Protein AF-A0A957B4A8-F1 (afdb_monomer)

Sequence (464 aa):
MNIILAALGALYLMIPNFGVVEFLPDALPLAGHLDELIASYAIARFMGLTNDPEDKSTLRTVLFVALGAAGLLYLVYPSFGAVEFVPDALPFIGNLDELLASLFFIVAGNRVDKLVFSRKQLPAISPENTRNMPQDPIPASDVSYETDIDTETLPVSIPARINASSVRTSDATPQPPPSSPPMAPPPVAAPSNVQPTQAQGQPPQATPPRRGLTCQILAAGFVGVILLVIITLAGIPNQISGAITNLAASVNMPGAASVQIQDVIVSQFRTRSTLNVAEFKINIPNLRVNYTGGLLNASGFGASYAAFGEVQVGVNLQGDNVEITPIDGTSYQITLPQPYITSCSLTPLIEWDRSTSIAADWDAAEDAAYITAMRELVRKAVDDGYIEDAEYQAELALNDILRDITYTVTQQAIDFNYVFTEAEQVVIDDSCEPPEHLKWTYCENEPGGVWHDSKVGEDVCAAS

Structure (mmCIF, N/CA/C/O backbone):
data_AF-A0A957B4A8-F1
#
_entry.id   AF-A0A957B4A8-F1
#
loop_
_atom_site.group_PDB
_atom_site.id
_atom_site.type_symbol
_atom_site.label_atom_id
_atom_site.label_alt_id
_atom_site.label_comp_id
_atom_site.label_asym_id
_atom_site.label_entity_id
_atom_site.label_seq_id
_atom_site.pdbx_PDB_ins_code
_atom_site.Cartn_x
_atom_site.Cartn_y
_atom_site.Cartn_z
_atom_site.occupancy
_atom_site.B_iso_or_equiv
_atom_site.auth_seq_id
_atom_site.auth_comp_id
_atom_site.auth_asym_id
_atom_site.auth_atom_id
_atom_site.pdbx_PDB_model_num
ATOM 1 N N . MET A 1 1 ? 10.050 4.423 -30.206 1.00 59.72 1 MET A N 1
ATOM 2 C CA . MET A 1 1 ? 8.897 5.276 -30.585 1.00 59.72 1 MET A CA 1
ATOM 3 C C . MET A 1 1 ? 9.205 6.776 -30.465 1.00 59.72 1 MET A C 1
ATOM 5 O O . MET A 1 1 ? 8.995 7.493 -31.433 1.00 59.72 1 MET A O 1
ATOM 9 N N . ASN A 1 2 ? 9.789 7.246 -29.355 1.00 67.31 2 ASN A N 1
ATOM 10 C CA . ASN A 1 2 ? 10.021 8.683 -29.095 1.00 67.31 2 ASN A CA 1
ATOM 11 C C . ASN A 1 2 ? 10.961 9.402 -30.090 1.00 67.31 2 ASN A C 1
ATOM 13 O O . ASN A 1 2 ? 10.700 10.548 -30.435 1.00 67.31 2 ASN A O 1
ATOM 17 N N . ILE A 1 3 ? 12.002 8.729 -30.604 1.00 66.50 3 ILE A N 1
ATOM 18 C CA . ILE A 1 3 ? 12.930 9.308 -31.604 1.00 66.50 3 ILE A CA 1
ATOM 19 C C . ILE A 1 3 ? 12.204 9.643 -32.916 1.00 66.50 3 ILE A C 1
ATOM 21 O O . ILE A 1 3 ? 12.435 10.694 -33.502 1.00 66.50 3 ILE A O 1
ATOM 25 N N . ILE A 1 4 ? 11.309 8.756 -33.366 1.00 71.44 4 ILE A N 1
ATOM 26 C CA . ILE A 1 4 ? 10.574 8.926 -34.627 1.00 71.44 4 ILE A CA 1
ATOM 27 C C . ILE A 1 4 ? 9.592 10.093 -34.500 1.00 71.44 4 ILE A C 1
ATOM 29 O O . ILE A 1 4 ? 9.535 10.930 -35.390 1.00 71.44 4 ILE A O 1
ATOM 33 N N . LEU A 1 5 ? 8.880 10.199 -33.373 1.00 71.19 5 LEU A N 1
ATOM 34 C CA . LEU A 1 5 ? 7.966 11.316 -33.110 1.00 71.19 5 LEU A CA 1
ATOM 35 C C . LEU A 1 5 ? 8.693 12.664 -33.036 1.00 71.19 5 LEU A C 1
ATOM 37 O O . LEU A 1 5 ? 8.217 13.640 -33.602 1.00 71.19 5 LEU A O 1
ATOM 41 N N . ALA A 1 6 ? 9.865 12.716 -32.401 1.00 68.50 6 ALA A N 1
ATOM 42 C CA . ALA A 1 6 ? 10.664 13.937 -32.337 1.00 68.50 6 ALA A CA 1
ATOM 43 C C . ALA A 1 6 ? 11.252 14.331 -33.697 1.00 68.50 6 ALA A C 1
ATOM 45 O O . ALA A 1 6 ? 11.264 15.509 -34.040 1.00 68.50 6 ALA A O 1
ATOM 46 N N . ALA A 1 7 ? 11.703 13.353 -34.488 1.00 72.38 7 ALA A N 1
ATOM 47 C CA . ALA A 1 7 ? 12.186 13.587 -35.845 1.00 72.38 7 ALA A CA 1
ATOM 48 C C . ALA A 1 7 ? 11.061 14.061 -36.776 1.00 72.38 7 ALA A C 1
ATOM 50 O O . ALA A 1 7 ? 11.283 14.964 -37.575 1.00 72.38 7 ALA A O 1
ATOM 51 N N . LEU A 1 8 ? 9.854 13.501 -36.645 1.00 75.44 8 LEU A N 1
ATOM 52 C CA . LEU A 1 8 ? 8.670 13.955 -37.376 1.00 75.44 8 LEU A CA 1
ATOM 53 C C . LEU A 1 8 ? 8.236 15.358 -36.938 1.00 75.44 8 LEU A C 1
ATOM 55 O O . LEU A 1 8 ? 7.938 16.172 -37.800 1.00 75.44 8 LEU A O 1
ATOM 59 N N . GLY A 1 9 ? 8.272 15.672 -35.638 1.00 75.12 9 GLY A N 1
ATOM 60 C CA . GLY A 1 9 ? 8.002 17.021 -35.129 1.00 75.12 9 GLY A CA 1
ATOM 61 C C . GLY A 1 9 ? 9.027 18.052 -35.609 1.00 75.12 9 GLY A C 1
ATOM 62 O O . GLY A 1 9 ? 8.660 19.137 -36.040 1.00 75.12 9 GLY A O 1
ATOM 63 N N . ALA A 1 10 ? 10.316 17.705 -35.623 1.00 73.69 10 ALA A N 1
ATOM 64 C CA . ALA A 1 10 ? 11.356 18.579 -36.165 1.00 73.69 10 ALA A CA 1
ATOM 65 C C . ALA A 1 10 ? 11.223 18.763 -37.686 1.00 73.69 10 ALA A C 1
ATOM 67 O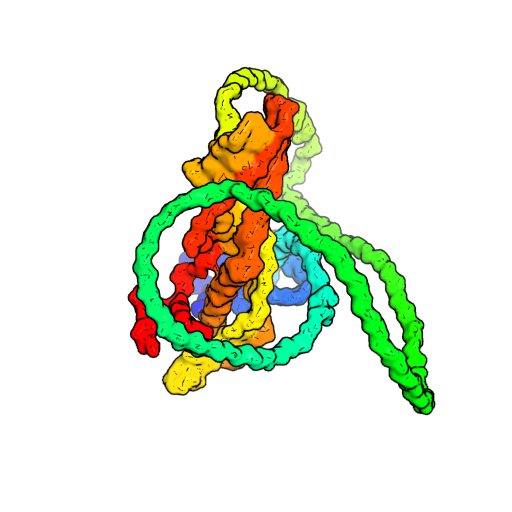 O . ALA A 1 10 ? 11.404 19.868 -38.189 1.00 73.69 10 ALA A O 1
ATOM 68 N N . LEU A 1 11 ? 10.887 17.695 -38.417 1.00 75.81 11 LEU A N 1
ATOM 69 C CA . LEU A 1 11 ? 10.658 17.750 -39.861 1.00 75.81 11 LEU A CA 1
ATOM 70 C C . LEU A 1 11 ? 9.421 18.589 -40.206 1.00 75.81 11 LEU A C 1
ATOM 72 O O . LEU A 1 11 ? 9.472 19.353 -41.165 1.00 75.81 11 LEU A O 1
ATOM 76 N N . TYR A 1 12 ? 8.356 18.474 -39.406 1.00 76.50 12 TYR A N 1
ATOM 77 C CA . TYR A 1 12 ? 7.144 19.286 -39.505 1.00 76.50 12 TYR A CA 1
ATOM 78 C C . TYR A 1 12 ? 7.476 20.778 -39.419 1.00 76.50 12 TYR A C 1
ATOM 80 O O . TYR A 1 12 ? 7.156 21.538 -40.326 1.00 76.50 12 TYR A O 1
ATOM 88 N N . LEU A 1 13 ? 8.241 21.167 -38.397 1.00 73.00 13 LEU A N 1
ATOM 89 C CA . LEU A 1 13 ? 8.630 22.561 -38.166 1.00 73.00 13 LEU A CA 1
ATOM 90 C C . LEU A 1 13 ? 9.605 23.109 -39.221 1.00 73.00 13 LEU A C 1
ATOM 92 O O . LEU A 1 13 ? 9.659 24.312 -39.447 1.00 73.00 13 LEU A O 1
ATOM 96 N N . MET A 1 14 ? 10.386 22.245 -39.879 1.00 70.81 14 MET A N 1
ATOM 97 C CA . MET A 1 14 ? 11.282 22.659 -40.967 1.00 70.81 14 MET A CA 1
ATOM 98 C C . MET A 1 14 ? 10.579 22.775 -42.323 1.00 70.81 14 MET A C 1
ATOM 100 O O . MET A 1 14 ? 11.093 23.456 -43.213 1.00 70.81 14 MET A O 1
ATOM 104 N N . ILE A 1 15 ? 9.461 22.071 -42.525 1.00 75.62 15 ILE A N 1
ATOM 105 C CA . ILE A 1 15 ? 8.761 21.988 -43.811 1.00 75.62 15 ILE A CA 1
ATOM 106 C C . ILE A 1 15 ? 7.237 22.016 -43.568 1.00 75.62 15 ILE A C 1
ATOM 108 O O . ILE A 1 15 ? 6.563 21.011 -43.813 1.00 75.62 15 ILE A O 1
ATOM 112 N N . PRO A 1 16 ? 6.673 23.161 -43.135 1.00 61.94 16 PRO A N 1
ATOM 113 C CA . PRO A 1 16 ? 5.257 23.265 -42.749 1.00 61.94 16 PRO A CA 1
ATOM 114 C C . PRO A 1 16 ? 4.303 22.885 -43.897 1.00 61.94 16 PRO A C 1
ATOM 116 O O . PRO A 1 16 ? 3.257 22.280 -43.702 1.00 61.94 16 PRO A O 1
ATOM 119 N N . ASN A 1 17 ? 4.732 23.105 -45.145 1.00 62.66 17 ASN A N 1
ATOM 120 C CA . ASN A 1 17 ? 3.939 22.835 -46.347 1.00 62.66 17 ASN A CA 1
ATOM 121 C C . ASN A 1 17 ? 3.898 21.361 -46.808 1.00 62.66 17 ASN A C 1
ATOM 123 O O . ASN A 1 17 ? 3.337 21.076 -47.869 1.00 62.66 17 ASN A O 1
ATOM 127 N N . PHE A 1 18 ? 4.489 20.402 -46.083 1.00 58.47 18 PHE A N 1
ATOM 128 C CA . PHE A 1 18 ? 4.570 19.000 -46.537 1.00 58.47 18 PHE A CA 1
ATOM 129 C C . PHE A 1 18 ? 3.345 18.126 -46.197 1.00 58.47 18 PHE A C 1
ATOM 131 O O . PHE A 1 18 ? 3.460 16.905 -46.084 1.00 58.47 18 PHE A O 1
ATOM 138 N N . GLY A 1 19 ? 2.151 18.723 -46.128 1.00 47.09 19 GLY A N 1
ATOM 139 C CA . GLY A 1 19 ? 0.902 17.989 -46.362 1.00 47.09 19 GLY A CA 1
ATOM 140 C C . GLY A 1 19 ? 0.095 17.561 -45.137 1.00 47.09 19 GLY A C 1
ATOM 141 O O . GLY A 1 19 ? -0.687 16.617 -45.248 1.00 47.09 19 GLY A O 1
ATOM 142 N N . VAL A 1 20 ? 0.205 18.259 -44.008 1.00 51.66 20 VAL A N 1
ATOM 143 C CA . VAL A 1 20 ? -0.865 18.256 -43.000 1.00 51.66 20 VAL A CA 1
ATOM 144 C C . VAL A 1 20 ? -1.519 19.630 -43.048 1.00 51.66 20 VAL A C 1
ATOM 146 O O . VAL A 1 20 ? -0.841 20.643 -43.111 1.00 51.66 20 VAL A O 1
ATOM 149 N N . VAL A 1 21 ? -2.841 19.637 -43.163 1.00 52.97 21 VAL A N 1
ATOM 150 C CA . VAL A 1 21 ? -3.673 20.838 -43.261 1.00 52.97 21 VAL A CA 1
ATOM 151 C C . VAL A 1 21 ? -3.409 21.718 -42.034 1.00 52.97 21 VAL A C 1
ATOM 153 O O . VAL A 1 21 ? -3.573 21.215 -40.926 1.00 52.97 21 VAL A O 1
ATOM 156 N N . GLU A 1 22 ? -3.054 22.996 -42.218 1.00 57.88 22 GLU A N 1
ATOM 157 C CA . GLU A 1 22 ? -3.221 24.029 -41.182 1.00 57.88 22 GLU A CA 1
ATOM 158 C C . GLU A 1 22 ? -4.698 23.988 -40.769 1.00 57.88 22 GLU A C 1
ATOM 160 O O . GLU A 1 22 ? -5.592 24.419 -41.504 1.00 57.88 22 GLU A O 1
ATOM 165 N N . PHE A 1 23 ? -4.994 23.316 -39.655 1.00 57.34 23 PHE A N 1
ATOM 166 C CA . PHE A 1 23 ? -6.375 23.001 -39.280 1.00 57.34 23 PHE A CA 1
ATOM 167 C C . PHE A 1 23 ? -7.166 24.263 -38.927 1.00 57.34 23 PHE A C 1
ATOM 169 O O . PHE A 1 23 ? -8.400 24.250 -38.972 1.00 57.34 23 PHE A O 1
ATOM 176 N N . LEU A 1 24 ? -6.466 25.344 -38.582 1.00 60.97 24 LEU A N 1
ATOM 177 C CA . LEU A 1 24 ? -7.021 26.631 -38.213 1.00 60.97 24 LEU A CA 1
ATOM 178 C C . LEU A 1 24 ? -6.131 27.741 -38.781 1.00 60.97 24 LEU A C 1
ATOM 180 O O . LEU A 1 24 ? -4.918 27.604 -38.748 1.00 60.97 24 LEU A O 1
ATOM 184 N N . PRO A 1 25 ? -6.712 28.839 -39.288 1.00 64.31 25 PRO A N 1
ATOM 185 C CA . PRO A 1 25 ? -5.922 29.981 -39.724 1.00 64.31 25 PRO A CA 1
ATOM 186 C C . PRO A 1 25 ? -5.205 30.633 -38.532 1.00 64.31 25 PRO A C 1
ATOM 188 O O . PRO A 1 25 ? -5.844 30.881 -37.504 1.00 64.31 25 PRO A O 1
ATOM 191 N N . ASP A 1 26 ? -3.946 31.034 -38.725 1.00 62.97 26 ASP A N 1
ATOM 192 C CA . ASP A 1 26 ? -3.078 31.743 -37.756 1.00 62.97 26 ASP A CA 1
ATOM 193 C C . ASP A 1 26 ? -3.699 33.026 -37.181 1.00 62.97 26 ASP A C 1
ATOM 195 O O . ASP A 1 26 ? -3.297 33.551 -36.147 1.00 62.97 26 ASP A O 1
ATOM 199 N N . ALA A 1 27 ? -4.760 33.524 -37.819 1.00 63.75 27 ALA A N 1
ATOM 200 C CA . ALA A 1 27 ? -5.569 34.629 -37.322 1.00 63.75 27 ALA A CA 1
ATOM 201 C C . ALA A 1 27 ? -6.283 34.330 -35.984 1.00 63.75 27 ALA A C 1
ATOM 203 O O . ALA A 1 27 ? -6.793 35.258 -35.349 1.00 63.75 27 ALA A O 1
ATOM 204 N N . LEU A 1 28 ? -6.372 33.061 -35.566 1.00 64.25 28 LEU A N 1
ATOM 205 C CA . LEU A 1 28 ? -6.902 32.667 -34.263 1.00 64.25 28 LEU A CA 1
ATOM 206 C C . LEU A 1 28 ? -5.750 32.487 -33.257 1.00 64.25 28 LEU A C 1
ATOM 208 O O . LEU A 1 28 ? -5.053 31.472 -33.317 1.00 64.25 28 LEU A O 1
ATOM 212 N N . PRO A 1 29 ? -5.574 33.411 -32.291 1.00 64.81 29 PRO A N 1
ATOM 213 C CA . PRO A 1 29 ? -4.481 33.329 -31.325 1.00 64.81 29 PRO A CA 1
ATOM 214 C C . PRO A 1 29 ? -4.537 32.013 -30.537 1.00 64.81 29 PRO A C 1
ATOM 216 O O . PRO A 1 29 ? -5.624 31.535 -30.197 1.00 64.81 29 PRO A O 1
ATOM 219 N N . LEU A 1 30 ? -3.365 31.432 -30.253 1.00 64.25 30 LEU A N 1
ATOM 220 C CA . LEU A 1 30 ? -3.136 30.071 -29.727 1.00 64.25 30 LEU A CA 1
ATOM 221 C C . LEU A 1 30 ? -3.630 28.901 -30.589 1.00 64.25 30 LEU A C 1
ATOM 223 O O . LEU A 1 30 ? -2.971 27.868 -30.615 1.00 64.25 30 LEU A O 1
ATOM 227 N N . ALA A 1 31 ? -4.805 29.008 -31.206 1.00 71.12 31 ALA A N 1
ATOM 228 C CA . ALA A 1 31 ? -5.431 27.888 -31.900 1.00 71.12 31 ALA A CA 1
ATOM 229 C C . ALA A 1 31 ? -4.804 27.636 -33.278 1.00 71.12 31 ALA A C 1
ATOM 231 O O . ALA A 1 31 ? -4.746 26.483 -33.695 1.00 71.12 31 ALA A O 1
ATOM 232 N N . GLY A 1 32 ? -4.320 28.694 -33.937 1.00 71.12 32 GLY A N 1
ATOM 233 C CA . GLY A 1 32 ? -3.515 28.599 -35.156 1.00 71.12 32 GLY A CA 1
ATOM 234 C C . GLY A 1 32 ? -2.113 28.032 -34.926 1.00 71.12 32 GLY A C 1
ATOM 235 O O . GLY A 1 32 ? -1.594 27.411 -35.828 1.00 71.12 32 GLY A O 1
ATOM 236 N N . HIS A 1 33 ? -1.559 28.147 -33.708 1.00 76.94 33 HIS A N 1
ATOM 237 C CA . HIS A 1 33 ? -0.200 27.669 -33.382 1.00 76.94 33 HIS A CA 1
ATOM 238 C C . HIS A 1 33 ? -0.176 26.337 -32.602 1.00 76.94 33 HIS A C 1
ATOM 240 O O . HIS A 1 33 ? 0.739 26.047 -31.814 1.00 76.94 33 HIS A O 1
ATOM 246 N N . LEU A 1 34 ? -1.273 25.574 -32.651 1.00 76.88 34 LEU A N 1
ATOM 247 C CA . LEU A 1 34 ? -1.451 24.404 -31.787 1.00 76.88 34 LEU A CA 1
ATOM 248 C C . LEU A 1 34 ? -0.525 23.258 -32.208 1.00 76.88 34 LEU A C 1
ATOM 250 O O . LEU A 1 34 ? -0.002 22.521 -31.369 1.00 76.88 34 LEU A O 1
ATOM 254 N N . ASP A 1 35 ? -0.336 23.099 -33.504 1.00 73.44 35 ASP A N 1
ATOM 255 C CA . ASP A 1 35 ? 0.531 22.121 -34.135 1.00 73.44 35 ASP A CA 1
ATOM 256 C C . ASP A 1 35 ? 2.012 22.402 -33.865 1.00 73.44 35 ASP A C 1
ATOM 258 O O . ASP A 1 35 ? 2.739 21.465 -33.515 1.00 73.44 35 ASP A O 1
ATOM 262 N N . GLU A 1 36 ? 2.448 23.662 -33.863 1.00 79.44 36 GLU A N 1
ATOM 263 C CA . GLU A 1 36 ? 3.786 24.068 -33.425 1.00 79.44 36 GLU A CA 1
ATOM 264 C C . GLU A 1 36 ? 3.989 23.747 -31.947 1.00 79.44 36 GLU A C 1
ATOM 266 O O . GLU A 1 36 ? 5.034 23.226 -31.554 1.00 79.44 36 GLU A O 1
ATOM 271 N N . LEU A 1 37 ? 2.977 23.988 -31.111 1.00 79.00 37 LEU A N 1
ATOM 272 C CA . LEU A 1 37 ? 3.039 23.695 -29.681 1.00 79.00 37 LEU A CA 1
ATOM 273 C C . LEU A 1 37 ? 3.154 22.185 -29.416 1.00 79.00 37 LEU A C 1
ATOM 275 O O . LEU A 1 37 ? 3.951 21.760 -28.573 1.00 79.00 37 LEU A O 1
ATOM 279 N N . ILE A 1 38 ? 2.415 21.356 -30.157 1.00 80.69 38 ILE A N 1
ATOM 280 C CA . ILE A 1 38 ? 2.495 19.889 -30.070 1.00 80.69 38 ILE A CA 1
ATOM 281 C C . ILE A 1 38 ? 3.857 19.386 -30.569 1.00 80.69 38 ILE A C 1
ATOM 283 O O . ILE A 1 38 ? 4.476 18.535 -29.917 1.00 80.69 38 ILE A O 1
ATOM 287 N N . ALA A 1 39 ? 4.354 19.918 -31.686 1.00 79.50 39 ALA A N 1
ATOM 288 C CA . ALA A 1 39 ? 5.650 19.547 -32.242 1.00 79.50 39 ALA A CA 1
ATOM 289 C C . ALA A 1 39 ? 6.799 19.935 -31.292 1.00 79.50 39 ALA A C 1
ATOM 291 O O . ALA A 1 39 ? 7.651 19.099 -30.970 1.00 79.50 39 ALA A O 1
ATOM 292 N N . SER A 1 40 ? 6.773 21.150 -30.742 1.00 79.81 40 SER A N 1
ATOM 293 C CA . SER A 1 40 ? 7.724 21.622 -29.732 1.00 79.81 40 SER A CA 1
ATOM 294 C C . SER A 1 40 ? 7.659 20.811 -28.441 1.00 79.81 40 SER A C 1
ATOM 296 O O . SER A 1 40 ? 8.701 20.529 -27.848 1.00 79.81 40 SER A O 1
ATOM 298 N N . TYR A 1 41 ? 6.476 20.356 -28.018 1.00 80.75 41 TYR A N 1
ATOM 299 C CA . TYR A 1 41 ? 6.332 19.464 -26.862 1.00 80.75 41 TYR A CA 1
ATOM 300 C C . TYR A 1 41 ? 7.006 18.111 -27.093 1.00 80.75 41 TYR A C 1
ATOM 302 O O . TYR A 1 41 ? 7.751 17.634 -26.230 1.00 80.75 41 TYR A O 1
ATOM 310 N N . ALA A 1 42 ? 6.799 17.506 -28.264 1.00 77.12 42 ALA A N 1
ATOM 311 C CA . ALA A 1 42 ? 7.440 16.245 -28.625 1.00 77.12 42 ALA A CA 1
ATOM 312 C C . ALA A 1 42 ? 8.974 16.374 -28.645 1.00 77.12 42 ALA A C 1
ATOM 314 O O . ALA A 1 42 ? 9.672 15.511 -28.105 1.00 77.12 42 ALA A O 1
ATOM 315 N N . ILE A 1 43 ? 9.497 17.478 -29.192 1.00 75.88 43 ILE A N 1
ATOM 316 C CA . ILE A 1 43 ? 10.935 17.783 -29.210 1.00 75.88 43 ILE A CA 1
ATOM 317 C C . ILE A 1 43 ? 11.465 18.005 -27.788 1.00 75.88 43 ILE A C 1
ATOM 319 O O . ILE A 1 43 ? 12.470 17.401 -27.413 1.00 75.88 43 ILE A O 1
ATOM 323 N N . ALA A 1 44 ? 10.780 18.809 -26.969 1.00 76.50 44 ALA A N 1
ATOM 324 C CA . ALA A 1 44 ? 11.172 19.087 -25.587 1.00 76.50 44 ALA A CA 1
ATOM 325 C C . ALA A 1 44 ? 11.266 17.805 -24.754 1.00 76.50 44 ALA A C 1
ATOM 327 O O . ALA A 1 44 ? 12.228 17.605 -24.005 1.00 76.50 44 ALA A O 1
ATOM 328 N N . ARG A 1 45 ? 10.269 16.925 -24.903 1.00 77.75 45 ARG A N 1
ATOM 329 C CA . ARG A 1 45 ? 10.204 15.639 -24.209 1.00 77.75 45 ARG A CA 1
ATOM 330 C C . ARG A 1 45 ? 11.314 14.704 -24.662 1.00 77.75 45 ARG A C 1
ATOM 332 O O . ARG A 1 45 ? 11.952 14.064 -23.831 1.00 77.75 45 ARG A O 1
ATOM 339 N N . PHE A 1 46 ? 11.583 14.654 -25.963 1.00 78.75 46 PHE A N 1
ATOM 340 C CA . PHE A 1 46 ? 12.660 13.839 -26.514 1.00 78.75 46 PHE A CA 1
ATOM 341 C C . PHE A 1 46 ? 14.050 14.307 -26.076 1.00 78.75 46 PHE A C 1
ATOM 343 O O . PHE A 1 46 ? 14.881 13.486 -25.700 1.00 78.75 46 PHE A O 1
ATOM 350 N N . MET A 1 47 ? 14.288 15.619 -26.059 1.00 75.38 47 MET A N 1
ATOM 351 C CA . MET A 1 47 ? 15.546 16.202 -25.584 1.00 75.38 47 MET A CA 1
ATOM 352 C C . MET A 1 47 ? 15.729 16.093 -24.062 1.00 75.38 47 MET A C 1
ATOM 354 O O . MET A 1 47 ? 16.730 16.571 -23.532 1.00 75.38 47 MET A O 1
ATOM 358 N N . GLY A 1 48 ? 14.764 15.514 -23.339 1.00 75.25 48 GLY A N 1
ATOM 359 C CA . GLY A 1 48 ? 14.789 15.444 -21.882 1.00 75.25 48 GLY A CA 1
ATOM 360 C C . GLY A 1 48 ? 14.717 16.817 -21.213 1.00 75.25 48 GLY A C 1
ATOM 361 O O . GLY A 1 48 ? 15.002 16.927 -20.027 1.00 75.25 48 GLY A O 1
ATOM 362 N N . LEU A 1 49 ? 14.312 17.871 -21.935 1.00 75.06 49 LEU A N 1
ATOM 363 C CA . LEU A 1 49 ? 14.142 19.217 -21.373 1.00 75.06 49 LEU A CA 1
ATOM 364 C C . LEU A 1 49 ? 12.961 19.277 -20.394 1.00 75.06 49 LEU A C 1
ATOM 366 O O . LEU A 1 49 ? 12.900 20.169 -19.546 1.00 75.06 49 LEU A O 1
ATOM 370 N N . THR A 1 50 ? 12.042 18.313 -20.504 1.00 76.12 50 THR A N 1
ATOM 371 C CA . THR A 1 50 ? 10.939 18.083 -19.564 1.00 76.12 50 THR A CA 1
ATOM 372 C C . THR A 1 50 ? 11.333 17.200 -18.378 1.00 76.12 50 THR A C 1
ATOM 374 O O . THR A 1 50 ? 10.619 17.189 -17.377 1.00 76.12 50 THR A O 1
ATOM 377 N N . ASN A 1 51 ? 12.445 16.464 -18.477 1.00 76.19 51 ASN A N 1
ATOM 378 C CA . ASN A 1 51 ? 12.945 15.615 -17.398 1.00 76.19 51 ASN A CA 1
ATOM 379 C C . ASN A 1 51 ? 13.710 16.483 -16.391 1.00 76.19 51 ASN A C 1
ATOM 381 O O . ASN A 1 51 ? 14.284 17.511 -16.754 1.00 76.19 51 ASN A O 1
ATOM 385 N N . ASP A 1 52 ? 13.684 16.114 -15.112 1.00 64.75 52 ASP A N 1
ATOM 386 C CA . ASP A 1 52 ? 14.304 16.923 -14.063 1.00 64.75 52 ASP A CA 1
ATOM 387 C C . ASP A 1 52 ? 15.831 16.951 -14.194 1.00 64.75 52 ASP A C 1
ATOM 389 O O . ASP A 1 52 ? 16.476 15.923 -14.012 1.00 64.75 52 ASP A O 1
ATOM 393 N N . PRO A 1 53 ? 16.469 18.115 -14.411 1.00 57.12 53 PRO A N 1
ATOM 394 C CA . PRO A 1 53 ? 17.792 18.313 -13.872 1.00 57.12 53 PRO A CA 1
ATOM 395 C C . PRO A 1 53 ? 17.634 18.404 -12.356 1.00 57.12 53 PRO A C 1
ATOM 397 O O . PRO A 1 53 ? 16.939 19.289 -11.854 1.00 57.12 53 PRO A O 1
ATOM 400 N N . GLU A 1 54 ? 18.322 17.525 -11.637 1.00 61.41 54 GLU A N 1
ATOM 401 C CA . GLU A 1 54 ? 18.458 17.543 -10.173 1.00 61.41 54 GLU A CA 1
ATOM 402 C C . GLU A 1 54 ? 19.033 18.871 -9.625 1.00 61.41 54 GLU A C 1
ATOM 404 O O . GLU A 1 54 ? 19.062 19.106 -8.415 1.00 61.41 54 GLU A O 1
ATOM 409 N N . ASP A 1 55 ? 19.459 19.780 -10.505 1.00 57.91 55 ASP A N 1
ATOM 410 C CA . ASP A 1 55 ? 20.048 21.064 -10.154 1.00 57.91 55 ASP A CA 1
ATOM 411 C C . ASP A 1 55 ? 19.008 22.111 -9.716 1.00 57.91 55 ASP A C 1
ATOM 413 O O . ASP A 1 55 ? 18.332 22.770 -10.514 1.00 57.91 55 ASP A O 1
ATOM 417 N N . LYS A 1 56 ? 18.957 22.329 -8.397 1.00 64.75 56 LYS A N 1
ATOM 418 C CA . LYS A 1 56 ? 18.079 23.256 -7.654 1.00 64.75 56 LYS A CA 1
ATOM 419 C C . LYS A 1 56 ? 18.419 24.747 -7.828 1.00 64.75 56 LYS A C 1
ATOM 421 O O . LYS A 1 56 ? 18.223 25.540 -6.905 1.00 64.75 56 LYS A O 1
ATOM 426 N N . SER A 1 57 ? 18.958 25.175 -8.969 1.00 80.75 57 SER A N 1
ATOM 427 C CA . SER A 1 57 ? 19.299 26.591 -9.158 1.00 80.75 57 SER A CA 1
ATOM 428 C C . SER A 1 57 ? 18.038 27.438 -9.355 1.00 80.75 57 SER A C 1
ATOM 430 O O . SER A 1 57 ? 17.491 27.525 -10.454 1.00 80.75 57 SER A O 1
ATOM 432 N N . THR A 1 58 ? 17.591 28.114 -8.292 1.00 78.06 58 THR A N 1
ATOM 433 C CA . THR A 1 58 ? 16.425 29.018 -8.301 1.00 78.06 58 THR A CA 1
ATOM 434 C C . THR A 1 58 ? 16.505 30.066 -9.413 1.00 78.06 58 THR A C 1
ATOM 436 O O . THR A 1 58 ? 15.492 30.393 -10.024 1.00 78.06 58 THR A O 1
ATOM 439 N N . LEU A 1 59 ? 17.708 30.569 -9.714 1.00 80.19 59 LEU A N 1
ATOM 440 C CA . LEU A 1 59 ? 17.928 31.562 -10.768 1.00 80.19 59 LEU A CA 1
ATOM 441 C C . LEU A 1 59 ? 17.622 30.999 -12.162 1.00 80.19 59 LEU A C 1
ATOM 443 O O . LEU A 1 59 ? 17.006 31.682 -12.977 1.00 80.19 59 LEU A O 1
ATOM 447 N N . ARG A 1 60 ? 17.992 29.739 -12.416 1.00 78.12 60 ARG A N 1
ATOM 448 C CA . ARG A 1 60 ? 17.686 29.048 -13.674 1.00 78.12 60 ARG A CA 1
ATOM 449 C C . ARG A 1 60 ? 16.178 28.856 -13.836 1.00 78.12 60 ARG A C 1
ATOM 451 O O . ARG A 1 60 ? 15.652 29.090 -14.919 1.00 78.12 60 ARG A O 1
ATOM 458 N N . THR A 1 61 ? 15.477 28.504 -12.758 1.00 81.56 61 THR A N 1
ATOM 459 C CA . THR A 1 61 ? 14.013 28.378 -12.769 1.00 81.56 61 THR A CA 1
ATOM 460 C C . THR A 1 61 ? 13.329 29.716 -13.042 1.00 81.56 61 THR A C 1
ATOM 462 O O . THR A 1 61 ? 12.460 29.780 -13.905 1.00 81.56 61 THR A O 1
ATOM 465 N N . VAL A 1 62 ? 13.751 30.797 -12.374 1.00 80.38 62 VAL A N 1
ATOM 466 C CA . VAL A 1 62 ? 13.226 32.154 -12.620 1.00 80.38 62 VAL A CA 1
ATOM 467 C C . VAL A 1 62 ? 13.434 32.566 -14.078 1.00 80.38 62 VAL A C 1
ATOM 469 O O . VAL A 1 62 ? 12.507 33.077 -14.701 1.00 80.38 62 VAL A O 1
ATOM 472 N N . LEU A 1 63 ? 14.621 32.306 -14.636 1.00 82.81 63 LEU A N 1
ATOM 473 C CA . LEU A 1 63 ? 14.935 32.627 -16.026 1.00 82.81 63 LEU A CA 1
ATOM 474 C C . LEU A 1 63 ? 14.022 31.879 -17.008 1.00 82.81 63 LEU A C 1
ATOM 476 O O . LEU A 1 63 ? 13.465 32.504 -17.905 1.00 82.81 63 LEU A O 1
ATOM 480 N N . PHE A 1 64 ? 13.824 30.569 -16.829 1.00 83.88 64 PHE A N 1
ATOM 481 C CA . PHE A 1 64 ? 12.946 29.795 -17.710 1.00 83.88 64 PHE A CA 1
ATOM 482 C C . PHE A 1 64 ? 11.482 30.205 -17.599 1.00 83.88 64 PHE A C 1
ATOM 484 O O . PHE A 1 64 ? 10.813 30.297 -18.621 1.00 83.88 64 PHE A O 1
ATOM 491 N N . VAL A 1 65 ? 10.991 30.503 -16.393 1.00 84.25 65 VAL A N 1
ATOM 492 C CA . VAL A 1 65 ? 9.620 31.002 -16.210 1.00 84.25 65 VAL A CA 1
ATOM 493 C C . VAL A 1 65 ? 9.437 32.356 -16.899 1.00 84.25 65 VAL A C 1
ATOM 495 O O . VAL A 1 65 ? 8.431 32.561 -17.572 1.00 84.25 65 VAL A O 1
ATOM 498 N N . ALA A 1 66 ? 10.420 33.257 -16.800 1.00 81.94 66 ALA A N 1
ATOM 499 C CA . ALA A 1 66 ? 10.380 34.546 -17.488 1.00 81.94 66 ALA A CA 1
ATOM 500 C C . ALA A 1 66 ? 10.396 34.390 -19.020 1.00 81.94 66 ALA A C 1
ATOM 502 O O . ALA A 1 66 ? 9.600 35.029 -19.704 1.00 81.94 66 ALA A O 1
ATOM 503 N N . LEU A 1 67 ? 11.256 33.515 -19.555 1.00 84.38 67 LEU A N 1
ATOM 504 C CA . LEU A 1 67 ? 11.319 33.226 -20.992 1.00 84.38 67 LEU A CA 1
ATOM 505 C C . LEU A 1 67 ? 10.040 32.553 -21.504 1.00 84.38 67 LEU A C 1
ATOM 507 O O . LEU A 1 67 ? 9.561 32.911 -22.572 1.00 84.38 67 LEU A O 1
ATOM 511 N N . GLY A 1 68 ? 9.448 31.633 -20.739 1.00 87.50 68 GLY A N 1
ATOM 512 C CA . GLY A 1 68 ? 8.181 31.003 -21.111 1.00 87.50 68 GLY A CA 1
ATOM 513 C C . GLY A 1 68 ? 6.993 31.959 -21.059 1.00 87.50 68 GLY A C 1
ATOM 514 O O . GLY A 1 68 ? 6.118 31.877 -21.913 1.00 87.50 68 GLY A O 1
ATOM 515 N N . ALA A 1 69 ? 6.974 32.908 -20.117 1.00 82.88 69 ALA A N 1
ATOM 516 C CA . ALA A 1 69 ? 5.968 33.969 -20.089 1.00 82.88 69 ALA A CA 1
ATOM 517 C C . ALA A 1 69 ? 6.113 34.928 -21.282 1.00 82.88 69 ALA A C 1
ATOM 519 O O . ALA A 1 69 ? 5.109 35.325 -21.870 1.00 82.88 69 ALA A O 1
ATOM 520 N N . ALA A 1 70 ? 7.348 35.268 -21.665 1.00 82.06 70 ALA A N 1
ATOM 521 C CA . ALA A 1 70 ? 7.616 36.047 -22.872 1.00 82.06 70 ALA A CA 1
ATOM 522 C C . ALA A 1 70 ? 7.204 35.284 -24.143 1.00 82.06 70 ALA A C 1
ATOM 524 O O . ALA A 1 70 ? 6.559 35.868 -25.008 1.00 82.06 70 ALA A O 1
ATOM 525 N N . GLY A 1 71 ? 7.500 33.981 -24.217 1.00 84.69 71 GLY A N 1
ATOM 526 C CA . GLY A 1 71 ? 7.063 33.103 -25.304 1.00 84.69 71 GLY A CA 1
ATOM 527 C C . GLY A 1 71 ? 5.541 33.006 -25.403 1.00 84.69 71 GLY A C 1
ATOM 528 O O . GLY A 1 71 ? 4.990 33.134 -26.486 1.00 84.69 71 GLY A O 1
ATOM 529 N N . LEU A 1 72 ? 4.836 32.885 -24.275 1.00 84.69 72 LEU A N 1
ATOM 530 C CA . LEU A 1 72 ? 3.372 32.907 -24.260 1.00 84.69 72 LEU A CA 1
ATOM 531 C C . LEU A 1 72 ? 2.813 34.250 -24.740 1.00 84.69 72 LEU A C 1
ATOM 533 O O . LEU A 1 72 ? 1.874 34.271 -25.526 1.00 84.69 72 LEU A O 1
ATOM 537 N N . LEU A 1 73 ? 3.374 35.370 -24.272 1.00 80.75 73 LEU A N 1
ATOM 538 C CA . LEU A 1 73 ? 2.937 36.697 -24.706 1.00 80.75 73 LEU A CA 1
ATOM 539 C C . LEU A 1 73 ? 3.133 36.876 -26.217 1.00 80.75 73 LEU A C 1
ATOM 541 O O . LEU A 1 73 ? 2.255 37.433 -26.867 1.00 80.75 73 LEU A O 1
ATOM 545 N N . TYR A 1 74 ? 4.246 36.369 -26.754 1.00 81.19 74 TYR A N 1
ATOM 546 C CA . TYR A 1 74 ? 4.534 36.338 -28.186 1.00 81.19 74 TYR A CA 1
ATOM 547 C C . TYR A 1 74 ? 3.502 35.491 -28.953 1.00 81.19 74 TYR A C 1
ATOM 549 O O . TYR A 1 74 ? 2.897 35.995 -29.888 1.00 81.19 74 TYR A O 1
ATOM 557 N N . LEU A 1 75 ? 3.192 34.272 -28.492 1.00 82.81 75 LEU A N 1
ATOM 558 C CA . LEU A 1 75 ? 2.187 33.393 -29.121 1.00 82.81 75 LEU A CA 1
ATOM 559 C C . LEU A 1 75 ? 0.747 33.942 -29.055 1.00 82.81 75 LEU A C 1
ATOM 561 O O . LEU A 1 75 ? -0.090 33.613 -29.891 1.00 82.81 75 LEU A O 1
ATOM 565 N N . VAL A 1 76 ? 0.418 34.743 -28.035 1.00 80.69 76 VAL A N 1
ATOM 566 C CA . VAL A 1 76 ? -0.909 35.378 -27.899 1.00 80.69 76 VAL A CA 1
ATOM 567 C C . VAL A 1 76 ? -0.993 36.661 -28.729 1.00 80.69 76 VAL A C 1
ATOM 569 O O . VAL A 1 76 ? -2.057 36.987 -29.257 1.00 80.69 76 VAL A O 1
ATOM 572 N N . TYR A 1 77 ? 0.111 37.403 -28.819 1.00 78.94 77 TYR A N 1
ATOM 573 C CA . TYR A 1 77 ? 0.192 38.689 -29.500 1.00 78.94 77 TYR A CA 1
ATOM 574 C C . TYR A 1 77 ? 1.425 38.757 -30.409 1.00 78.94 77 TYR A C 1
ATOM 576 O O . TYR A 1 77 ? 2.368 39.496 -30.092 1.00 78.94 77 TYR A O 1
ATOM 584 N N . PRO A 1 78 ? 1.405 38.065 -31.561 1.00 69.00 78 PRO A N 1
ATOM 585 C CA . PRO A 1 78 ? 2.540 38.054 -32.488 1.00 69.00 78 PRO A CA 1
ATOM 586 C C . PRO A 1 78 ? 2.932 39.482 -32.906 1.00 69.00 78 PRO A C 1
ATOM 588 O O . PRO A 1 78 ? 4.102 3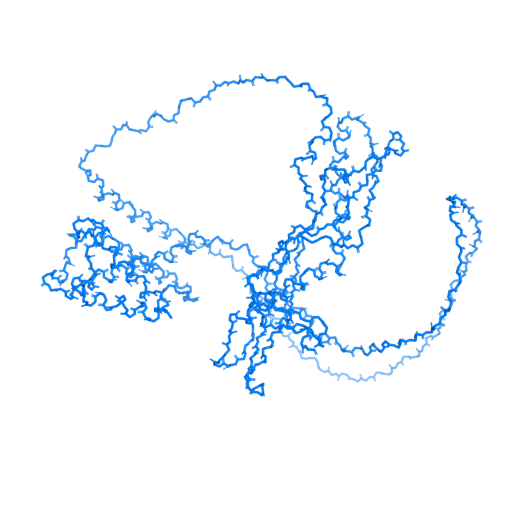9.854 -32.932 1.00 69.00 78 PRO A O 1
ATOM 591 N N . SER A 1 79 ? 1.937 40.366 -33.048 1.00 69.06 79 SER A N 1
ATOM 592 C CA . SER A 1 79 ? 2.119 41.769 -33.432 1.00 69.06 79 SER A CA 1
ATOM 593 C C . SER A 1 79 ? 2.647 42.708 -32.332 1.00 69.06 79 SER A C 1
ATOM 595 O O . SER A 1 79 ? 2.826 43.898 -32.590 1.00 69.06 79 SER A O 1
ATOM 597 N N . PHE A 1 80 ? 2.820 42.257 -31.081 1.00 66.00 80 PHE A N 1
ATOM 598 C CA . PHE A 1 80 ? 3.259 43.121 -29.965 1.00 66.00 80 PHE A CA 1
ATOM 599 C C . PHE A 1 80 ? 4.788 43.224 -29.847 1.00 66.00 80 PHE A C 1
ATOM 601 O O . PHE A 1 80 ? 5.310 43.991 -29.032 1.00 66.00 80 PHE A O 1
ATOM 608 N N . GLY A 1 81 ? 5.526 42.484 -30.673 1.00 54.06 81 GLY A N 1
ATOM 609 C CA . GLY A 1 81 ? 6.969 42.606 -30.772 1.00 54.06 81 GLY A CA 1
ATOM 610 C C . GLY A 1 81 ? 7.367 43.848 -31.565 1.00 54.06 81 GLY A C 1
ATOM 611 O O . GLY A 1 81 ? 7.268 43.872 -32.783 1.00 54.06 81 GLY A O 1
ATOM 612 N N . ALA A 1 82 ? 8.007 44.827 -30.921 1.00 52.44 82 ALA A N 1
ATOM 613 C CA . ALA A 1 82 ? 8.882 45.800 -31.605 1.00 52.44 82 ALA A CA 1
ATOM 614 C C . ALA A 1 82 ? 10.145 45.136 -32.221 1.00 52.44 82 ALA A C 1
ATOM 616 O O . ALA A 1 82 ? 11.160 45.789 -32.460 1.00 52.44 82 ALA A O 1
ATOM 617 N N . VAL A 1 83 ? 10.092 43.814 -32.380 1.00 49.72 83 VAL A N 1
ATOM 618 C CA . VAL A 1 83 ? 11.160 42.871 -32.655 1.00 49.72 83 VAL A CA 1
ATOM 619 C C . VAL A 1 83 ? 10.532 41.632 -33.321 1.00 49.72 83 VAL A C 1
ATOM 621 O O . VAL A 1 83 ? 10.742 40.505 -32.889 1.00 49.72 83 VAL A O 1
ATOM 624 N N . GLU A 1 84 ? 9.744 41.819 -34.381 1.00 56.50 84 GLU A N 1
ATOM 625 C CA . GLU A 1 84 ? 9.772 40.853 -35.489 1.00 56.50 84 GLU A CA 1
ATOM 626 C C . GLU A 1 84 ? 11.221 40.914 -36.000 1.00 56.50 84 GLU A C 1
ATOM 628 O O . GLU A 1 84 ? 11.584 41.753 -36.828 1.00 56.50 84 GLU A O 1
ATOM 633 N N . PHE A 1 85 ? 12.136 40.162 -35.372 1.00 54.25 85 PHE A N 1
ATOM 634 C CA . PHE A 1 85 ? 13.556 40.224 -35.746 1.00 54.25 85 PHE A CA 1
ATOM 635 C C . PHE A 1 85 ? 13.734 39.763 -37.196 1.00 54.25 85 PHE A C 1
ATOM 637 O O . PHE A 1 85 ? 14.732 40.111 -37.834 1.00 54.25 85 PHE A O 1
ATOM 644 N N . VAL A 1 86 ? 12.761 39.004 -37.711 1.00 56.16 86 VAL A N 1
ATOM 645 C CA . VAL A 1 86 ? 12.714 38.504 -39.072 1.00 56.16 86 VAL A CA 1
ATOM 646 C C . VAL A 1 86 ? 11.269 38.565 -39.573 1.00 56.16 86 VAL A C 1
ATOM 648 O O . VAL A 1 86 ? 10.389 38.069 -38.887 1.00 56.16 86 VAL A O 1
ATOM 651 N N . PRO A 1 87 ? 11.009 39.171 -40.740 1.00 57.12 87 PRO A N 1
ATOM 652 C CA . PRO A 1 87 ? 9.669 39.202 -41.309 1.00 57.12 87 PRO A CA 1
ATOM 653 C C . PRO A 1 87 ? 9.206 37.794 -41.709 1.00 57.12 87 PRO A C 1
ATOM 655 O O . PRO A 1 87 ? 9.957 37.069 -42.372 1.00 57.12 87 PRO A O 1
ATOM 658 N N . ASP A 1 88 ? 7.936 37.482 -41.440 1.00 58.34 88 ASP A N 1
ATOM 659 C CA . ASP A 1 88 ? 7.229 36.232 -41.802 1.00 58.34 88 ASP A CA 1
ATOM 660 C C . ASP A 1 88 ? 7.259 35.899 -43.305 1.00 58.34 88 ASP A C 1
ATOM 662 O O . ASP A 1 88 ? 6.892 34.815 -43.750 1.00 58.34 88 ASP A O 1
ATOM 666 N N . ALA A 1 89 ? 7.760 36.819 -44.132 1.00 59.16 89 ALA A N 1
ATOM 667 C CA . ALA A 1 89 ? 8.016 36.603 -45.551 1.00 59.16 89 ALA A CA 1
ATOM 668 C C . ALA A 1 89 ? 9.096 35.536 -45.835 1.00 59.16 89 ALA A C 1
ATOM 670 O O . ALA A 1 89 ? 9.267 35.139 -46.993 1.00 59.16 89 ALA A O 1
ATOM 671 N N . LEU A 1 90 ? 9.849 35.090 -44.821 1.00 59.81 90 LEU A N 1
ATOM 672 C CA . LEU A 1 90 ? 10.804 33.990 -44.932 1.00 59.81 90 LEU A CA 1
ATOM 673 C C . LEU A 1 90 ? 10.233 32.731 -44.248 1.00 59.81 90 LEU A C 1
ATOM 675 O O . LEU A 1 90 ? 10.355 32.602 -43.031 1.00 59.81 90 LEU A O 1
ATOM 679 N N . PRO A 1 91 ? 9.699 31.759 -45.016 1.00 58.97 91 PRO A N 1
ATOM 680 C CA . PRO A 1 91 ? 8.904 30.633 -44.499 1.00 58.97 91 PRO A CA 1
ATOM 681 C C . PRO A 1 91 ? 9.662 29.650 -43.591 1.00 58.97 91 PRO A C 1
ATOM 683 O O . PRO A 1 91 ? 9.071 28.725 -43.056 1.00 58.97 91 PRO A O 1
ATOM 686 N N . PHE A 1 92 ? 10.979 29.804 -43.442 1.00 63.75 92 PHE A N 1
ATOM 687 C CA . PHE A 1 92 ? 11.792 28.981 -42.541 1.00 63.75 92 PHE A CA 1
ATOM 688 C C . PHE A 1 92 ? 12.109 29.672 -41.216 1.00 63.75 92 PHE A C 1
ATOM 690 O O . PHE A 1 92 ? 12.589 29.016 -40.296 1.00 63.75 92 PHE A O 1
ATOM 697 N N . ILE A 1 93 ? 11.943 30.995 -41.147 1.00 66.44 93 ILE A N 1
ATOM 698 C CA . ILE A 1 93 ? 12.431 31.782 -40.017 1.00 66.44 93 ILE A CA 1
ATOM 699 C C . ILE A 1 93 ? 11.289 32.191 -39.084 1.00 66.44 93 ILE A C 1
ATOM 701 O O . ILE A 1 93 ? 11.509 32.109 -37.882 1.00 66.44 93 ILE A O 1
ATOM 705 N N . GLY A 1 94 ? 10.096 32.502 -39.611 1.00 64.94 94 GLY A N 1
ATOM 706 C CA . GLY A 1 94 ? 8.889 32.755 -38.796 1.00 64.94 94 GLY A CA 1
ATOM 707 C C . GLY A 1 94 ? 8.375 31.517 -38.039 1.00 64.94 94 GLY A C 1
ATOM 708 O O . GLY A 1 94 ? 7.844 31.595 -36.943 1.00 64.94 94 GLY A O 1
ATOM 709 N N . ASN A 1 95 ? 8.625 30.312 -38.554 1.00 75.06 95 ASN A N 1
ATOM 710 C CA . ASN A 1 95 ? 8.276 29.090 -37.817 1.00 75.06 95 ASN A CA 1
ATOM 711 C C . ASN A 1 95 ? 9.303 28.773 -36.711 1.00 75.06 95 ASN A C 1
ATOM 713 O O . ASN A 1 95 ? 9.054 27.952 -35.826 1.00 75.06 95 ASN A O 1
ATOM 717 N N . LEU A 1 96 ? 10.493 29.390 -36.753 1.00 77.38 96 LEU A N 1
ATOM 718 C CA . LEU A 1 96 ? 11.577 29.098 -35.816 1.00 77.38 96 LEU A CA 1
ATOM 719 C C . LEU A 1 96 ? 11.436 29.880 -34.507 1.00 77.38 96 LEU A C 1
ATOM 721 O O . LEU A 1 96 ? 11.750 29.344 -33.441 1.00 77.38 96 LEU A O 1
ATOM 725 N N . ASP A 1 97 ? 10.996 31.133 -34.560 1.00 76.62 97 ASP A N 1
ATOM 726 C CA . ASP A 1 97 ? 10.704 31.926 -33.367 1.00 76.62 97 ASP A CA 1
ATOM 727 C C . ASP A 1 97 ? 9.414 31.470 -32.675 1.00 76.62 97 ASP A C 1
ATOM 729 O O . ASP A 1 97 ? 9.409 31.398 -31.444 1.00 76.62 97 ASP A O 1
ATOM 733 N N . GLU A 1 98 ? 8.403 31.005 -33.411 1.00 81.56 98 GLU A N 1
ATOM 734 C CA . GLU A 1 98 ? 7.233 30.314 -32.843 1.00 81.56 98 GLU A CA 1
ATOM 735 C C . GLU A 1 98 ? 7.594 28.982 -32.160 1.00 81.56 98 GLU A C 1
ATOM 737 O O . GLU A 1 98 ? 7.158 28.701 -31.033 1.00 81.56 98 GLU A O 1
ATOM 742 N N . LEU A 1 99 ? 8.472 28.181 -32.776 1.00 82.25 99 LEU A N 1
ATOM 743 C CA . LEU A 1 99 ? 9.048 26.976 -32.164 1.00 82.25 99 LEU A CA 1
ATOM 744 C C . LEU A 1 99 ? 9.780 27.319 -30.866 1.00 82.25 99 LEU A C 1
ATOM 746 O O . LEU A 1 99 ? 9.604 26.660 -29.838 1.00 82.25 99 LEU A O 1
ATOM 750 N N . LEU A 1 100 ? 10.610 28.359 -30.886 1.00 84.75 100 LEU A N 1
ATOM 751 C CA . LEU A 1 100 ? 11.382 28.757 -29.717 1.00 84.75 100 LEU A CA 1
ATOM 752 C C . LEU A 1 100 ? 10.469 29.270 -28.591 1.00 84.75 100 LEU A C 1
ATOM 754 O O . LEU A 1 100 ? 10.671 28.919 -27.424 1.00 84.75 100 LEU A O 1
ATOM 758 N N . ALA A 1 101 ? 9.445 30.054 -28.933 1.00 85.75 101 ALA A N 1
ATOM 759 C CA . ALA A 1 101 ? 8.451 30.567 -27.998 1.00 85.75 101 ALA A CA 1
ATOM 760 C C . ALA A 1 101 ? 7.648 29.434 -27.340 1.00 85.75 101 ALA A C 1
ATOM 762 O O . ALA A 1 101 ? 7.528 29.392 -26.110 1.00 85.75 101 ALA A O 1
ATOM 763 N N . SER A 1 102 ? 7.166 28.473 -28.133 1.00 85.06 102 SER A N 1
ATOM 764 C CA . SER A 1 102 ? 6.437 27.297 -27.643 1.00 85.06 102 SER A CA 1
ATOM 765 C C . SER A 1 102 ? 7.319 26.383 -26.787 1.00 85.06 102 SER A C 1
ATOM 767 O O . SER A 1 102 ? 6.895 25.950 -25.711 1.00 85.06 102 SER A O 1
ATOM 769 N N . LEU A 1 103 ? 8.581 26.166 -27.172 1.00 85.94 103 LEU A N 1
ATOM 770 C CA . LEU A 1 103 ? 9.547 25.399 -26.382 1.00 85.94 103 LEU A CA 1
ATOM 771 C C . LEU A 1 103 ? 9.763 26.016 -24.992 1.00 85.94 103 LEU A C 1
ATOM 773 O O . LEU A 1 103 ? 9.702 25.310 -23.981 1.00 85.94 103 LEU A O 1
ATOM 777 N N . PHE A 1 104 ? 9.991 27.331 -24.918 1.00 86.00 104 PHE A N 1
ATOM 778 C CA . PHE A 1 104 ? 10.167 28.014 -23.635 1.00 86.00 104 PHE A CA 1
ATOM 779 C C . PHE A 1 104 ? 8.901 27.982 -22.782 1.00 86.00 104 PHE A C 1
ATOM 781 O O . PHE A 1 104 ? 9.001 27.780 -21.569 1.00 86.00 104 PHE A O 1
ATOM 788 N N . PHE A 1 105 ? 7.725 28.134 -23.392 1.00 86.75 105 PHE A N 1
ATOM 789 C CA . PHE A 1 105 ? 6.447 28.034 -22.692 1.00 86.75 105 PHE A CA 1
ATOM 790 C C . PHE A 1 105 ? 6.264 26.656 -22.035 1.00 86.75 105 PHE A C 1
ATOM 792 O O . PHE A 1 105 ? 5.971 26.568 -20.840 1.00 86.75 105 PHE A O 1
ATOM 799 N N . ILE A 1 106 ? 6.538 25.578 -22.770 1.00 85.56 106 ILE A N 1
ATOM 800 C CA . ILE A 1 106 ? 6.419 24.196 -22.279 1.00 85.56 106 ILE A CA 1
ATOM 801 C C . ILE A 1 106 ? 7.422 23.910 -21.156 1.00 85.56 106 ILE A C 1
ATOM 803 O O . ILE A 1 106 ? 7.068 23.333 -20.123 1.00 85.56 106 ILE A O 1
ATOM 807 N N . VAL A 1 107 ? 8.678 24.336 -21.324 1.00 84.75 107 VAL A N 1
ATOM 808 C CA . VAL A 1 107 ? 9.712 24.177 -20.290 1.00 84.75 107 VAL A CA 1
ATOM 809 C C . VAL A 1 107 ? 9.340 24.955 -19.027 1.00 84.75 107 VAL A C 1
ATOM 811 O O . VAL A 1 107 ? 9.533 24.442 -17.925 1.00 84.75 107 VAL A O 1
ATOM 814 N N . ALA A 1 108 ? 8.773 26.155 -19.155 1.00 86.31 108 ALA A N 1
ATOM 815 C CA . ALA A 1 108 ? 8.300 26.937 -18.017 1.00 86.31 108 ALA A CA 1
ATOM 816 C C . ALA A 1 108 ? 7.129 26.262 -17.288 1.00 86.31 108 ALA A C 1
ATOM 818 O O . ALA A 1 108 ? 7.169 26.158 -16.061 1.00 86.31 108 ALA A O 1
ATOM 819 N N . GLY A 1 109 ? 6.128 25.756 -18.018 1.00 83.69 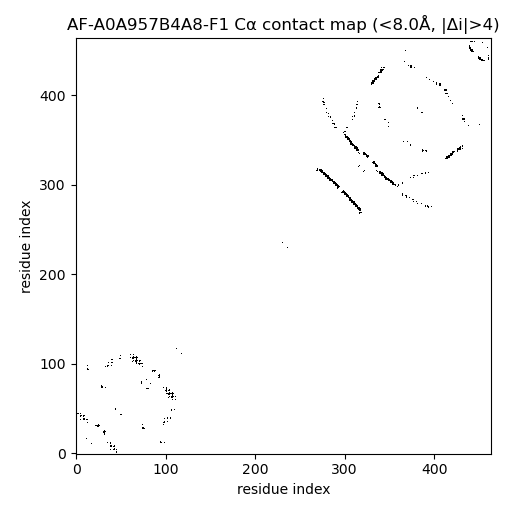109 GLY A N 1
ATOM 820 C CA . GLY A 1 109 ? 4.960 25.080 -17.442 1.00 83.69 109 GLY A CA 1
ATOM 821 C C . GLY A 1 109 ? 5.344 23.899 -16.548 1.00 83.69 109 GLY A C 1
ATOM 822 O O . GLY A 1 109 ? 4.950 23.849 -15.383 1.00 83.69 109 GLY A O 1
ATOM 823 N N . ASN A 1 110 ? 6.234 23.030 -17.037 1.00 81.50 110 ASN A N 1
ATOM 824 C CA . ASN A 1 110 ? 6.738 21.881 -16.273 1.00 81.50 110 ASN A CA 1
ATOM 825 C C . ASN A 1 110 ? 7.491 22.275 -14.988 1.00 81.50 110 ASN A C 1
ATOM 827 O O . ASN A 1 110 ? 7.583 21.486 -14.048 1.00 81.50 110 ASN A O 1
ATOM 831 N N . ARG A 1 111 ? 8.058 23.487 -14.926 1.00 82.12 111 ARG A N 1
ATOM 832 C CA . ARG A 1 111 ? 8.753 23.997 -13.732 1.00 82.12 111 ARG A CA 1
ATOM 833 C C . ARG A 1 111 ? 7.797 24.623 -12.729 1.00 82.12 111 ARG A C 1
ATOM 835 O O . ARG A 1 111 ? 8.005 24.463 -11.527 1.00 82.12 111 ARG A O 1
ATOM 842 N N . VAL A 1 112 ? 6.784 25.346 -13.207 1.00 79.50 112 VAL A N 1
ATOM 843 C CA . VAL A 1 112 ? 5.771 25.979 -12.350 1.00 79.50 112 VAL A CA 1
ATOM 844 C C . VAL A 1 112 ? 4.942 24.921 -11.636 1.00 79.50 112 VAL A C 1
ATOM 846 O O . VAL A 1 112 ? 4.749 25.047 -10.431 1.00 79.50 112 VAL A O 1
ATOM 849 N N . ASP A 1 113 ? 4.542 23.857 -12.335 1.00 73.88 113 ASP A N 1
ATOM 850 C CA . ASP A 1 113 ? 3.798 22.733 -11.756 1.00 73.88 113 ASP A CA 1
ATOM 851 C C . ASP A 1 113 ? 4.522 22.174 -10.518 1.00 73.88 113 ASP A C 1
ATOM 853 O O . ASP A 1 113 ? 3.970 22.084 -9.424 1.00 73.88 113 ASP A O 1
ATOM 857 N N . LYS A 1 114 ? 5.839 21.982 -10.619 1.00 70.62 114 LYS A N 1
ATOM 858 C CA . LYS A 1 114 ? 6.661 21.523 -9.492 1.00 70.62 114 LYS A CA 1
ATOM 859 C C . LYS A 1 114 ? 6.792 22.561 -8.383 1.00 70.62 114 LYS A C 1
ATOM 861 O O . LYS A 1 114 ? 6.785 22.193 -7.219 1.00 70.62 114 LYS A O 1
ATOM 866 N N . LEU A 1 115 ? 6.893 23.853 -8.688 1.00 70.25 115 LEU A N 1
ATOM 867 C CA . LEU A 1 115 ? 6.962 24.887 -7.646 1.00 70.25 115 LEU A CA 1
ATOM 868 C C . LEU A 1 115 ? 5.641 25.054 -6.882 1.00 70.25 115 LEU A C 1
ATOM 870 O O . LEU A 1 115 ? 5.667 25.351 -5.688 1.00 70.25 115 LEU A O 1
ATOM 874 N N . VAL A 1 116 ? 4.506 24.886 -7.561 1.00 68.75 116 VAL A N 1
ATOM 875 C CA . VAL A 1 116 ? 3.164 25.048 -6.984 1.00 68.75 116 VAL A CA 1
ATOM 876 C C . VAL A 1 116 ? 2.724 23.781 -6.249 1.00 68.75 116 VAL A C 1
ATOM 878 O O . VAL A 1 116 ? 2.158 23.873 -5.158 1.00 68.75 116 VAL A O 1
ATOM 881 N N . PHE A 1 117 ? 3.021 22.603 -6.805 1.00 63.84 117 PHE A N 1
ATOM 882 C CA . PHE A 1 117 ? 2.566 21.314 -6.281 1.00 63.84 117 PHE A CA 1
ATOM 883 C C . PHE A 1 117 ? 3.628 20.517 -5.520 1.00 63.84 117 PHE A C 1
ATOM 885 O O . PHE A 1 117 ? 3.277 19.513 -4.901 1.00 63.84 117 PHE A O 1
ATOM 892 N N . SER A 1 118 ? 4.881 20.986 -5.430 1.00 58.22 118 SER A N 1
ATOM 893 C CA . SER A 1 118 ? 5.824 20.523 -4.399 1.00 58.22 118 SER A CA 1
ATOM 894 C C . SER A 1 118 ? 5.373 21.066 -3.039 1.00 58.22 118 SER A C 1
ATOM 896 O O . SER A 1 118 ? 5.953 21.975 -2.440 1.00 58.22 118 SER A O 1
ATOM 898 N N . ARG A 1 119 ? 4.260 20.509 -2.542 1.00 44.69 119 ARG A N 1
ATOM 899 C CA . ARG A 1 119 ? 3.908 20.543 -1.128 1.00 44.69 119 ARG A CA 1
ATOM 900 C C . ARG A 1 119 ? 5.147 20.076 -0.386 1.00 44.69 119 ARG A C 1
ATOM 902 O O . ARG A 1 119 ? 5.665 19.005 -0.685 1.00 44.69 119 ARG A O 1
ATOM 909 N N . LYS A 1 120 ? 5.611 20.894 0.563 1.00 43.28 120 LYS A N 1
ATOM 910 C CA . LYS A 1 120 ? 6.637 20.509 1.533 1.00 43.28 120 LYS A CA 1
ATOM 911 C C . LYS A 1 120 ? 6.342 19.084 1.993 1.00 43.28 120 LYS A C 1
ATOM 913 O O . LYS A 1 120 ? 5.397 18.888 2.757 1.00 43.28 120 LYS A O 1
ATOM 918 N N . GLN A 1 121 ? 7.144 18.126 1.535 1.00 46.25 121 GLN A N 1
ATOM 919 C CA . GLN A 1 121 ? 7.295 16.871 2.247 1.00 46.25 121 GLN A CA 1
ATOM 920 C C . GLN A 1 121 ? 7.551 17.262 3.701 1.00 46.25 121 GLN A C 1
ATOM 922 O O . GLN A 1 121 ? 8.434 18.081 3.991 1.00 46.25 121 GLN A O 1
ATOM 927 N N . LEU A 1 122 ? 6.692 16.765 4.592 1.00 43.31 122 LEU A N 1
ATOM 928 C CA . LEU A 1 122 ? 6.932 16.802 6.028 1.00 43.31 122 LEU A CA 1
ATOM 929 C C . LEU A 1 122 ? 8.387 16.369 6.256 1.00 43.31 122 LEU A C 1
ATOM 931 O O . LEU A 1 122 ? 8.853 15.482 5.538 1.00 43.31 122 LEU A O 1
ATOM 935 N N . PRO A 1 123 ? 9.129 17.039 7.156 1.00 43.62 123 PRO A N 1
ATOM 936 C CA . PRO A 1 123 ? 10.558 16.810 7.312 1.00 43.62 123 PRO A CA 1
ATOM 937 C C . PRO A 1 123 ? 10.814 15.314 7.467 1.00 43.62 123 PRO A C 1
ATOM 939 O O . PRO A 1 123 ? 10.392 14.712 8.453 1.00 43.62 123 PRO A O 1
ATOM 942 N N . ALA A 1 124 ? 11.465 14.729 6.459 1.00 52.69 124 ALA A N 1
ATOM 943 C CA . ALA A 1 124 ? 11.934 13.362 6.524 1.00 52.69 124 ALA A CA 1
ATOM 944 C C . ALA A 1 124 ? 12.783 13.231 7.791 1.00 52.69 124 ALA A C 1
ATOM 946 O O . ALA A 1 124 ? 13.623 14.092 8.078 1.00 52.69 124 ALA A O 1
ATOM 947 N N . ILE A 1 125 ? 12.515 12.184 8.566 1.00 47.75 125 ILE A N 1
ATOM 948 C CA . ILE A 1 125 ? 13.316 11.816 9.728 1.00 47.75 125 ILE A CA 1
ATOM 949 C C . ILE A 1 125 ? 14.773 11.764 9.253 1.00 47.75 125 ILE A C 1
ATOM 951 O O . ILE A 1 125 ? 15.089 11.066 8.292 1.00 47.75 125 ILE A O 1
ATOM 955 N N . SER A 1 126 ? 15.631 12.586 9.863 1.00 42.56 126 SER A N 1
ATOM 956 C CA . SER A 1 126 ? 17.020 12.747 9.433 1.00 42.56 126 SER A CA 1
ATOM 957 C C . SER A 1 126 ? 17.715 11.377 9.368 1.00 42.56 126 SER A C 1
ATOM 959 O O . SER A 1 126 ? 17.717 10.667 10.380 1.00 42.56 126 SER A O 1
ATOM 961 N N . PRO A 1 127 ? 18.358 11.011 8.241 1.00 52.41 127 PRO A N 1
ATOM 962 C CA . PRO A 1 127 ? 19.087 9.747 8.099 1.00 52.41 127 PRO A CA 1
ATOM 963 C C . PRO A 1 127 ? 20.302 9.637 9.037 1.00 52.41 127 PRO A C 1
ATOM 965 O O . PRO A 1 127 ? 20.945 8.590 9.124 1.00 52.41 127 PRO A O 1
ATOM 968 N N . GLU A 1 128 ? 20.609 10.697 9.786 1.00 49.03 128 GLU A N 1
ATOM 969 C CA . GLU A 1 128 ? 21.597 10.673 10.860 1.00 49.03 128 GLU A CA 1
ATOM 970 C C . GLU A 1 128 ? 21.186 9.738 12.015 1.00 49.03 128 GLU A C 1
ATOM 972 O O . GLU A 1 128 ? 22.060 9.193 12.681 1.00 49.03 128 GLU A O 1
ATOM 977 N N . ASN A 1 129 ? 19.888 9.433 12.180 1.00 49.72 129 ASN A N 1
ATOM 978 C CA . ASN A 1 129 ? 19.425 8.437 13.158 1.00 49.72 129 ASN A CA 1
ATOM 979 C C . ASN A 1 129 ? 19.534 6.977 12.670 1.00 49.72 129 ASN A C 1
ATOM 981 O O . ASN A 1 129 ? 19.566 6.065 13.489 1.00 49.72 129 ASN A O 1
ATOM 985 N N . THR A 1 130 ? 19.651 6.735 11.360 1.00 51.84 130 THR A N 1
ATOM 986 C CA . THR A 1 130 ? 19.869 5.387 10.787 1.00 51.84 130 THR A CA 1
ATOM 987 C C . THR A 1 130 ? 21.341 4.983 10.717 1.00 51.84 130 THR A C 1
ATOM 989 O O . THR A 1 130 ? 21.648 3.805 10.562 1.00 51.84 130 THR A O 1
ATOM 992 N N . ARG A 1 131 ? 22.282 5.924 10.886 1.00 48.91 131 ARG A N 1
ATOM 993 C CA . ARG A 1 131 ? 23.727 5.628 10.846 1.00 48.91 131 ARG A CA 1
ATOM 994 C C . ARG A 1 131 ? 24.261 4.902 12.087 1.00 48.91 131 ARG A C 1
ATOM 996 O O . ARG A 1 131 ? 25.408 4.474 12.073 1.00 48.91 131 ARG A O 1
ATOM 1003 N N . ASN A 1 132 ? 23.429 4.749 13.119 1.00 45.81 132 ASN A N 1
ATOM 1004 C CA . ASN A 1 132 ? 23.745 4.002 14.338 1.00 45.81 132 ASN A CA 1
ATOM 1005 C C . ASN A 1 132 ? 23.093 2.608 14.387 1.00 45.81 132 ASN A C 1
ATOM 1007 O O . ASN A 1 132 ? 23.108 1.980 15.443 1.00 45.81 132 ASN A O 1
ATOM 1011 N N . MET A 1 133 ? 22.528 2.102 13.282 1.00 46.12 133 MET A N 1
ATOM 1012 C CA . MET A 1 133 ? 22.198 0.676 13.213 1.00 46.12 133 MET A CA 1
ATOM 1013 C C . MET A 1 133 ? 23.504 -0.139 13.187 1.00 46.12 133 MET A C 1
ATOM 1015 O O . MET A 1 133 ? 24.370 0.157 12.357 1.00 46.12 133 MET A O 1
ATOM 1019 N N . PRO A 1 134 ? 23.682 -1.131 14.080 1.00 45.88 134 PRO A N 1
ATOM 1020 C CA . PRO A 1 134 ? 24.855 -1.996 14.072 1.00 45.88 134 PRO A CA 1
ATOM 1021 C C . PRO A 1 134 ? 24.984 -2.671 12.703 1.00 45.88 134 PRO A C 1
ATOM 1023 O O . PRO A 1 134 ? 24.088 -3.395 12.281 1.00 45.88 134 PRO A O 1
ATOM 1026 N N . GLN A 1 135 ? 26.090 -2.419 12.002 1.00 51.19 135 GLN A N 1
ATOM 1027 C CA . GLN A 1 135 ? 26.435 -3.096 10.746 1.00 51.19 135 GLN A CA 1
ATOM 1028 C C . GLN A 1 135 ? 27.089 -4.464 10.978 1.00 51.19 135 GLN A C 1
ATOM 1030 O O . GLN A 1 135 ? 27.699 -5.009 10.060 1.00 51.19 135 GLN A O 1
ATOM 1035 N N . ASP A 1 136 ? 26.990 -5.019 12.184 1.00 50.62 136 ASP A N 1
ATOM 1036 C CA . ASP A 1 136 ? 27.521 -6.346 12.442 1.00 50.62 136 ASP A CA 1
ATOM 1037 C C . ASP A 1 136 ? 26.588 -7.370 11.778 1.00 50.62 136 ASP A C 1
ATOM 1039 O O . ASP A 1 136 ? 25.423 -7.479 12.174 1.00 50.62 136 ASP A O 1
ATOM 1043 N N . PRO A 1 137 ? 27.048 -8.107 10.747 1.00 48.88 137 PRO A N 1
ATOM 1044 C CA . PRO A 1 137 ? 26.281 -9.223 10.228 1.00 48.88 137 PRO A CA 1
ATOM 1045 C C . PRO A 1 137 ? 26.065 -10.197 11.381 1.00 48.88 137 PRO A C 1
ATOM 1047 O O . PRO A 1 137 ? 27.027 -10.632 12.017 1.00 48.88 137 PRO A O 1
ATOM 1050 N N . ILE A 1 138 ? 24.802 -10.524 11.657 1.00 46.16 138 ILE A N 1
ATOM 1051 C CA . ILE A 1 138 ? 24.460 -11.627 12.551 1.00 46.16 138 ILE A CA 1
ATOM 1052 C C . ILE A 1 138 ? 25.221 -12.846 12.006 1.00 46.16 138 ILE A C 1
ATOM 1054 O O . ILE A 1 138 ? 24.993 -13.218 10.849 1.00 46.16 138 ILE A O 1
ATOM 1058 N N . PRO A 1 139 ? 26.177 -13.427 12.755 1.00 41.41 139 PRO A N 1
ATOM 1059 C CA . PRO A 1 139 ? 26.841 -14.635 12.306 1.00 41.41 139 PRO A CA 1
ATOM 1060 C C . PRO A 1 139 ? 25.757 -15.690 12.125 1.00 41.41 139 PRO A C 1
ATOM 1062 O O . PRO A 1 139 ? 24.939 -15.878 13.024 1.00 41.41 139 PRO A O 1
ATOM 1065 N N . ALA A 1 140 ? 25.737 -16.330 10.956 1.00 43.22 140 ALA A N 1
ATOM 1066 C CA . ALA A 1 140 ? 24.889 -17.479 10.691 1.00 43.22 140 ALA A CA 1
ATOM 1067 C C . ALA A 1 140 ? 25.146 -18.517 11.790 1.00 43.22 140 ALA A C 1
ATOM 1069 O O . ALA A 1 140 ? 26.151 -19.223 11.772 1.00 43.22 140 ALA A O 1
ATOM 1070 N N . SER A 1 141 ? 24.291 -18.531 12.809 1.00 43.94 141 SER A N 1
ATOM 1071 C CA . SER A 1 141 ? 24.278 -19.585 13.800 1.00 43.94 141 SER A CA 1
ATOM 1072 C C . SER A 1 141 ? 23.671 -20.792 13.114 1.00 43.94 141 SER A C 1
ATOM 1074 O O . SER A 1 141 ? 22.523 -20.735 12.674 1.00 43.94 141 SER A O 1
ATOM 1076 N N . ASP A 1 142 ? 24.471 -21.845 13.011 1.00 38.91 142 ASP A N 1
ATOM 1077 C CA . ASP A 1 142 ? 24.073 -23.187 12.623 1.00 38.91 142 ASP A CA 1
ATOM 1078 C C . ASP A 1 142 ? 22.841 -23.624 13.434 1.00 38.91 142 ASP A C 1
ATOM 1080 O O . ASP A 1 142 ? 22.953 -24.113 14.557 1.00 38.91 142 ASP A O 1
ATOM 1084 N N . VAL A 1 143 ? 21.646 -23.426 12.877 1.00 41.75 143 VAL A N 1
ATOM 1085 C CA . VAL A 1 143 ? 20.428 -24.090 13.343 1.00 41.75 143 VAL A CA 1
ATOM 1086 C C . VAL A 1 143 ? 20.271 -25.330 12.477 1.00 41.75 143 VAL A C 1
ATOM 1088 O O . VAL A 1 143 ? 19.593 -25.331 11.452 1.00 41.75 143 VAL A O 1
ATOM 1091 N N . SER A 1 144 ? 20.965 -26.395 12.867 1.00 36.81 144 SER A N 1
ATOM 1092 C CA . SER A 1 144 ? 20.670 -27.741 12.395 1.00 36.81 144 SER A CA 1
ATOM 1093 C C . SER A 1 144 ? 19.308 -28.154 12.956 1.00 36.81 144 SER A C 1
ATOM 1095 O O . SER A 1 144 ? 19.204 -28.527 14.124 1.00 36.81 144 SER A O 1
ATOM 1097 N N . TYR A 1 145 ? 18.260 -28.058 12.137 1.00 40.19 145 TYR A N 1
ATOM 1098 C CA . TYR A 1 145 ? 16.983 -28.718 12.404 1.00 40.19 145 TYR A CA 1
ATOM 1099 C C . TYR A 1 145 ? 17.175 -30.228 12.236 1.00 40.19 145 TYR A C 1
ATOM 1101 O O . TYR A 1 145 ? 17.085 -30.775 11.137 1.00 40.19 145 TYR A O 1
ATOM 1109 N N . GLU A 1 146 ? 17.482 -30.902 13.338 1.00 34.69 146 GLU A N 1
ATOM 1110 C CA . GLU A 1 146 ? 17.434 -32.357 13.432 1.00 34.69 146 GLU A CA 1
ATOM 1111 C C . GLU A 1 146 ? 15.952 -32.748 13.489 1.00 34.69 146 GLU A C 1
ATOM 1113 O O . GLU A 1 146 ? 15.262 -32.553 14.488 1.00 34.69 146 GLU A O 1
ATOM 1118 N N . THR A 1 147 ? 15.422 -33.164 12.338 1.00 41.50 147 THR A N 1
ATOM 1119 C CA . THR A 1 147 ? 14.022 -33.571 12.190 1.00 41.50 147 THR A CA 1
ATOM 1120 C C . THR A 1 147 ? 13.935 -35.063 12.498 1.00 41.50 147 THR A C 1
ATOM 1122 O O . THR A 1 147 ? 14.030 -35.891 11.593 1.00 41.50 147 THR A O 1
ATOM 1125 N N . ASP A 1 148 ? 13.780 -35.410 13.774 1.00 34.47 148 ASP A N 1
ATOM 1126 C CA . ASP A 1 148 ? 13.405 -36.764 14.184 1.00 34.47 148 ASP A CA 1
ATOM 1127 C C . ASP A 1 148 ? 11.897 -36.948 13.959 1.00 34.47 148 ASP A C 1
ATOM 1129 O O . ASP A 1 148 ? 11.056 -36.508 14.744 1.00 34.47 148 ASP A O 1
ATOM 1133 N N . ILE A 1 149 ? 11.548 -37.578 12.835 1.00 43.56 149 ILE A N 1
ATOM 1134 C CA . ILE A 1 149 ? 10.195 -38.069 12.558 1.00 43.56 149 ILE A CA 1
ATOM 1135 C C . ILE A 1 149 ? 10.099 -39.483 13.131 1.00 43.56 149 ILE A C 1
ATOM 1137 O O . ILE A 1 149 ? 10.308 -40.467 12.418 1.00 43.56 149 ILE A O 1
ATOM 1141 N N . ASP A 1 150 ? 9.757 -39.590 14.412 1.00 38.84 150 ASP A N 1
ATOM 1142 C CA . ASP A 1 150 ? 9.283 -40.851 14.973 1.00 38.84 150 ASP A CA 1
ATOM 1143 C C . ASP A 1 150 ? 7.789 -41.019 14.686 1.00 38.84 150 ASP A C 1
ATOM 1145 O O . ASP A 1 150 ? 6.925 -40.216 15.040 1.00 38.84 150 ASP A O 1
ATOM 1149 N N . THR A 1 151 ? 7.503 -42.099 13.968 1.00 47.31 151 THR A N 1
ATOM 1150 C CA . THR A 1 151 ? 6.173 -42.514 13.537 1.00 47.31 151 THR A CA 1
ATOM 1151 C C . THR A 1 151 ? 5.470 -43.205 14.706 1.00 47.31 151 THR A C 1
ATOM 1153 O O . THR A 1 151 ? 5.620 -44.414 14.875 1.00 47.31 151 THR A O 1
ATOM 1156 N N . GLU A 1 152 ? 4.686 -42.475 15.504 1.00 40.84 152 GLU A N 1
ATOM 1157 C CA . GLU A 1 152 ? 3.785 -43.087 16.489 1.00 40.84 152 GLU A CA 1
ATOM 1158 C C . GLU A 1 152 ? 2.324 -43.118 16.020 1.00 40.84 152 GLU A C 1
ATOM 1160 O O . GLU A 1 152 ? 1.697 -42.140 15.619 1.00 40.84 152 GLU A O 1
ATOM 1165 N N . THR A 1 153 ? 1.803 -44.337 16.060 1.00 42.78 153 THR A N 1
ATOM 1166 C CA . THR A 1 153 ? 0.473 -44.792 15.681 1.00 42.78 153 THR A CA 1
ATOM 1167 C C . THR A 1 153 ? -0.631 -44.239 16.588 1.00 42.78 153 THR A C 1
ATOM 1169 O O . THR A 1 153 ? -0.606 -44.449 17.799 1.00 42.78 153 THR A O 1
ATOM 1172 N N . LEU A 1 154 ? -1.660 -43.638 15.984 1.00 45.72 154 LEU A N 1
ATOM 1173 C CA . LEU A 1 154 ? -2.924 -43.256 16.630 1.00 45.72 154 LEU A CA 1
ATOM 1174 C C . LEU A 1 154 ? -3.727 -44.468 17.141 1.00 45.72 154 LEU A C 1
ATOM 1176 O O . LEU A 1 154 ? -3.852 -45.469 16.428 1.00 45.72 154 LEU A O 1
ATOM 1180 N N . PRO A 1 155 ? -4.452 -44.299 18.264 1.00 50.19 155 PRO A N 1
ATOM 1181 C CA . PRO A 1 155 ? -5.784 -44.883 18.370 1.00 50.19 155 PRO A CA 1
ATOM 1182 C C . PRO A 1 155 ? -6.861 -43.880 18.839 1.00 50.19 155 PRO A C 1
ATOM 1184 O O . PRO A 1 155 ? -6.806 -43.318 19.924 1.00 50.19 155 PRO A O 1
ATOM 1187 N N . VAL A 1 156 ? -7.861 -43.702 17.972 1.00 49.47 156 VAL A N 1
ATOM 1188 C CA . VAL A 1 156 ? -9.323 -43.820 18.184 1.00 49.47 156 VAL A CA 1
ATOM 1189 C C . VAL A 1 156 ? -9.956 -43.435 19.551 1.00 49.47 156 VAL A C 1
ATOM 1191 O O . VAL A 1 156 ? -9.693 -44.055 20.575 1.00 49.47 156 VAL A O 1
ATOM 1194 N N . SER A 1 157 ? -11.003 -42.587 19.442 1.00 45.03 157 SER A N 1
ATOM 1195 C CA . SER A 1 157 ? -12.254 -42.423 20.248 1.00 45.03 157 SER A CA 1
ATOM 1196 C C . SER A 1 157 ? -12.380 -41.360 21.378 1.00 45.03 157 SER A C 1
ATOM 1198 O O . SER A 1 157 ? -11.949 -41.593 22.496 1.00 45.03 157 SER A O 1
ATOM 1200 N N . ILE A 1 158 ? -13.028 -40.211 21.050 1.00 39.34 158 ILE A N 1
ATOM 1201 C CA . ILE A 1 158 ? -14.330 -39.611 21.528 1.00 39.34 158 ILE A CA 1
ATOM 1202 C C . ILE A 1 158 ? -14.731 -39.787 23.036 1.00 39.34 158 ILE A C 1
ATOM 1204 O O . ILE A 1 158 ? -14.493 -40.890 23.516 1.00 39.34 158 ILE A O 1
ATOM 1208 N N . PRO A 1 159 ? -15.490 -38.895 23.774 1.00 50.28 159 PRO A N 1
ATOM 1209 C CA . PRO A 1 159 ? -16.131 -37.570 23.501 1.00 50.28 159 PRO A CA 1
ATOM 1210 C C . PRO A 1 159 ? -15.994 -36.441 24.590 1.00 50.28 159 PRO A C 1
ATOM 1212 O O . PRO A 1 159 ? -15.636 -36.677 25.734 1.00 50.28 159 PRO A O 1
ATOM 1215 N N . ALA A 1 160 ? -16.433 -35.225 24.211 1.00 39.28 160 ALA A N 1
ATOM 1216 C CA . ALA A 1 160 ? -17.223 -34.179 24.916 1.00 39.28 160 ALA A CA 1
ATOM 1217 C C . ALA A 1 160 ? -17.136 -33.865 26.443 1.00 39.28 160 ALA A C 1
ATOM 1219 O O . ALA A 1 160 ? -17.400 -34.711 27.288 1.00 39.28 160 ALA A O 1
ATOM 1220 N N . ARG A 1 161 ? -17.085 -32.537 26.707 1.00 38.06 161 ARG A N 1
ATOM 1221 C CA . ARG A 1 161 ? -17.621 -31.731 27.845 1.00 38.06 161 ARG A CA 1
ATOM 1222 C C . ARG A 1 161 ? -17.121 -32.019 29.280 1.00 38.06 161 ARG A C 1
ATOM 1224 O O . ARG A 1 161 ? -17.341 -33.099 29.804 1.00 38.06 161 ARG A O 1
ATOM 1231 N N . ILE A 1 162 ? -1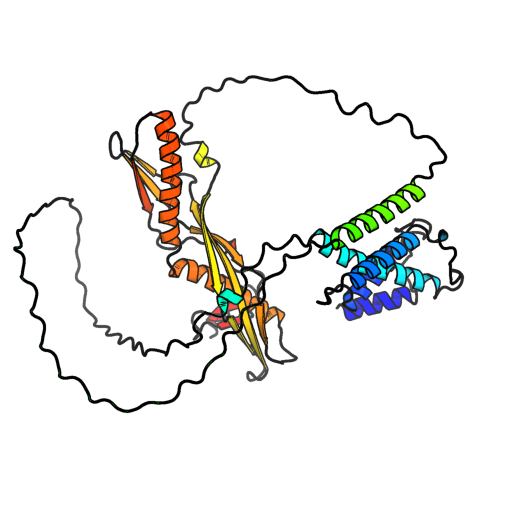6.669 -30.964 29.984 1.00 34.59 162 ILE A N 1
ATOM 1232 C CA . ILE A 1 162 ? -17.292 -30.351 31.194 1.00 34.59 162 ILE A CA 1
ATOM 1233 C C . ILE A 1 162 ? -16.351 -29.294 31.832 1.00 34.59 162 ILE A C 1
ATOM 1235 O O . ILE A 1 162 ? -15.184 -29.555 32.082 1.00 34.59 162 ILE A O 1
ATOM 1239 N N . ASN A 1 163 ? -16.954 -28.130 32.100 1.00 34.06 163 ASN A N 1
ATOM 1240 C CA . ASN A 1 163 ? -16.743 -27.069 33.099 1.00 34.06 163 ASN A CA 1
ATOM 1241 C C . ASN A 1 163 ? -15.445 -26.856 33.902 1.00 34.06 163 ASN A C 1
ATOM 1243 O O . ASN A 1 163 ? -14.864 -27.738 34.525 1.00 34.06 163 ASN A O 1
ATOM 1247 N N . ALA A 1 164 ? -15.231 -25.546 34.062 1.00 40.44 164 ALA A N 1
ATOM 1248 C CA . ALA A 1 164 ? -14.634 -24.803 35.162 1.00 40.44 164 ALA A CA 1
ATOM 1249 C C . ALA A 1 164 ? -14.814 -25.362 36.591 1.00 40.44 164 ALA A C 1
ATOM 1251 O O . ALA A 1 164 ? -15.798 -26.020 36.925 1.00 40.44 164 ALA A O 1
ATOM 1252 N N . SER A 1 165 ? -13.911 -24.864 37.447 1.00 38.50 165 SER A N 1
ATOM 1253 C CA . SER A 1 165 ? -13.871 -24.840 38.918 1.00 38.50 165 SER A CA 1
ATOM 1254 C C . SER A 1 165 ? -13.210 -26.022 39.644 1.00 38.50 165 SER A C 1
ATOM 1256 O O . SER A 1 165 ? -13.841 -26.999 40.026 1.00 38.50 165 SER A O 1
ATOM 1258 N N . SER A 1 166 ? -11.935 -25.835 40.005 1.00 40.78 166 SER A N 1
ATOM 1259 C CA . SER A 1 166 ? -11.441 -26.277 41.312 1.00 40.78 166 SER A CA 1
ATOM 1260 C C . SER A 1 166 ? -10.310 -25.377 41.812 1.00 40.78 166 SER A C 1
ATOM 1262 O O . SER A 1 166 ? -9.159 -25.474 41.393 1.00 40.78 166 SER A O 1
ATOM 1264 N N . VAL A 1 167 ? -10.679 -24.518 42.757 1.00 44.31 167 VAL A N 1
ATOM 1265 C CA . VAL A 1 167 ? -9.804 -23.940 43.774 1.00 44.31 167 VAL A CA 1
ATOM 1266 C C . VAL A 1 167 ? -9.060 -25.073 44.482 1.00 44.31 167 VAL A C 1
ATOM 1268 O O . VAL A 1 167 ? -9.690 -25.995 45.003 1.00 44.31 167 VAL A O 1
ATOM 1271 N N . ARG A 1 168 ? -7.729 -24.991 44.557 1.00 39.41 168 ARG A N 1
ATOM 1272 C CA . ARG A 1 168 ? -6.954 -25.748 45.542 1.00 39.41 168 ARG A CA 1
ATOM 1273 C C . ARG A 1 168 ? -5.805 -24.901 46.072 1.00 39.41 168 ARG A C 1
ATOM 1275 O O . ARG A 1 168 ? -4.793 -24.695 45.418 1.00 39.41 168 ARG A O 1
ATOM 1282 N N . THR A 1 169 ? -6.013 -24.419 47.288 1.00 44.25 169 THR A N 1
ATOM 1283 C CA . THR A 1 169 ? -4.981 -24.029 48.244 1.00 44.25 169 THR A CA 1
ATOM 1284 C C . THR A 1 169 ? -4.038 -25.201 48.499 1.00 44.25 169 THR A C 1
ATOM 1286 O O . THR A 1 169 ? -4.493 -26.283 48.879 1.00 44.25 169 THR A O 1
ATOM 1289 N N . SER A 1 170 ? -2.737 -24.971 48.365 1.00 43.75 170 SER A N 1
ATOM 1290 C CA . SER A 1 170 ? -1.717 -25.808 48.992 1.00 43.75 170 SER A CA 1
ATOM 1291 C C . SER A 1 170 ? -0.537 -24.943 49.412 1.00 43.75 170 SER A C 1
ATOM 1293 O O . SER A 1 170 ? 0.103 -24.297 48.584 1.00 43.75 170 SER A O 1
ATOM 1295 N N . ASP A 1 171 ? -0.320 -24.946 50.723 1.00 46.12 171 ASP A N 1
ATOM 1296 C CA . ASP A 1 171 ? 0.802 -24.380 51.454 1.00 46.12 171 ASP A CA 1
ATOM 1297 C C . ASP A 1 171 ? 2.157 -24.764 50.845 1.00 46.12 171 ASP A C 1
ATOM 1299 O O . ASP A 1 171 ? 2.445 -25.943 50.634 1.00 46.12 171 ASP A O 1
ATOM 1303 N N . ALA A 1 172 ? 3.028 -23.772 50.661 1.00 43.81 172 ALA A N 1
ATOM 1304 C CA . ALA A 1 172 ? 4.460 -23.983 50.506 1.00 43.81 172 ALA A CA 1
ATOM 1305 C C . ALA A 1 172 ? 5.217 -22.955 51.357 1.00 43.81 172 ALA A C 1
ATOM 1307 O O . ALA A 1 172 ? 5.120 -21.744 51.167 1.00 43.81 172 ALA A O 1
ATOM 1308 N N . THR A 1 173 ? 5.951 -23.469 52.340 1.00 54.69 173 THR A N 1
ATOM 1309 C CA . THR A 1 173 ? 6.882 -22.745 53.212 1.00 54.69 173 THR A CA 1
ATOM 1310 C C . THR A 1 173 ? 8.059 -22.137 52.431 1.00 54.69 173 THR A C 1
ATOM 1312 O O . THR A 1 173 ? 8.511 -22.754 51.465 1.00 54.69 173 THR A O 1
ATOM 1315 N N . PRO A 1 174 ? 8.633 -20.998 52.868 1.00 51.38 174 PRO A N 1
ATOM 1316 C CA . PRO A 1 174 ? 9.750 -20.361 52.174 1.00 51.38 174 PRO A CA 1
ATOM 1317 C C . PRO A 1 174 ? 11.069 -21.126 52.367 1.00 51.38 174 PRO A C 1
ATOM 1319 O O . PRO A 1 174 ? 11.497 -21.370 53.496 1.00 51.38 174 PRO A O 1
ATOM 1322 N N . GLN A 1 175 ? 11.739 -21.469 51.262 1.00 57.03 175 GLN A N 1
ATOM 1323 C CA . GLN A 1 175 ? 13.135 -21.919 51.265 1.00 57.03 175 GLN A CA 1
ATOM 1324 C C . GLN A 1 175 ? 14.093 -20.736 51.520 1.00 57.03 175 GLN A C 1
ATOM 1326 O O . GLN A 1 175 ? 13.866 -19.645 50.993 1.00 57.03 175 GLN A O 1
ATOM 1331 N N . PRO A 1 176 ? 15.178 -20.927 52.295 1.00 66.31 176 PRO A N 1
ATOM 1332 C CA . PRO A 1 176 ? 16.213 -19.914 52.483 1.00 66.31 176 PRO A CA 1
ATOM 1333 C C . PRO A 1 176 ? 17.121 -19.781 51.241 1.00 66.31 176 PRO A C 1
ATOM 1335 O O . PRO A 1 176 ? 17.287 -20.748 50.494 1.00 66.31 176 PRO A O 1
ATOM 1338 N N . PRO A 1 177 ? 17.738 -18.604 51.023 1.00 66.31 177 PRO A N 1
ATOM 1339 C CA . PRO A 1 177 ? 18.568 -18.341 49.849 1.00 66.31 177 PRO A CA 1
ATOM 1340 C C . PRO A 1 177 ? 19.888 -19.135 49.877 1.00 66.31 177 PRO A C 1
ATOM 1342 O O . PRO A 1 177 ? 20.470 -1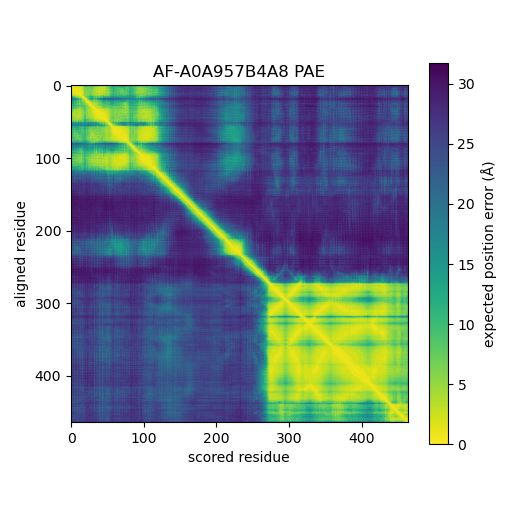9.318 50.952 1.00 66.31 177 PRO A O 1
ATOM 1345 N N . PRO A 1 178 ? 20.404 -19.578 48.714 1.00 64.31 178 PRO A N 1
ATOM 1346 C CA . PRO A 1 178 ? 21.685 -20.264 48.639 1.00 64.31 178 PRO A CA 1
ATOM 1347 C C . PRO A 1 178 ? 22.859 -19.313 48.916 1.00 64.31 178 PRO A C 1
ATOM 1349 O O . PRO A 1 178 ? 22.924 -18.182 48.438 1.00 64.31 178 PRO A O 1
ATOM 1352 N N . SER A 1 179 ? 23.797 -19.822 49.710 1.00 58.53 179 SER A N 1
ATOM 1353 C CA . SER A 1 179 ? 25.055 -19.211 50.132 1.00 58.53 179 SER A CA 1
ATOM 1354 C C . SER A 1 179 ? 26.020 -18.938 48.974 1.00 58.53 179 SER A C 1
ATOM 1356 O O . SER A 1 179 ? 26.276 -19.816 48.149 1.00 58.53 179 SER A O 1
ATOM 1358 N N . SER A 1 180 ? 26.617 -17.747 48.980 1.00 58.03 180 SER A N 1
ATOM 1359 C CA . SER A 1 180 ? 27.649 -17.280 48.050 1.00 58.03 180 SER A CA 1
ATOM 1360 C C . SER A 1 180 ? 28.933 -18.134 48.091 1.00 58.03 180 SER A C 1
ATOM 1362 O O . SER A 1 180 ? 29.415 -18.436 49.186 1.00 58.03 180 SER A O 1
ATOM 1364 N N . PRO A 1 181 ? 29.545 -18.478 46.941 1.00 69.94 181 PRO A N 1
ATOM 1365 C CA . PRO A 1 181 ? 30.869 -19.101 46.897 1.00 69.94 181 PRO A CA 1
ATOM 1366 C C . PRO A 1 181 ? 32.020 -18.090 47.133 1.00 69.94 181 PRO A C 1
ATOM 1368 O O . PRO A 1 181 ? 31.838 -16.883 46.950 1.00 69.94 181 PRO A O 1
ATOM 1371 N N . PRO A 1 182 ? 33.207 -18.565 47.566 1.00 63.62 182 PRO A N 1
ATOM 1372 C CA . PRO A 1 182 ? 34.284 -17.729 48.100 1.00 63.62 182 PRO A CA 1
ATOM 1373 C C . PRO A 1 182 ? 35.082 -16.962 47.032 1.00 63.62 182 PRO A C 1
ATOM 1375 O O . PRO A 1 182 ? 35.360 -17.464 45.946 1.00 63.62 182 PRO A O 1
ATOM 1378 N N . MET A 1 183 ? 35.500 -15.748 47.411 1.00 58.84 183 MET A N 1
ATOM 1379 C CA . MET A 1 183 ? 36.396 -14.853 46.670 1.00 58.84 183 MET A CA 1
ATOM 1380 C C . MET A 1 183 ? 37.718 -15.527 46.275 1.00 58.84 183 MET A C 1
ATOM 1382 O O . MET A 1 183 ? 38.461 -16.015 47.128 1.00 58.84 183 MET A O 1
ATOM 1386 N N . ALA A 1 184 ? 38.049 -15.447 44.986 1.00 66.12 184 ALA A N 1
ATOM 1387 C CA . ALA A 1 184 ? 39.397 -15.664 44.473 1.00 66.12 184 ALA A CA 1
ATOM 1388 C C . ALA A 1 184 ? 40.301 -14.436 44.753 1.00 66.12 184 ALA A C 1
ATOM 1390 O O . ALA A 1 184 ? 39.802 -13.308 44.810 1.00 66.12 184 ALA A O 1
ATOM 1391 N N . PRO A 1 185 ? 41.622 -14.630 44.939 1.00 69.75 185 PRO A N 1
ATOM 1392 C CA . PRO A 1 185 ? 42.568 -13.550 45.223 1.00 69.75 185 PRO A CA 1
ATOM 1393 C C . PRO A 1 185 ? 42.851 -12.654 43.996 1.00 69.75 185 PRO A C 1
ATOM 1395 O O . PRO A 1 185 ? 42.714 -13.103 42.857 1.00 69.75 185 PRO A O 1
ATOM 1398 N N . PRO A 1 186 ? 43.271 -11.391 44.213 1.00 64.31 186 PRO A N 1
ATOM 1399 C CA . PRO A 1 186 ? 43.441 -10.401 43.150 1.00 64.31 186 PRO A CA 1
ATOM 1400 C C . PRO A 1 186 ? 44.695 -10.662 42.296 1.00 64.31 186 PRO A C 1
ATOM 1402 O O . PRO A 1 186 ? 45.746 -11.000 42.849 1.00 64.31 186 PRO A O 1
ATOM 1405 N N . PRO A 1 187 ? 44.641 -10.449 40.967 1.00 66.38 187 PRO A N 1
ATOM 1406 C CA . PRO A 1 187 ? 45.828 -10.493 40.134 1.00 66.38 187 PRO A CA 1
ATOM 1407 C C . PRO A 1 187 ? 46.641 -9.191 40.193 1.00 66.38 187 PRO A C 1
ATOM 1409 O O . PRO A 1 187 ? 46.135 -8.076 40.310 1.00 66.38 187 PRO A O 1
ATOM 1412 N N . VAL A 1 188 ? 47.944 -9.426 40.105 1.00 60.12 188 VAL A N 1
ATOM 1413 C CA . VAL A 1 188 ? 49.105 -8.538 40.111 1.00 60.12 188 VAL A CA 1
ATOM 1414 C C . VAL A 1 188 ? 49.029 -7.430 39.050 1.00 60.12 188 VAL A C 1
ATOM 1416 O O . VAL A 1 188 ? 48.633 -7.661 37.911 1.00 60.12 188 VAL A O 1
ATOM 1419 N N . ALA A 1 189 ? 49.474 -6.231 39.435 1.00 55.75 189 ALA A N 1
ATOM 1420 C CA . ALA A 1 189 ? 49.611 -5.058 38.579 1.00 55.75 189 ALA A CA 1
ATOM 1421 C C . ALA A 1 189 ? 50.653 -5.244 37.456 1.00 55.75 189 ALA A C 1
ATOM 1423 O O . ALA A 1 189 ? 51.754 -5.741 37.696 1.00 55.75 189 ALA A O 1
ATOM 1424 N N . ALA A 1 190 ? 50.335 -4.741 36.261 1.00 48.69 190 ALA A N 1
ATOM 1425 C CA . ALA A 1 190 ? 51.278 -4.500 35.169 1.00 48.69 190 ALA A CA 1
ATOM 1426 C C . ALA A 1 190 ? 51.103 -3.059 34.633 1.00 48.69 190 ALA A C 1
ATOM 1428 O O . ALA A 1 190 ? 50.023 -2.483 34.791 1.00 48.69 190 ALA A O 1
ATOM 1429 N N . PRO A 1 191 ? 52.163 -2.436 34.082 1.00 55.09 191 PRO A N 1
ATOM 1430 C CA . PRO A 1 191 ? 52.312 -0.986 34.069 1.00 55.09 191 PRO A CA 1
ATOM 1431 C C . PRO A 1 191 ? 51.687 -0.278 32.859 1.00 55.09 191 PRO A C 1
ATOM 1433 O O . PRO A 1 191 ? 51.539 -0.836 31.776 1.00 55.09 191 PRO A O 1
ATOM 1436 N N . SER A 1 192 ? 51.397 0.999 33.114 1.00 47.88 192 SER A N 1
ATOM 1437 C CA . SER A 1 192 ? 51.138 2.140 32.236 1.00 47.88 192 SER A CA 1
ATOM 1438 C C . SER A 1 192 ? 51.355 1.955 30.735 1.00 47.88 192 SER A C 1
ATOM 1440 O O . SER A 1 192 ? 52.481 1.743 30.288 1.00 47.88 192 SER A O 1
ATOM 1442 N N . ASN A 1 193 ? 50.312 2.263 29.957 1.00 41.56 193 ASN A N 1
ATOM 1443 C CA . ASN A 1 193 ? 50.490 2.781 28.608 1.00 41.56 193 ASN A CA 1
ATOM 1444 C C . ASN A 1 193 ? 49.644 4.041 28.367 1.00 41.56 193 ASN A C 1
ATOM 1446 O O . ASN A 1 193 ? 48.436 4.079 28.573 1.00 41.56 193 ASN A O 1
ATOM 1450 N N . VAL A 1 194 ? 50.391 5.067 27.973 1.00 42.53 194 VAL A N 1
ATOM 1451 C CA . VAL A 1 194 ? 50.078 6.403 27.468 1.00 42.53 194 VAL A CA 1
ATOM 1452 C C . VAL A 1 194 ? 48.712 6.534 26.783 1.00 42.53 194 VAL A C 1
ATOM 1454 O O . VAL A 1 194 ? 48.444 5.902 25.766 1.00 42.53 194 VAL A O 1
ATOM 1457 N N . GLN A 1 195 ? 47.895 7.451 27.299 1.00 39.53 195 GLN A N 1
ATOM 1458 C CA . GLN A 1 195 ? 46.650 7.911 26.690 1.00 39.53 195 GLN A CA 1
ATOM 1459 C C . GLN A 1 195 ? 46.946 9.205 25.906 1.00 39.53 195 GLN A C 1
ATOM 1461 O O . GLN A 1 195 ? 47.426 10.167 26.513 1.00 39.53 195 GLN A O 1
ATOM 1466 N N . PRO A 1 196 ? 46.715 9.273 24.581 1.00 46.47 196 PRO A N 1
ATOM 1467 C CA . PRO A 1 196 ? 46.834 10.521 23.846 1.00 46.47 196 PRO A CA 1
ATOM 1468 C C . PRO A 1 196 ? 45.639 11.419 24.160 1.00 46.47 196 PRO A C 1
ATOM 1470 O O . PRO A 1 196 ? 44.484 11.055 23.943 1.00 46.47 196 PRO A O 1
ATOM 1473 N N . THR A 1 197 ? 45.947 12.610 24.655 1.00 41.12 197 THR A N 1
ATOM 1474 C CA . THR A 1 197 ? 45.059 13.760 24.803 1.00 41.12 197 THR A CA 1
ATOM 1475 C C . THR A 1 197 ? 44.283 14.016 23.507 1.00 41.12 197 THR A C 1
ATOM 1477 O O . THR A 1 197 ? 44.846 14.537 22.544 1.00 41.12 197 THR A O 1
ATOM 1480 N N . GLN A 1 198 ? 42.989 13.687 23.470 1.00 40.78 198 GLN A N 1
ATOM 1481 C CA . GLN A 1 198 ? 42.087 14.253 22.470 1.00 40.78 198 GLN A CA 1
ATOM 1482 C C . GLN A 1 198 ? 41.571 15.595 22.985 1.00 40.78 198 GLN A C 1
ATOM 1484 O O . GLN A 1 198 ? 40.925 15.690 24.027 1.00 40.78 198 GLN A O 1
ATOM 1489 N N . ALA A 1 199 ? 41.940 16.643 22.254 1.00 39.81 199 ALA A N 1
ATOM 1490 C CA . ALA A 1 199 ? 41.511 18.007 22.478 1.00 39.81 199 ALA A CA 1
ATOM 1491 C C . ALA A 1 199 ? 39.982 18.113 22.369 1.00 39.81 199 ALA A C 1
ATOM 1493 O O . ALA A 1 199 ? 39.391 17.744 21.356 1.00 39.81 199 ALA A O 1
ATOM 1494 N N . GLN A 1 200 ? 39.360 18.660 23.413 1.00 42.12 200 GLN A N 1
ATOM 1495 C CA . GLN A 1 200 ? 37.979 19.128 23.388 1.00 42.12 200 GLN A CA 1
ATOM 1496 C C . GLN A 1 200 ? 37.849 20.263 22.362 1.00 42.12 200 GLN A C 1
ATOM 1498 O O . GLN A 1 200 ? 38.211 21.406 22.634 1.00 42.12 200 GLN A O 1
ATOM 1503 N N . GLY A 1 201 ? 37.329 19.944 21.178 1.00 36.84 201 GLY A N 1
ATOM 1504 C CA . GLY A 1 201 ? 36.778 20.923 20.250 1.00 36.84 201 GLY A CA 1
ATOM 1505 C C . GLY A 1 201 ? 35.318 21.188 20.607 1.00 36.84 201 GLY A C 1
ATOM 1506 O O . GLY A 1 201 ? 34.476 20.307 20.460 1.00 36.84 201 GLY A O 1
ATOM 1507 N N . GLN A 1 202 ? 35.021 22.392 21.095 1.00 41.88 202 GLN A N 1
ATOM 1508 C CA . GLN A 1 202 ? 33.653 22.902 21.225 1.00 41.88 202 GLN A CA 1
ATOM 1509 C C . GLN A 1 202 ? 32.920 22.818 19.874 1.00 41.88 202 GLN A C 1
ATOM 1511 O O . GLN A 1 202 ? 33.455 23.318 18.881 1.00 41.88 202 GLN A O 1
ATOM 1516 N N . PRO A 1 203 ? 31.693 22.271 19.806 1.00 41.91 203 PRO A N 1
ATOM 1517 C CA . PRO A 1 203 ? 30.869 22.439 18.621 1.00 41.91 203 PRO A CA 1
ATOM 1518 C C . PRO A 1 203 ? 30.423 23.912 18.511 1.00 41.91 203 PRO A C 1
ATOM 1520 O O . PRO A 1 203 ? 30.088 24.536 19.525 1.00 41.91 203 PRO A O 1
ATOM 1523 N N . PRO A 1 204 ? 30.434 24.500 17.303 1.00 45.16 204 PRO A N 1
ATOM 1524 C CA . PRO A 1 204 ? 30.061 25.891 17.097 1.00 45.16 204 PRO A CA 1
ATOM 1525 C C . PRO A 1 204 ? 28.573 26.106 17.394 1.00 45.16 204 PRO A C 1
ATOM 1527 O O . PRO A 1 204 ? 27.718 25.316 16.996 1.00 45.16 204 PRO A O 1
ATOM 1530 N N . GLN A 1 205 ? 28.273 27.208 18.085 1.00 43.72 205 GLN A N 1
ATOM 1531 C CA . GLN A 1 205 ? 26.916 27.696 18.317 1.00 43.72 205 GLN A CA 1
ATOM 1532 C C . GLN A 1 205 ? 26.146 27.790 16.994 1.00 43.72 205 GLN A C 1
ATOM 1534 O O . GLN A 1 205 ? 26.518 28.544 16.092 1.00 43.72 205 GLN A O 1
ATOM 1539 N N . ALA A 1 206 ? 25.046 27.043 16.907 1.00 38.38 206 ALA A N 1
ATOM 1540 C CA . ALA A 1 206 ? 24.080 27.149 15.829 1.00 38.38 206 ALA A CA 1
ATOM 1541 C C . ALA A 1 206 ? 23.512 28.576 15.792 1.00 38.38 206 ALA A C 1
ATOM 1543 O O . ALA A 1 206 ? 22.833 29.029 16.716 1.00 38.38 206 ALA A O 1
ATOM 1544 N N . THR A 1 207 ? 23.809 29.300 14.716 1.00 48.66 207 THR A N 1
ATOM 1545 C CA . THR A 1 207 ? 23.134 30.558 14.399 1.00 48.66 207 THR A CA 1
ATOM 1546 C C . THR A 1 207 ? 21.716 30.249 13.905 1.00 48.66 207 THR A C 1
ATOM 1548 O O . THR A 1 207 ? 21.523 29.283 13.164 1.00 48.66 207 THR A O 1
ATOM 1551 N N . PRO A 1 208 ? 20.697 31.033 14.302 1.00 43.00 208 PRO A N 1
ATOM 1552 C CA . PRO A 1 208 ? 19.324 30.787 13.879 1.00 43.00 208 PRO A CA 1
ATOM 1553 C C . PRO A 1 208 ? 19.189 30.955 12.355 1.00 43.00 208 PRO A C 1
ATOM 1555 O O . PRO A 1 208 ? 19.754 31.899 11.790 1.00 43.00 208 PRO A O 1
ATOM 1558 N N . PRO A 1 209 ? 18.421 30.088 11.669 1.00 41.91 209 PRO A N 1
ATOM 1559 C CA . PRO A 1 209 ? 18.234 30.180 10.229 1.00 41.91 209 PRO A CA 1
ATOM 1560 C C . PRO A 1 209 ? 17.518 31.489 9.873 1.00 41.91 209 PRO A C 1
ATOM 1562 O O . PRO A 1 209 ? 16.364 31.721 10.246 1.00 41.91 209 PRO A O 1
ATOM 1565 N N . ARG A 1 210 ? 18.207 32.355 9.118 1.00 43.94 210 ARG A N 1
ATOM 1566 C CA . ARG A 1 210 ? 17.600 33.509 8.443 1.00 43.94 210 ARG A CA 1
ATOM 1567 C C . ARG A 1 210 ? 16.514 32.994 7.497 1.00 43.94 210 ARG A C 1
ATOM 1569 O O . ARG A 1 210 ? 16.810 32.381 6.476 1.00 43.94 210 ARG A O 1
ATOM 1576 N N . ARG A 1 211 ? 15.252 33.248 7.853 1.00 37.75 211 ARG A N 1
ATOM 1577 C CA . ARG A 1 211 ? 14.082 32.977 7.010 1.00 37.75 211 ARG A CA 1
ATOM 1578 C C . ARG A 1 211 ? 14.246 33.687 5.662 1.00 37.75 211 ARG A C 1
ATOM 1580 O O . ARG A 1 211 ? 14.465 34.894 5.610 1.00 37.75 211 ARG A O 1
ATOM 1587 N N . GLY A 1 212 ? 14.180 32.894 4.595 1.00 37.53 212 GLY A N 1
ATOM 1588 C CA . GLY A 1 212 ? 14.432 33.301 3.220 1.00 37.53 212 GLY A CA 1
ATOM 1589 C C . GLY A 1 212 ? 13.412 34.305 2.688 1.00 37.53 212 GLY A C 1
ATOM 1590 O O . GLY A 1 212 ? 12.222 34.021 2.591 1.00 37.53 212 GLY A O 1
ATOM 1591 N N . LEU A 1 213 ? 13.940 35.450 2.262 1.00 45.16 213 LEU A N 1
ATOM 1592 C CA . LEU A 1 213 ? 13.305 36.505 1.464 1.00 45.16 213 LEU A CA 1
ATOM 1593 C C . LEU A 1 213 ? 12.936 36.034 0.032 1.00 45.16 213 LEU A C 1
ATOM 1595 O O . LEU A 1 213 ? 12.329 36.765 -0.742 1.00 45.16 213 LEU A O 1
ATOM 1599 N N . THR A 1 214 ? 13.305 34.810 -0.352 1.00 47.97 214 THR A N 1
ATOM 1600 C CA . THR A 1 214 ? 13.242 34.306 -1.733 1.00 47.97 214 THR A CA 1
ATOM 1601 C C . THR A 1 214 ? 11.845 33.875 -2.182 1.00 47.97 214 THR A C 1
ATOM 1603 O O . THR A 1 214 ? 11.537 33.985 -3.365 1.00 47.97 214 THR A O 1
ATOM 1606 N N . CYS A 1 215 ? 10.962 33.468 -1.264 1.00 42.81 215 CYS A N 1
ATOM 1607 C CA . CYS A 1 215 ? 9.589 33.079 -1.619 1.00 42.81 215 CYS A CA 1
ATOM 1608 C C . CYS A 1 215 ? 8.697 34.296 -1.948 1.00 42.81 215 CYS A C 1
ATOM 1610 O O . CYS A 1 215 ? 7.756 34.195 -2.729 1.00 42.81 215 CYS A O 1
ATOM 1612 N N . GLN A 1 216 ? 9.026 35.478 -1.410 1.00 47.56 216 GLN A N 1
ATOM 1613 C CA . GLN A 1 216 ? 8.279 36.709 -1.694 1.00 47.56 216 GLN A CA 1
ATOM 1614 C C . GLN A 1 216 ? 8.627 37.317 -3.061 1.00 47.56 216 GLN A C 1
ATOM 1616 O O . GLN A 1 216 ? 7.771 37.942 -3.678 1.00 47.56 216 GLN A O 1
ATOM 1621 N N . ILE A 1 217 ? 9.841 37.085 -3.575 1.00 53.62 217 ILE A N 1
ATOM 1622 C CA . ILE A 1 217 ? 10.273 37.612 -4.880 1.00 53.62 217 ILE A CA 1
ATOM 1623 C C . ILE A 1 217 ? 9.595 36.855 -6.037 1.00 53.62 217 ILE A C 1
ATOM 1625 O O . ILE A 1 217 ? 9.200 37.472 -7.023 1.00 53.62 217 ILE A O 1
ATOM 1629 N N . LEU A 1 218 ? 9.377 35.541 -5.898 1.00 51.56 218 LEU A N 1
ATOM 1630 C CA . LEU A 1 218 ? 8.673 34.729 -6.902 1.00 51.56 218 LEU A CA 1
ATOM 1631 C C . LEU A 1 218 ? 7.167 35.032 -6.955 1.00 51.56 218 LEU A C 1
ATOM 1633 O O . LEU A 1 218 ? 6.613 35.178 -8.043 1.00 51.56 218 LEU A O 1
ATOM 1637 N N . ALA A 1 219 ? 6.522 35.211 -5.798 1.00 53.47 219 ALA A N 1
ATOM 1638 C CA . ALA A 1 219 ? 5.117 35.614 -5.743 1.00 53.47 219 ALA A CA 1
ATOM 1639 C C . ALA A 1 219 ? 4.904 37.038 -6.294 1.00 53.47 219 ALA A C 1
ATOM 1641 O O . ALA A 1 219 ? 3.960 37.271 -7.045 1.00 53.47 219 ALA A O 1
ATOM 1642 N N . ALA A 1 220 ? 5.807 37.979 -5.991 1.00 53.34 220 ALA A N 1
ATOM 1643 C CA . ALA A 1 220 ? 5.734 39.344 -6.515 1.00 53.34 220 ALA A CA 1
ATOM 1644 C C . ALA A 1 220 ? 5.964 39.412 -8.036 1.00 53.34 220 ALA A C 1
ATOM 1646 O O . ALA A 1 220 ? 5.294 40.185 -8.718 1.00 53.34 220 ALA A O 1
ATOM 1647 N N . GLY A 1 221 ? 6.861 38.581 -8.579 1.00 54.66 221 GLY A N 1
ATOM 1648 C CA . GLY A 1 221 ? 7.103 38.494 -10.022 1.00 54.66 221 GLY A CA 1
ATOM 1649 C C . GLY A 1 221 ? 5.904 37.938 -10.793 1.00 54.66 221 GLY A C 1
ATOM 1650 O O . GLY A 1 221 ? 5.508 38.512 -11.804 1.00 54.66 221 GLY A O 1
ATOM 1651 N N . PHE A 1 222 ? 5.273 36.873 -10.287 1.00 60.28 222 PHE A N 1
ATOM 1652 C CA . PHE A 1 222 ? 4.116 36.256 -10.944 1.00 60.28 222 PHE A CA 1
ATOM 1653 C C . PHE A 1 222 ? 2.870 37.151 -10.880 1.00 60.28 222 PHE A C 1
ATOM 1655 O O . PHE A 1 222 ? 2.170 37.315 -11.877 1.00 60.28 222 PHE A O 1
ATOM 1662 N N . VAL A 1 223 ? 2.646 37.819 -9.740 1.00 62.91 223 VAL A N 1
ATOM 1663 C CA . VAL A 1 223 ? 1.594 38.838 -9.615 1.00 62.91 223 VAL A CA 1
ATOM 1664 C C . VAL A 1 223 ? 1.881 40.024 -10.532 1.00 62.91 223 VAL A C 1
ATOM 1666 O O . VAL A 1 223 ? 0.962 40.491 -11.187 1.00 62.91 223 VAL A O 1
ATOM 1669 N N . GLY A 1 224 ? 3.131 40.479 -10.647 1.00 66.81 224 GLY A N 1
ATOM 1670 C CA . GLY A 1 224 ? 3.504 41.579 -11.540 1.00 66.81 224 GLY A CA 1
ATOM 1671 C C . GLY A 1 224 ? 3.241 41.279 -13.018 1.00 66.81 224 GLY A C 1
ATOM 1672 O O . GLY A 1 224 ? 2.707 42.132 -13.720 1.00 66.81 224 GLY A O 1
ATOM 1673 N N . VAL A 1 225 ? 3.547 40.062 -13.478 1.00 63.59 225 VAL A N 1
ATOM 1674 C CA . VAL A 1 225 ? 3.299 39.638 -14.868 1.00 63.59 225 VAL A CA 1
ATOM 1675 C C . VAL A 1 225 ? 1.805 39.463 -15.135 1.00 63.59 225 VAL A C 1
ATOM 1677 O O . VAL A 1 225 ? 1.317 39.968 -16.140 1.00 63.59 225 VAL A O 1
ATOM 1680 N N . ILE A 1 226 ? 1.049 38.846 -14.218 1.00 67.12 226 ILE A N 1
ATOM 1681 C CA . ILE A 1 226 ? -0.414 38.736 -14.347 1.00 67.12 226 ILE A CA 1
ATOM 1682 C C . ILE A 1 226 ? -1.069 40.121 -14.326 1.00 67.12 226 ILE A C 1
ATOM 1684 O O . ILE A 1 226 ? -1.961 40.385 -15.124 1.00 67.12 226 ILE A O 1
ATOM 1688 N N . LEU A 1 227 ? -0.617 41.032 -13.461 1.00 62.34 227 LEU A N 1
ATOM 1689 C CA . LEU A 1 227 ? -1.151 42.391 -13.386 1.00 62.34 227 LEU A CA 1
ATOM 1690 C C . LEU A 1 227 ? -0.838 43.182 -14.659 1.00 62.34 227 LEU A C 1
ATOM 1692 O O . LEU A 1 227 ? -1.690 43.922 -15.135 1.00 62.34 227 LEU A O 1
ATOM 1696 N N . LEU A 1 228 ? 0.353 43.003 -15.236 1.00 61.47 228 LEU A N 1
ATOM 1697 C CA . LEU A 1 228 ? 0.748 43.648 -16.485 1.00 61.47 228 LEU A CA 1
ATOM 1698 C C . LEU A 1 228 ? -0.060 43.110 -17.672 1.00 61.47 228 LEU A C 1
ATOM 1700 O O . LEU A 1 228 ? -0.530 43.908 -18.472 1.00 61.47 228 LEU A O 1
ATOM 1704 N N . VAL A 1 229 ? -0.309 41.797 -17.714 1.00 64.12 229 VAL A N 1
ATOM 1705 C CA . VAL A 1 229 ? -1.186 41.133 -18.693 1.00 64.12 229 VAL A CA 1
ATOM 1706 C C . VAL A 1 229 ? -2.643 41.580 -18.533 1.00 64.12 229 VAL A C 1
ATOM 1708 O O . VAL A 1 229 ? -3.304 41.852 -19.525 1.00 64.12 229 VAL A O 1
ATOM 1711 N N . ILE A 1 230 ? -3.148 41.746 -17.305 1.00 65.94 230 ILE A N 1
ATOM 1712 C CA . ILE A 1 230 ? -4.497 42.282 -17.053 1.00 65.94 230 ILE A CA 1
ATOM 1713 C C . ILE A 1 230 ? -4.585 43.761 -17.453 1.00 65.94 230 ILE A C 1
ATOM 1715 O O . ILE A 1 230 ? -5.584 44.166 -18.036 1.00 65.94 230 ILE A O 1
ATOM 1719 N N . ILE A 1 231 ? -3.562 44.576 -17.180 1.00 65.62 231 ILE A N 1
ATOM 1720 C CA . ILE A 1 231 ? -3.538 46.001 -17.551 1.00 65.62 231 ILE A CA 1
ATOM 1721 C C . ILE A 1 231 ? -3.482 46.176 -19.075 1.00 65.62 231 ILE A C 1
ATOM 1723 O O . ILE A 1 231 ? -4.116 47.093 -19.597 1.00 65.62 231 ILE A O 1
ATOM 1727 N N . THR A 1 232 ? -2.778 45.299 -19.797 1.00 56.38 232 THR A N 1
ATOM 1728 C CA . THR A 1 232 ? -2.732 45.328 -21.265 1.00 56.38 232 THR A CA 1
ATOM 1729 C C . THR A 1 232 ? -3.992 44.740 -21.909 1.00 56.38 232 THR A C 1
ATOM 1731 O O . THR A 1 232 ? -4.486 45.327 -22.869 1.00 56.38 232 THR A O 1
ATOM 1734 N N . LEU A 1 233 ? -4.570 43.659 -21.366 1.00 54.72 233 LEU A N 1
ATOM 1735 C CA . LEU A 1 233 ? -5.825 43.056 -21.853 1.00 54.72 233 LEU A CA 1
ATOM 1736 C C . LEU A 1 233 ? -7.066 43.896 -21.548 1.00 54.72 233 LEU A C 1
ATOM 1738 O O . LEU A 1 233 ? -8.005 43.909 -22.339 1.00 54.72 233 LEU A O 1
ATOM 1742 N N . ALA A 1 234 ? -7.105 44.579 -20.403 1.00 53.09 234 ALA A N 1
ATOM 1743 C CA . ALA A 1 234 ? -8.304 45.290 -19.973 1.00 53.09 234 ALA A CA 1
ATOM 1744 C C . ALA A 1 234 ? -8.542 46.598 -20.731 1.00 53.09 234 ALA A C 1
ATOM 1746 O O . ALA A 1 234 ? -9.626 47.153 -20.583 1.00 53.09 234 ALA A O 1
ATOM 1747 N N . GLY A 1 235 ? -7.577 47.093 -21.521 1.00 50.94 235 GLY A N 1
ATOM 1748 C CA . GLY A 1 235 ? -7.782 48.217 -22.438 1.00 50.94 235 GLY A CA 1
ATOM 1749 C C . GLY A 1 235 ? -8.611 49.354 -21.834 1.00 50.94 235 GLY A C 1
ATOM 1750 O O . GLY A 1 235 ? -9.605 49.755 -22.431 1.00 50.94 235 GLY A O 1
ATOM 1751 N N . ILE A 1 236 ? -8.265 49.823 -20.627 1.00 44.41 236 ILE A N 1
ATOM 1752 C CA . ILE A 1 236 ? -9.062 50.829 -19.912 1.00 44.41 236 ILE A CA 1
ATOM 1753 C C . ILE A 1 236 ? -8.461 52.222 -20.132 1.00 44.41 236 ILE A C 1
ATOM 1755 O O . ILE A 1 236 ? -7.561 52.628 -19.392 1.00 44.41 236 ILE A O 1
ATOM 1759 N N . PRO A 1 237 ? -8.997 53.033 -21.060 1.00 44.38 237 PRO A N 1
ATOM 1760 C CA . PRO A 1 237 ? -9.075 54.459 -20.836 1.00 44.38 237 PRO A CA 1
ATOM 1761 C C . PRO A 1 237 ? -10.217 54.708 -19.842 1.00 44.38 237 PRO A C 1
ATOM 1763 O O . PRO A 1 237 ? -11.379 54.561 -20.193 1.00 44.38 237 PRO A O 1
ATOM 1766 N N . ASN A 1 238 ? -9.851 55.102 -18.616 1.00 50.34 238 ASN A N 1
ATOM 1767 C CA . ASN A 1 238 ? -10.669 55.781 -17.600 1.00 50.34 238 ASN A CA 1
ATOM 1768 C C . ASN A 1 238 ? -12.037 55.154 -17.256 1.00 50.34 238 ASN A C 1
ATOM 1770 O O . ASN A 1 238 ? -12.935 55.221 -18.077 1.00 50.34 238 ASN A O 1
ATOM 1774 N N . GLN A 1 239 ? -12.226 54.681 -16.010 1.00 52.56 239 GLN A N 1
ATOM 1775 C CA . GLN A 1 239 ? -13.423 54.842 -15.137 1.00 52.56 239 GLN A CA 1
ATOM 1776 C C . GLN A 1 239 ? -13.450 53.725 -14.068 1.00 52.56 239 GLN A C 1
ATOM 1778 O O . GLN A 1 239 ? -13.985 52.645 -14.292 1.00 52.56 239 GLN A O 1
ATOM 1783 N N . ILE A 1 240 ? -12.887 53.980 -12.878 1.00 41.16 240 ILE A N 1
ATOM 1784 C CA . ILE A 1 240 ? -13.038 53.109 -11.697 1.00 41.16 240 ILE A CA 1
ATOM 1785 C C . ILE A 1 240 ? -13.554 53.960 -10.535 1.00 41.16 240 ILE A C 1
ATOM 1787 O O . ILE A 1 240 ? -12.797 54.656 -9.865 1.00 41.16 240 ILE A O 1
ATOM 1791 N N . SER A 1 241 ? -14.864 53.904 -10.311 1.00 40.34 241 SER A N 1
ATOM 1792 C CA . SER A 1 241 ? -15.536 54.353 -9.090 1.00 40.34 241 SER A CA 1
ATOM 1793 C C . SER A 1 241 ? -16.931 53.723 -9.060 1.00 40.34 241 SER A C 1
ATOM 1795 O O . SER A 1 241 ? -17.845 54.263 -9.677 1.00 40.34 241 SER A O 1
ATOM 1797 N N . GLY A 1 242 ? -17.118 52.605 -8.345 1.00 43.59 242 GLY A N 1
ATOM 1798 C CA . GLY A 1 242 ? -18.478 52.206 -7.941 1.00 43.59 242 GLY A CA 1
ATOM 1799 C C . GLY A 1 242 ? -18.877 50.727 -7.951 1.00 43.59 242 GLY A C 1
ATOM 1800 O O . GLY A 1 242 ? -20.057 50.466 -8.148 1.00 43.59 242 GLY A O 1
ATOM 1801 N N . ALA A 1 243 ? -17.984 49.755 -7.726 1.00 41.56 243 ALA A N 1
ATOM 1802 C CA . ALA A 1 243 ? -18.378 48.333 -7.764 1.00 41.56 243 ALA A CA 1
ATOM 1803 C C . ALA A 1 243 ? -17.957 47.472 -6.549 1.00 41.56 243 ALA A C 1
ATOM 1805 O O . ALA A 1 243 ? -17.789 46.267 -6.695 1.00 41.56 243 ALA A O 1
ATOM 1806 N N . ILE A 1 244 ? -17.806 48.042 -5.341 1.00 41.09 244 ILE A N 1
ATOM 1807 C CA . ILE A 1 244 ? -17.411 47.273 -4.129 1.00 41.09 244 ILE A CA 1
ATOM 1808 C C . ILE A 1 244 ? -18.444 47.385 -2.983 1.00 41.09 244 ILE A C 1
ATOM 1810 O O . ILE A 1 244 ? -18.093 47.340 -1.813 1.00 41.09 244 ILE A O 1
ATOM 1814 N N . THR A 1 245 ? -19.745 47.534 -3.261 1.00 43.53 245 THR A N 1
ATOM 1815 C CA . THR A 1 245 ? -20.729 47.799 -2.176 1.00 43.53 245 THR A CA 1
ATOM 1816 C C . THR A 1 245 ? -21.865 46.784 -2.026 1.00 43.53 245 THR A C 1
ATOM 1818 O O . THR A 1 245 ? -22.713 46.991 -1.173 1.00 43.53 245 THR A O 1
ATOM 1821 N N . ASN A 1 246 ? -21.890 45.660 -2.755 1.00 43.47 246 ASN A N 1
ATOM 1822 C CA . ASN A 1 246 ? -23.067 44.765 -2.745 1.00 43.47 246 ASN A CA 1
ATOM 1823 C C . ASN A 1 246 ? -22.793 43.276 -2.453 1.00 43.47 246 ASN A C 1
ATOM 1825 O O . ASN A 1 246 ? -23.533 42.422 -2.928 1.00 43.47 246 ASN A O 1
ATOM 1829 N N . LEU A 1 247 ? -21.786 42.936 -1.640 1.00 38.06 247 LEU A N 1
ATOM 1830 C CA . LEU A 1 247 ? -21.546 41.541 -1.221 1.00 38.06 247 LEU A CA 1
ATOM 1831 C C . LEU A 1 247 ? -21.659 41.324 0.299 1.00 38.06 247 LEU A C 1
ATOM 1833 O O . LEU A 1 247 ? -20.880 40.586 0.892 1.00 38.06 247 LEU A O 1
ATOM 1837 N N . ALA A 1 248 ? -22.623 41.991 0.939 1.00 36.91 248 ALA A N 1
ATOM 1838 C CA . ALA A 1 248 ? -22.924 41.806 2.359 1.00 36.91 248 ALA A CA 1
ATOM 1839 C C . ALA A 1 248 ? -24.413 42.052 2.664 1.00 36.91 248 ALA A C 1
ATOM 1841 O O . ALA A 1 248 ? -24.757 42.993 3.372 1.00 36.91 248 ALA A O 1
ATOM 1842 N N . ALA A 1 249 ? -25.311 41.227 2.117 1.00 39.69 249 ALA A N 1
ATOM 1843 C CA . ALA A 1 249 ? -26.683 41.108 2.620 1.00 39.69 249 ALA A CA 1
ATOM 1844 C C . ALA A 1 249 ? -27.352 39.817 2.114 1.00 39.69 249 ALA A C 1
ATOM 1846 O O . ALA A 1 249 ? -27.554 39.670 0.913 1.00 39.69 249 ALA A O 1
ATOM 1847 N N . SER A 1 250 ? -27.740 38.949 3.057 1.00 31.44 250 SER A N 1
ATOM 1848 C CA . SER A 1 250 ? -28.476 37.664 2.968 1.00 31.44 250 SER A CA 1
ATOM 1849 C C . SER A 1 250 ? -27.564 36.494 3.370 1.00 31.44 250 SER A C 1
ATOM 1851 O O . SER A 1 250 ? -26.473 36.354 2.845 1.00 31.44 250 SER A O 1
ATOM 1853 N N . VAL A 1 251 ? -27.863 35.673 4.379 1.00 30.23 251 VAL A N 1
ATOM 1854 C CA . VAL A 1 251 ? -29.138 35.039 4.738 1.00 30.23 251 VAL A CA 1
ATOM 1855 C C . VAL A 1 251 ? -29.169 34.759 6.251 1.00 30.23 251 VAL A C 1
ATOM 1857 O O . VAL A 1 251 ? -28.172 34.332 6.827 1.00 30.23 251 VAL A O 1
ATOM 1860 N N . ASN A 1 252 ? -30.329 34.958 6.881 1.00 28.98 252 ASN A N 1
ATOM 1861 C CA . ASN A 1 252 ? -30.653 34.473 8.223 1.00 28.98 252 ASN A CA 1
ATOM 1862 C C . ASN A 1 252 ? -32.098 33.942 8.211 1.00 28.98 252 ASN A C 1
ATOM 1864 O O . ASN A 1 252 ? -32.989 34.705 7.842 1.00 28.98 252 ASN A O 1
ATOM 1868 N N . MET A 1 253 ? -32.321 32.670 8.575 1.00 31.56 253 MET A N 1
ATOM 1869 C CA . MET A 1 253 ? -33.249 32.219 9.638 1.00 31.56 253 MET A CA 1
ATOM 1870 C C . MET A 1 253 ? -33.412 30.675 9.686 1.00 31.56 253 MET A C 1
ATOM 1872 O O . MET A 1 253 ? -33.146 30.010 8.685 1.00 31.56 253 MET A O 1
ATOM 1876 N N . PRO A 1 254 ? -33.816 30.103 10.847 1.00 30.55 254 PRO A N 1
ATOM 1877 C CA . PRO A 1 254 ? -33.631 28.691 11.196 1.00 30.55 254 PRO A CA 1
ATOM 1878 C C . PRO A 1 254 ? -34.898 27.827 11.050 1.00 30.55 254 PRO A C 1
ATOM 1880 O O . PRO A 1 254 ? -36.019 28.309 11.208 1.00 30.55 254 PRO A O 1
ATOM 1883 N N . GLY A 1 255 ? -34.707 26.522 10.838 1.00 24.27 255 GLY A N 1
ATOM 1884 C CA . GLY A 1 255 ? -35.747 25.493 10.936 1.00 24.27 255 GLY A CA 1
ATOM 1885 C C . GLY A 1 255 ? -35.462 24.535 12.094 1.00 24.27 255 GLY A C 1
ATOM 1886 O O . GLY A 1 255 ? -34.325 24.106 12.273 1.00 24.27 255 GLY A O 1
ATOM 1887 N N . ALA A 1 256 ? -36.488 24.213 12.882 1.00 25.08 256 ALA A N 1
ATOM 1888 C CA . ALA A 1 256 ? -36.436 23.215 13.947 1.00 25.08 256 ALA A CA 1
ATOM 1889 C C . ALA A 1 256 ? -37.088 21.906 13.476 1.00 25.08 256 ALA A C 1
ATOM 1891 O O . ALA A 1 256 ? -38.135 21.935 12.830 1.00 25.08 256 ALA A O 1
ATOM 1892 N N . ALA A 1 257 ? -36.494 20.772 13.846 1.00 23.53 257 ALA A N 1
ATOM 1893 C CA . ALA A 1 257 ? -37.053 19.439 13.654 1.00 23.53 257 ALA A CA 1
ATOM 1894 C C . ALA A 1 257 ? -36.973 18.650 14.969 1.00 23.53 257 ALA A C 1
ATOM 1896 O O . ALA A 1 257 ? -35.996 18.747 15.709 1.00 23.53 257 ALA A O 1
ATOM 1897 N N . SER A 1 258 ? -38.029 17.892 15.253 1.00 25.47 258 SER A N 1
ATOM 1898 C CA . SER A 1 258 ? -38.159 16.986 16.394 1.00 25.47 258 SER A CA 1
ATOM 1899 C C . SER A 1 258 ? -37.939 15.560 15.897 1.00 25.47 258 SER A C 1
ATOM 1901 O O . SER A 1 258 ? -38.566 15.151 14.922 1.00 25.47 258 SER A O 1
ATOM 1903 N N . VAL A 1 259 ? -37.044 14.818 16.552 1.00 23.58 259 VAL A N 1
ATOM 1904 C CA . VAL A 1 259 ? -36.719 13.426 16.218 1.00 23.58 259 VAL A CA 1
ATOM 1905 C C . VAL A 1 259 ? -36.905 12.584 17.477 1.00 23.58 259 VAL A C 1
ATOM 1907 O O . VAL A 1 259 ? -36.268 12.839 18.497 1.00 23.58 259 VAL A O 1
ATOM 1910 N N . GLN A 1 260 ? -37.811 11.606 17.416 1.00 27.28 260 GLN A N 1
ATOM 1911 C CA . GLN A 1 260 ? -37.926 10.544 18.415 1.00 27.28 260 GLN A CA 1
ATOM 1912 C C . GLN A 1 260 ? -36.897 9.458 18.096 1.00 27.28 260 GLN A C 1
ATOM 1914 O O . GLN A 1 260 ? -36.839 8.971 16.970 1.00 27.28 260 GLN A O 1
ATOM 1919 N N . ILE A 1 261 ? -36.086 9.102 19.090 1.00 27.89 261 ILE A N 1
ATOM 1920 C CA . ILE A 1 261 ? -35.030 8.095 18.991 1.00 27.89 261 ILE A CA 1
ATOM 1921 C C . ILE A 1 261 ? -35.530 6.810 19.662 1.00 27.89 261 ILE A C 1
ATOM 1923 O O . ILE A 1 261 ? -35.648 6.748 20.884 1.00 27.89 261 ILE A O 1
ATOM 1927 N N . GLN A 1 262 ? -35.830 5.799 18.852 1.00 36.50 262 GLN A N 1
ATOM 1928 C CA . GLN A 1 262 ? -35.867 4.390 19.248 1.00 36.50 262 GLN A CA 1
ATOM 1929 C C . GLN A 1 262 ? -34.749 3.680 18.465 1.00 36.50 262 GLN A C 1
ATOM 1931 O O . GLN A 1 262 ? -34.584 3.937 17.275 1.00 36.50 262 GLN A O 1
ATOM 1936 N N . ASP A 1 263 ? -33.952 2.871 19.169 1.00 39.28 263 ASP A N 1
ATOM 1937 C CA . ASP A 1 263 ? -32.854 2.019 18.674 1.00 39.28 263 ASP A CA 1
ATOM 1938 C C . ASP A 1 263 ? -31.677 2.717 17.953 1.00 39.28 263 ASP A C 1
ATOM 1940 O O . ASP A 1 263 ? -31.296 2.358 16.842 1.00 39.28 263 ASP A O 1
ATOM 1944 N N . VAL A 1 264 ? -31.035 3.703 18.596 1.00 40.03 264 VAL A N 1
ATOM 1945 C CA . VAL A 1 264 ? -29.880 4.433 18.008 1.00 40.03 264 VAL A CA 1
ATOM 1946 C C . VAL A 1 264 ? -28.510 3.806 18.294 1.00 40.03 264 VAL A C 1
ATOM 1948 O O . VAL A 1 264 ? -27.547 4.116 17.596 1.00 40.03 264 VAL A O 1
ATOM 1951 N N . ILE A 1 265 ? -28.398 2.874 19.244 1.00 45.12 265 ILE A N 1
ATOM 1952 C CA . ILE A 1 265 ? -27.085 2.309 19.607 1.00 45.12 265 ILE A CA 1
ATOM 1953 C C . ILE A 1 265 ? -26.541 1.378 18.501 1.00 45.12 265 ILE A C 1
ATOM 1955 O O . ILE A 1 265 ? -25.338 1.341 18.274 1.00 45.12 265 ILE A O 1
ATOM 1959 N N . VAL A 1 266 ? -27.408 0.714 17.723 1.00 47.78 266 VAL A N 1
ATOM 1960 C CA . VAL A 1 266 ? -26.984 -0.244 16.676 1.00 47.78 266 VAL A CA 1
ATOM 1961 C C . VAL A 1 266 ? -26.841 0.404 15.284 1.00 47.78 266 VAL A C 1
ATOM 1963 O O . VAL A 1 266 ? -26.128 -0.112 14.425 1.00 47.78 266 VAL A O 1
ATOM 1966 N N . SER A 1 267 ? -27.462 1.563 15.022 1.00 44.44 267 SER A N 1
ATOM 1967 C CA . SER A 1 267 ? -27.471 2.151 13.670 1.00 44.44 267 SER A CA 1
ATOM 1968 C C . SER A 1 267 ? -26.256 3.028 13.342 1.00 44.44 267 SER A C 1
ATOM 1970 O O . SER A 1 267 ? -25.961 3.206 12.162 1.00 44.44 267 SER A O 1
ATOM 1972 N N . GLN A 1 268 ? -25.554 3.588 14.336 1.00 39.09 268 GLN A N 1
ATOM 1973 C CA . GLN A 1 268 ? -24.373 4.433 14.087 1.00 39.09 268 GLN A CA 1
ATOM 1974 C C . GLN A 1 268 ? -23.098 3.635 13.778 1.00 39.09 268 GLN A C 1
ATOM 1976 O O . GLN A 1 268 ? -22.232 4.150 13.077 1.00 39.09 268 GLN A O 1
ATOM 1981 N N . PHE A 1 269 ? -23.008 2.371 14.202 1.00 45.38 269 PHE A N 1
ATOM 1982 C CA . PHE A 1 269 ? -21.920 1.479 13.783 1.00 45.38 269 PHE A CA 1
ATOM 1983 C C . PHE A 1 269 ? -22.088 0.989 12.336 1.00 45.38 269 PHE A C 1
ATOM 1985 O O . PHE A 1 269 ? -21.099 0.768 11.649 1.00 45.38 269 PHE A O 1
ATOM 1992 N N . ARG A 1 270 ? -23.319 0.924 11.802 1.00 47.34 270 ARG A N 1
ATOM 1993 C CA . ARG A 1 270 ? -23.564 0.461 10.420 1.00 47.34 270 ARG A CA 1
ATOM 1994 C C . ARG A 1 270 ? -23.051 1.396 9.317 1.00 47.34 270 ARG A C 1
ATOM 1996 O O . ARG A 1 270 ? -22.935 0.950 8.179 1.00 47.34 270 ARG A O 1
ATOM 2003 N N . THR A 1 271 ? -22.770 2.673 9.592 1.00 46.78 271 THR A N 1
ATOM 2004 C CA . THR A 1 271 ? -22.271 3.613 8.564 1.00 46.78 271 THR A CA 1
ATOM 2005 C C . THR A 1 271 ? -20.760 3.560 8.362 1.00 46.78 271 THR A C 1
ATOM 2007 O O . THR A 1 271 ? -20.289 4.033 7.328 1.00 46.78 271 THR A O 1
ATOM 2010 N N . ARG A 1 272 ? -19.995 2.973 9.292 1.00 56.44 272 ARG A N 1
ATOM 2011 C CA . ARG A 1 272 ? -18.577 2.657 9.086 1.00 56.44 272 ARG A CA 1
ATOM 2012 C C . ARG A 1 272 ? -18.444 1.149 8.980 1.00 56.44 272 ARG A C 1
ATOM 2014 O O . ARG A 1 272 ? -18.517 0.441 9.972 1.00 56.44 272 ARG A O 1
ATOM 2021 N N . SER A 1 273 ? -18.303 0.675 7.751 1.00 81.06 273 SER A N 1
ATOM 2022 C CA . SER A 1 273 ? -18.198 -0.748 7.445 1.00 81.06 273 SER A CA 1
ATOM 2023 C C . SER A 1 273 ? -17.012 -1.417 8.129 1.00 81.06 273 SER A C 1
ATOM 2025 O O . SER A 1 273 ? -17.075 -2.574 8.522 1.00 81.06 273 SER A O 1
ATOM 2027 N N . THR A 1 274 ? -15.933 -0.662 8.281 1.00 89.81 274 THR A N 1
ATOM 2028 C CA . THR A 1 274 ? -14.652 -1.146 8.762 1.00 89.81 274 THR A CA 1
ATOM 2029 C C . THR A 1 274 ? -14.124 -0.181 9.812 1.00 89.81 274 THR A C 1
ATOM 2031 O O . THR A 1 274 ? -14.185 1.044 9.654 1.00 89.81 274 THR A O 1
ATOM 2034 N N . LEU A 1 275 ? -13.638 -0.732 10.918 1.00 94.38 275 LEU A N 1
ATOM 2035 C CA . LEU A 1 275 ? -12.870 -0.001 11.910 1.00 94.38 275 LEU A CA 1
ATOM 2036 C C . LEU A 1 275 ? -11.395 -0.223 11.592 1.00 94.38 275 LEU A C 1
ATOM 2038 O O . LEU A 1 275 ? -10.874 -1.296 11.871 1.00 94.38 275 LEU A O 1
ATOM 2042 N N . ASN A 1 276 ? -10.731 0.770 11.003 1.00 94.94 276 ASN A N 1
ATOM 2043 C CA . ASN A 1 276 ? -9.281 0.726 10.813 1.00 94.94 276 ASN A CA 1
ATOM 2044 C C . ASN A 1 276 ? -8.622 1.020 12.164 1.00 94.94 276 ASN A C 1
ATOM 2046 O O . ASN A 1 276 ? -8.846 2.093 12.731 1.00 94.94 276 ASN A O 1
ATOM 2050 N N . VAL A 1 277 ? -7.860 0.063 12.687 1.00 96.00 277 VAL A N 1
ATOM 2051 C CA . VAL A 1 277 ? -7.355 0.089 14.072 1.00 96.00 277 VAL A CA 1
ATOM 2052 C C . VAL A 1 277 ? -5.859 0.334 14.145 1.00 96.00 277 VAL A C 1
ATOM 2054 O O . VAL A 1 277 ? -5.389 0.906 15.125 1.00 96.00 277 VAL A O 1
ATOM 2057 N N . ALA A 1 278 ? -5.117 -0.039 13.103 1.00 94.94 278 ALA A N 1
ATOM 2058 C CA . ALA A 1 278 ? -3.674 0.112 13.079 1.00 94.94 278 ALA A CA 1
ATOM 2059 C C . ALA A 1 278 ? -3.142 0.413 11.671 1.00 94.94 278 ALA A C 1
ATOM 2061 O O . ALA A 1 278 ? -3.694 -0.028 10.661 1.00 94.94 278 ALA A O 1
ATOM 2062 N N . GLU A 1 279 ? -2.050 1.178 11.633 1.00 96.94 279 GLU A N 1
ATOM 2063 C CA . GLU A 1 279 ? -1.257 1.479 10.442 1.00 96.94 279 GLU A CA 1
ATOM 2064 C C . GLU A 1 279 ? 0.204 1.148 10.759 1.00 96.94 279 GLU A C 1
ATOM 2066 O O . GLU A 1 279 ? 0.802 1.737 11.665 1.00 96.94 279 GLU A O 1
ATOM 2071 N N . PHE A 1 280 ? 0.779 0.215 10.007 1.00 95.75 280 PHE A N 1
ATOM 2072 C CA . PHE A 1 280 ? 2.144 -0.260 10.202 1.00 95.75 280 PHE A CA 1
ATOM 2073 C C . PHE A 1 280 ? 3.017 0.152 9.027 1.00 95.75 280 PHE A C 1
ATOM 2075 O O . PHE A 1 280 ? 2.640 -0.038 7.873 1.00 95.75 280 PHE A O 1
ATOM 2082 N N . LYS A 1 281 ? 4.203 0.697 9.318 1.00 96.50 281 LYS A N 1
ATOM 2083 C CA . LYS A 1 281 ? 5.199 1.060 8.301 1.00 96.50 281 LYS A CA 1
ATOM 2084 C C . LYS A 1 281 ? 6.309 0.027 8.298 1.00 96.50 281 LYS A C 1
ATOM 2086 O O . LYS A 1 281 ? 7.054 -0.080 9.270 1.00 96.50 281 LYS A O 1
ATOM 2091 N N . ILE A 1 282 ? 6.433 -0.702 7.200 1.00 95.31 282 ILE A N 1
ATOM 2092 C CA . ILE A 1 282 ? 7.354 -1.827 7.069 1.00 95.31 282 ILE A CA 1
ATOM 2093 C C . ILE A 1 282 ? 8.467 -1.440 6.100 1.00 95.31 282 ILE A C 1
ATOM 2095 O O . ILE A 1 282 ? 8.231 -0.889 5.023 1.00 95.31 282 ILE A O 1
ATOM 2099 N N . ASN A 1 283 ? 9.700 -1.746 6.497 1.00 95.81 283 ASN A N 1
ATOM 2100 C CA . ASN A 1 283 ? 10.875 -1.603 5.650 1.00 95.81 283 ASN A CA 1
ATOM 2101 C C . ASN A 1 283 ? 11.307 -2.978 5.131 1.00 95.81 283 ASN A C 1
ATOM 2103 O O . ASN A 1 283 ? 11.486 -3.930 5.901 1.00 95.81 283 ASN A O 1
ATOM 2107 N N . ILE A 1 284 ? 11.508 -3.072 3.821 1.00 94.75 284 ILE A N 1
ATOM 2108 C CA . ILE A 1 284 ? 11.983 -4.269 3.138 1.00 94.75 284 ILE A CA 1
ATOM 2109 C C . ILE A 1 284 ? 13.355 -3.938 2.542 1.00 94.75 284 ILE A C 1
ATOM 2111 O O . ILE A 1 284 ? 13.459 -3.494 1.391 1.00 94.75 284 ILE A O 1
ATOM 2115 N N . PRO A 1 285 ? 14.427 -4.097 3.341 1.00 90.56 285 PRO A N 1
ATOM 2116 C CA . PRO A 1 285 ? 15.774 -3.873 2.854 1.00 90.56 285 PRO A CA 1
ATOM 2117 C C . PRO A 1 285 ? 16.201 -5.030 1.944 1.00 90.56 285 PRO A C 1
ATOM 2119 O O . PRO A 1 285 ? 15.885 -6.187 2.211 1.00 90.56 285 PRO A O 1
ATOM 2122 N N . ASN A 1 286 ? 17.007 -4.718 0.928 1.00 92.00 286 ASN A N 1
ATOM 2123 C CA . ASN A 1 286 ? 17.719 -5.695 0.096 1.00 92.00 286 ASN A CA 1
ATOM 2124 C C . ASN A 1 286 ? 16.824 -6.614 -0.755 1.00 92.00 286 ASN A C 1
ATOM 2126 O O . ASN A 1 286 ? 17.007 -7.830 -0.776 1.00 92.00 286 ASN A O 1
ATOM 2130 N N . LEU A 1 287 ? 15.906 -6.032 -1.521 1.00 92.12 287 LEU A N 1
ATOM 2131 C CA . LEU A 1 287 ? 15.189 -6.751 -2.571 1.00 92.12 287 LEU A CA 1
ATOM 2132 C C . LEU A 1 287 ? 16.114 -6.956 -3.766 1.00 92.12 287 LEU A C 1
ATOM 2134 O O . LEU A 1 287 ? 16.381 -6.017 -4.511 1.00 92.12 287 LEU A O 1
ATOM 2138 N N . ARG A 1 288 ? 16.626 -8.169 -3.955 1.00 91.62 288 ARG A N 1
ATOM 2139 C CA . ARG A 1 288 ? 17.497 -8.479 -5.088 1.00 91.62 288 ARG A CA 1
ATOM 2140 C C . ARG A 1 288 ? 16.731 -9.238 -6.157 1.00 91.62 288 ARG A C 1
ATOM 2142 O O . ARG A 1 288 ? 16.295 -10.359 -5.923 1.00 91.62 288 ARG A O 1
ATOM 2149 N N . VAL A 1 289 ? 16.660 -8.656 -7.346 1.00 90.69 289 VAL A N 1
ATOM 2150 C CA . VAL A 1 289 ? 16.110 -9.304 -8.534 1.00 90.69 289 VAL A CA 1
ATOM 2151 C C . VAL A 1 289 ? 17.271 -9.704 -9.428 1.00 90.69 289 VAL A C 1
ATOM 2153 O O . VAL A 1 289 ? 18.099 -8.871 -9.794 1.00 90.69 289 VAL A O 1
ATOM 2156 N N . ASN A 1 290 ? 17.351 -10.988 -9.767 1.00 88.25 290 ASN A N 1
ATOM 2157 C CA . ASN A 1 290 ? 18.284 -11.482 -10.771 1.00 88.25 290 ASN A CA 1
ATOM 2158 C C . ASN A 1 290 ? 17.467 -12.118 -11.891 1.00 88.25 290 ASN A C 1
ATOM 2160 O O . ASN A 1 290 ? 16.727 -13.068 -11.660 1.00 88.25 290 ASN A O 1
ATOM 2164 N N . TYR A 1 291 ? 17.628 -11.600 -13.098 1.00 84.62 291 TYR A N 1
ATOM 2165 C CA . TYR A 1 291 ? 17.091 -12.182 -14.308 1.00 84.62 291 TYR A CA 1
ATOM 2166 C C . TYR A 1 291 ? 18.159 -13.042 -14.978 1.00 84.62 291 TYR A C 1
ATOM 2168 O O . TYR A 1 291 ? 19.285 -12.591 -15.213 1.00 84.62 291 TYR A O 1
ATOM 2176 N N . THR A 1 292 ? 17.801 -14.272 -15.324 1.00 83.44 292 THR A N 1
ATOM 2177 C CA . THR A 1 292 ? 18.624 -15.163 -16.144 1.00 83.44 292 THR A CA 1
ATOM 2178 C C . THR A 1 292 ? 17.829 -15.565 -17.371 1.00 83.44 292 THR A C 1
ATOM 2180 O O . THR A 1 292 ? 16.805 -16.227 -17.249 1.00 83.44 292 THR A O 1
ATOM 2183 N N . GLY A 1 293 ? 18.305 -15.187 -18.554 1.00 79.44 293 GLY A N 1
ATOM 2184 C CA . GLY A 1 293 ? 17.649 -15.529 -19.810 1.00 79.44 293 GLY A CA 1
ATOM 2185 C C . GLY A 1 293 ? 18.626 -15.742 -20.962 1.00 79.44 293 GLY A C 1
ATOM 2186 O O . GLY A 1 293 ? 19.846 -15.601 -20.831 1.00 79.44 293 GLY A O 1
ATOM 2187 N N . GLY A 1 294 ? 18.067 -16.069 -22.126 1.00 76.00 294 GLY A N 1
ATOM 2188 C CA . GLY A 1 294 ? 18.806 -16.266 -23.372 1.00 76.00 294 GLY A CA 1
ATOM 2189 C C . GLY A 1 294 ? 19.345 -17.685 -23.584 1.00 76.00 294 GLY A C 1
ATOM 2190 O O . GLY A 1 294 ? 19.283 -18.557 -22.719 1.00 76.00 294 GLY A O 1
ATOM 2191 N N . LEU A 1 295 ? 19.879 -17.923 -24.786 1.00 66.12 295 LEU A N 1
ATOM 2192 C CA . LEU A 1 295 ? 20.440 -19.217 -25.175 1.00 66.12 295 LEU A CA 1
ATOM 2193 C C . LEU A 1 295 ? 21.640 -19.542 -24.265 1.00 66.12 295 LEU A C 1
ATOM 2195 O O . LEU A 1 295 ? 22.631 -18.816 -24.277 1.00 66.12 295 LEU A O 1
ATOM 2199 N N . LEU A 1 296 ? 21.544 -20.631 -23.493 1.00 78.25 296 LEU A N 1
ATOM 2200 C CA . LEU A 1 296 ? 22.557 -21.084 -22.522 1.00 78.25 296 LEU A CA 1
ATOM 2201 C C . LEU A 1 296 ? 22.762 -20.164 -21.297 1.00 78.25 296 LEU A C 1
ATOM 2203 O O . LEU A 1 296 ? 23.868 -20.130 -20.762 1.00 78.25 296 LEU A O 1
ATOM 2207 N N . ASN A 1 297 ? 21.742 -19.418 -20.846 1.00 73.62 297 ASN A N 1
ATOM 2208 C CA . ASN A 1 297 ? 21.838 -18.485 -19.702 1.00 73.62 297 ASN A CA 1
ATOM 2209 C C . ASN A 1 297 ? 22.923 -17.401 -19.876 1.00 73.62 297 ASN A C 1
ATOM 2211 O O . ASN A 1 297 ? 23.458 -16.872 -18.903 1.00 73.62 297 ASN A O 1
ATOM 2215 N N . ALA A 1 298 ? 23.282 -17.085 -21.124 1.00 76.50 298 ALA A N 1
ATOM 2216 C CA . ALA A 1 298 ? 24.382 -16.175 -21.432 1.00 76.50 298 ALA A CA 1
ATOM 2217 C C . ALA A 1 298 ? 24.050 -14.694 -21.166 1.00 76.50 298 ALA A C 1
ATOM 2219 O O . ALA A 1 298 ? 24.962 -13.871 -21.084 1.00 76.50 298 ALA A O 1
ATOM 2220 N N . SER A 1 299 ? 22.768 -14.342 -21.028 1.00 80.62 299 SER A N 1
ATOM 2221 C CA . SER A 1 299 ? 22.316 -12.988 -20.702 1.00 80.62 299 SER A CA 1
ATOM 2222 C C . SER A 1 299 ? 21.641 -12.978 -19.336 1.00 80.62 299 SER A C 1
ATOM 2224 O O . SER A 1 299 ? 20.464 -13.301 -19.204 1.00 80.62 299 SER A O 1
ATOM 2226 N N . GLY A 1 300 ? 22.409 -12.605 -18.317 1.00 84.88 300 GLY A N 1
ATOM 2227 C CA . GLY A 1 300 ? 21.887 -12.304 -16.992 1.00 84.88 300 GLY A CA 1
ATOM 2228 C C . GLY A 1 300 ? 21.990 -10.815 -16.696 1.00 84.88 300 GLY A C 1
ATOM 2229 O O . GLY A 1 300 ? 22.938 -10.152 -17.124 1.00 84.88 300 GLY A O 1
ATOM 2230 N N . PHE A 1 301 ? 21.029 -10.289 -15.955 1.00 91.25 301 PHE A N 1
ATOM 2231 C CA . PHE A 1 301 ? 21.124 -8.971 -15.343 1.00 91.25 301 PHE A CA 1
ATOM 2232 C C . PHE A 1 301 ? 20.506 -9.020 -13.953 1.00 91.25 301 PHE A C 1
ATOM 2234 O O . PHE A 1 301 ? 19.689 -9.881 -13.656 1.00 91.25 301 PHE A O 1
ATOM 2241 N N . GLY A 1 302 ? 20.931 -8.126 -13.076 1.00 90.56 302 GLY A N 1
ATOM 2242 C CA . GLY A 1 302 ? 20.347 -8.008 -11.750 1.00 90.56 302 GLY A CA 1
ATOM 2243 C C . GLY A 1 302 ? 20.311 -6.568 -11.283 1.00 90.56 302 GLY A C 1
ATOM 2244 O O . GLY A 1 302 ? 21.101 -5.738 -11.749 1.00 90.56 302 GLY A O 1
ATOM 2245 N N . ALA A 1 303 ? 19.388 -6.305 -10.372 1.00 93.75 303 ALA A N 1
ATOM 2246 C CA . ALA A 1 303 ? 19.226 -5.044 -9.678 1.00 93.75 303 ALA A CA 1
ATOM 2247 C C . ALA A 1 303 ? 18.866 -5.306 -8.215 1.00 93.75 303 ALA A C 1
ATOM 2249 O O . ALA A 1 303 ? 18.290 -6.341 -7.866 1.00 93.75 303 ALA A O 1
ATOM 2250 N N . SER A 1 304 ? 19.251 -4.369 -7.357 1.00 94.50 304 SER A N 1
ATOM 2251 C CA . SER A 1 304 ? 18.918 -4.384 -5.943 1.00 94.50 304 SER A CA 1
ATOM 2252 C C . SER A 1 304 ? 18.129 -3.134 -5.587 1.00 94.50 304 SER A C 1
ATOM 2254 O O . SER A 1 304 ? 18.543 -2.005 -5.863 1.00 94.50 304 SER A O 1
ATOM 2256 N N . TYR A 1 305 ? 17.002 -3.364 -4.931 1.00 95.94 305 TYR A N 1
ATOM 2257 C CA . TYR A 1 305 ? 16.032 -2.369 -4.526 1.00 95.94 305 TYR A CA 1
ATOM 2258 C C . TYR A 1 305 ? 15.881 -2.361 -3.001 1.00 95.94 305 TYR A C 1
ATOM 2260 O O . TYR A 1 305 ? 16.268 -3.295 -2.289 1.00 95.94 305 TYR A O 1
ATOM 2268 N N . ALA A 1 306 ? 15.309 -1.282 -2.492 1.00 94.62 306 ALA A N 1
ATOM 2269 C CA . ALA A 1 306 ? 14.713 -1.208 -1.171 1.00 94.62 306 ALA A CA 1
ATOM 2270 C C . ALA A 1 306 ? 13.277 -0.704 -1.322 1.00 94.62 306 ALA A C 1
ATOM 2272 O O . ALA A 1 306 ? 13.016 0.187 -2.138 1.00 94.62 306 ALA A O 1
ATOM 2273 N N . ALA A 1 307 ? 12.362 -1.267 -0.539 1.00 95.81 307 ALA A N 1
ATOM 2274 C CA . ALA A 1 307 ? 10.965 -0.864 -0.531 1.00 95.81 307 ALA A CA 1
ATOM 2275 C C . ALA A 1 307 ? 10.532 -0.453 0.874 1.00 95.81 307 ALA A C 1
ATOM 2277 O O . ALA A 1 307 ? 10.946 -1.046 1.872 1.00 95.81 307 ALA A O 1
ATOM 2278 N N . PHE A 1 308 ? 9.662 0.548 0.931 1.00 96.81 308 PHE A N 1
ATOM 2279 C CA . PHE A 1 308 ? 8.939 0.925 2.135 1.00 96.81 308 PHE A CA 1
ATOM 2280 C C . PHE A 1 308 ? 7.457 0.808 1.826 1.00 96.81 308 PHE A C 1
ATOM 2282 O O . PHE A 1 308 ? 7.016 1.209 0.748 1.00 96.81 308 PHE A O 1
ATOM 2289 N N . GLY A 1 309 ? 6.698 0.247 2.752 1.00 96.12 309 GLY A N 1
ATOM 2290 C CA . GLY A 1 309 ? 5.264 0.093 2.587 1.00 96.12 309 GLY A CA 1
ATOM 2291 C C . GLY A 1 309 ? 4.502 0.389 3.856 1.00 96.12 309 GLY A C 1
ATOM 2292 O O . GLY A 1 309 ? 5.064 0.424 4.952 1.00 96.12 309 GLY A O 1
ATOM 2293 N N . GLU A 1 310 ? 3.212 0.614 3.678 1.00 97.56 310 GLU A N 1
ATOM 2294 C CA . GLU A 1 310 ? 2.255 0.824 4.748 1.00 97.56 310 GLU A CA 1
ATOM 2295 C C . GLU A 1 310 ? 1.156 -0.230 4.625 1.00 97.56 310 GLU A C 1
ATOM 2297 O O . GLU A 1 310 ? 0.601 -0.431 3.541 1.00 97.56 310 GLU A O 1
ATOM 2302 N N . VAL A 1 311 ? 0.862 -0.900 5.736 1.00 97.06 311 VAL A N 1
ATOM 2303 C CA . VAL A 1 311 ? -0.215 -1.884 5.860 1.00 97.06 311 VAL A CA 1
ATOM 2304 C C . VAL A 1 311 ? -1.232 -1.336 6.845 1.00 97.06 311 VAL A C 1
ATOM 2306 O O . VAL A 1 311 ? -0.876 -0.955 7.962 1.00 97.06 311 VAL A O 1
ATOM 2309 N N . GLN A 1 312 ? -2.494 -1.280 6.430 1.00 97.62 312 GLN A N 1
ATOM 2310 C CA . GLN A 1 312 ? -3.603 -0.936 7.313 1.00 97.62 312 GLN A CA 1
ATOM 2311 C C . GLN A 1 312 ? -4.361 -2.200 7.678 1.00 97.62 312 GLN A C 1
ATOM 2313 O O . GLN A 1 312 ? -4.693 -3.003 6.805 1.00 97.62 312 GLN A O 1
ATOM 2318 N N . VAL A 1 313 ? -4.644 -2.350 8.967 1.00 97.56 313 VAL A N 1
ATOM 2319 C CA . VAL A 1 313 ? -5.396 -3.480 9.510 1.00 97.56 313 VAL A CA 1
ATOM 2320 C C . VAL A 1 313 ? -6.672 -2.947 10.146 1.00 97.56 313 VAL A C 1
ATOM 2322 O O . VAL A 1 313 ? -6.677 -1.898 10.806 1.00 97.56 313 VAL A O 1
ATOM 2325 N N . GLY A 1 314 ? -7.773 -3.658 9.931 1.00 96.44 314 GLY A N 1
ATOM 2326 C CA . GLY A 1 314 ? -9.081 -3.260 10.423 1.00 96.44 314 GLY A CA 1
ATOM 2327 C C . GLY A 1 314 ? -9.979 -4.433 10.775 1.00 96.44 314 GLY A C 1
ATOM 2328 O O . GLY A 1 314 ? -9.728 -5.573 10.403 1.00 96.44 314 GLY A O 1
ATOM 2329 N N . VAL A 1 315 ? -11.051 -4.130 11.501 1.00 96.81 315 VAL A N 1
ATOM 2330 C CA . VAL A 1 315 ? -12.099 -5.084 11.877 1.00 96.81 315 VAL A CA 1
ATOM 2331 C C . VAL A 1 315 ? -13.364 -4.745 11.102 1.00 96.81 315 VAL A C 1
ATOM 2333 O O . VAL A 1 315 ? -13.805 -3.590 11.083 1.00 96.81 315 VAL A O 1
ATOM 2336 N N . ASN A 1 316 ? -13.962 -5.738 10.446 1.00 94.75 316 ASN A N 1
ATOM 2337 C CA . ASN A 1 316 ? -15.219 -5.547 9.732 1.00 94.75 316 ASN A CA 1
ATOM 2338 C C . ASN A 1 316 ? -16.371 -5.498 10.743 1.00 94.75 316 ASN A C 1
ATOM 2340 O O . ASN A 1 316 ? -16.660 -6.488 11.406 1.00 94.75 316 ASN A O 1
ATOM 2344 N N . LEU A 1 317 ? -17.047 -4.356 10.849 1.00 93.50 317 LEU A N 1
ATOM 2345 C CA . LEU A 1 317 ? -18.182 -4.177 11.758 1.00 93.50 317 LEU A CA 1
ATOM 2346 C C . LEU A 1 317 ? -19.537 -4.333 11.046 1.00 93.50 317 LEU A C 1
ATOM 2348 O O . LEU A 1 317 ? -20.585 -4.039 11.626 1.00 93.50 317 LEU A O 1
ATOM 2352 N N . GLN A 1 318 ? -19.551 -4.749 9.775 1.00 89.06 318 GLN A N 1
ATOM 2353 C CA . GLN A 1 318 ? -20.790 -4.935 9.024 1.00 89.06 318 GLN A CA 1
ATOM 2354 C C . GLN A 1 318 ? -21.519 -6.235 9.373 1.00 89.06 318 GLN A C 1
ATOM 2356 O O . GLN A 1 318 ? -20.928 -7.307 9.474 1.00 89.06 318 GLN A O 1
ATOM 2361 N N . GLY A 1 319 ? -22.852 -6.134 9.389 1.00 77.81 319 GLY A N 1
ATOM 2362 C CA . GLY A 1 319 ? -23.756 -7.280 9.295 1.00 77.81 319 GLY A CA 1
ATOM 2363 C C . GLY A 1 319 ? -23.860 -8.113 10.571 1.00 77.81 319 GLY A C 1
ATOM 2364 O O . GLY A 1 319 ? -23.924 -7.561 11.668 1.00 77.81 319 GLY A O 1
ATOM 2365 N N . ASP A 1 320 ? -23.919 -9.433 10.378 1.00 80.50 320 ASP A N 1
ATOM 2366 C CA . ASP A 1 320 ? -24.101 -10.463 11.411 1.00 80.50 320 ASP A CA 1
ATOM 2367 C C . ASP A 1 320 ? -22.765 -10.923 12.032 1.00 80.50 320 ASP A C 1
ATOM 2369 O O . ASP A 1 320 ? -22.729 -11.882 12.795 1.00 80.50 320 ASP A O 1
ATOM 2373 N N . ASN A 1 321 ? -21.659 -10.243 11.709 1.00 84.94 321 ASN A N 1
ATOM 2374 C CA . ASN A 1 321 ? -20.318 -10.608 12.175 1.00 84.94 321 ASN A CA 1
ATOM 2375 C C . ASN A 1 321 ? -20.014 -10.116 13.596 1.00 84.94 321 ASN A C 1
ATOM 2377 O O . ASN A 1 321 ? -18.994 -10.493 14.164 1.00 84.94 321 ASN A O 1
ATOM 2381 N N . VAL A 1 322 ? -20.870 -9.255 14.157 1.00 94.06 322 VAL A N 1
ATOM 2382 C CA . VAL A 1 322 ? -20.729 -8.743 15.522 1.00 94.06 322 VAL A CA 1
ATOM 2383 C C . VAL A 1 322 ? -21.878 -9.272 16.368 1.00 94.06 322 VAL A C 1
ATOM 2385 O O . VAL A 1 322 ? -23.032 -8.884 16.173 1.00 94.06 322 VAL A O 1
ATOM 2388 N N . GLU A 1 323 ? -21.562 -10.133 17.330 1.00 95.19 323 GLU A N 1
ATOM 2389 C CA . GLU A 1 323 ? -22.532 -10.675 18.281 1.00 95.19 323 GLU A CA 1
ATOM 2390 C C . GLU A 1 323 ? -22.322 -10.034 19.655 1.00 95.19 323 GLU A C 1
ATOM 2392 O O . GLU A 1 323 ? -21.208 -9.973 20.167 1.00 95.19 323 GLU A O 1
ATOM 2397 N N . ILE A 1 324 ? -23.401 -9.538 20.264 1.00 95.25 324 ILE A N 1
ATOM 2398 C CA . ILE A 1 324 ? -23.363 -8.955 21.608 1.00 95.25 324 ILE A CA 1
ATOM 2399 C C . ILE A 1 324 ? -24.198 -9.836 22.529 1.00 95.25 324 ILE A C 1
ATOM 2401 O O . ILE A 1 324 ? -25.426 -9.866 22.427 1.00 95.25 324 ILE A O 1
ATOM 2405 N N . THR A 1 325 ? -23.534 -10.522 23.455 1.00 96.69 325 THR A N 1
ATOM 2406 C CA . THR A 1 325 ? -24.171 -11.421 24.419 1.00 96.69 325 THR A 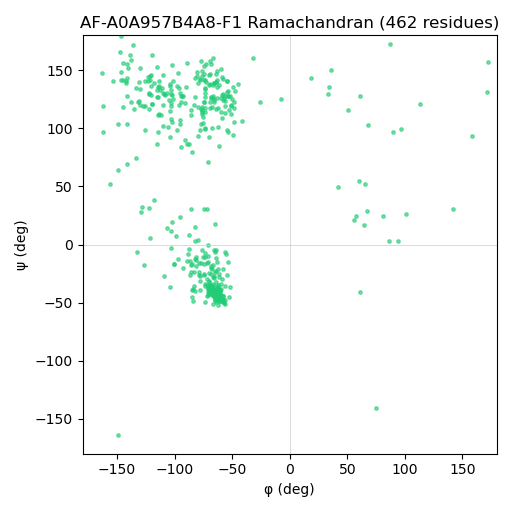CA 1
ATOM 2407 C C . THR A 1 325 ? -24.094 -10.822 25.824 1.00 96.69 325 THR A C 1
ATOM 2409 O O . THR A 1 325 ? -22.994 -10.587 26.325 1.00 96.69 325 THR A O 1
ATOM 2412 N N . PRO A 1 326 ? -25.223 -10.564 26.510 1.00 95.94 326 PRO A N 1
ATOM 2413 C CA . PRO A 1 326 ? -25.183 -10.126 27.902 1.00 95.94 326 PRO A CA 1
ATOM 2414 C C . PRO A 1 326 ? -24.643 -11.260 28.784 1.00 95.94 326 PRO A C 1
ATOM 2416 O O . PRO A 1 326 ? -25.175 -12.371 28.764 1.00 95.94 326 PRO A O 1
ATOM 2419 N N . ILE A 1 327 ? -23.599 -10.981 29.566 1.00 96.69 327 ILE A N 1
ATOM 2420 C CA . ILE A 1 327 ? -23.061 -11.924 30.558 1.00 96.69 327 ILE A CA 1
ATOM 2421 C C . ILE A 1 327 ? -23.879 -11.798 31.847 1.00 96.69 327 ILE A C 1
ATOM 2423 O O . ILE A 1 327 ? -24.354 -12.793 32.396 1.00 96.69 327 ILE A O 1
ATOM 2427 N N . ASP A 1 328 ? -24.076 -10.561 32.307 1.00 94.38 328 ASP A N 1
ATOM 2428 C CA . ASP A 1 328 ? -24.910 -10.215 33.454 1.00 94.38 328 ASP A CA 1
ATOM 2429 C C . ASP A 1 328 ? -25.549 -8.818 33.285 1.00 94.38 328 ASP A C 1
ATOM 2431 O O . ASP A 1 328 ? -25.639 -8.290 32.178 1.00 94.38 328 ASP A O 1
ATOM 2435 N N . GLY A 1 329 ? -26.068 -8.226 34.367 1.00 92.50 329 GLY A N 1
ATOM 2436 C CA . GLY A 1 329 ? -26.719 -6.910 34.323 1.00 92.50 329 GLY A CA 1
ATOM 2437 C C . GLY A 1 329 ? -25.776 -5.719 34.101 1.00 92.50 329 GLY A C 1
ATOM 2438 O O . GLY A 1 329 ? -26.261 -4.607 33.900 1.00 92.50 329 GLY A O 1
ATOM 2439 N N . THR A 1 330 ? -24.461 -5.926 34.162 1.00 95.38 330 THR A N 1
ATOM 2440 C CA . THR A 1 330 ? -23.418 -4.891 34.072 1.00 95.38 330 THR A CA 1
ATOM 2441 C C . THR A 1 330 ? -22.280 -5.238 33.114 1.00 95.38 330 THR A C 1
ATOM 2443 O O . THR A 1 330 ? -21.449 -4.373 32.852 1.00 95.38 330 THR A O 1
ATOM 2446 N N . SER A 1 331 ? -22.252 -6.452 32.566 1.00 96.31 331 SER A N 1
ATOM 2447 C CA . SER A 1 331 ? -21.184 -6.946 31.699 1.00 96.31 331 SER A CA 1
ATOM 2448 C C . SER A 1 331 ? -21.736 -7.558 30.412 1.00 96.31 331 SER A C 1
ATOM 2450 O O . SER A 1 331 ? -22.664 -8.372 30.436 1.00 96.31 331 SER A O 1
ATOM 2452 N N . TYR A 1 332 ? -21.132 -7.201 29.280 1.00 97.00 332 TYR A N 1
ATOM 2453 C CA . TYR A 1 332 ? -21.478 -7.709 27.951 1.00 97.00 332 TYR A CA 1
ATOM 2454 C C . TYR A 1 332 ? -20.250 -8.337 27.294 1.00 97.00 332 TYR A C 1
ATOM 2456 O O . TYR A 1 332 ? -19.149 -7.805 27.397 1.00 97.00 332 TYR A O 1
ATOM 2464 N N . GLN A 1 333 ? -20.447 -9.454 26.600 1.00 97.62 333 GLN A N 1
ATOM 2465 C CA . GLN A 1 333 ? -19.458 -10.038 25.705 1.00 97.62 333 GLN A CA 1
ATOM 2466 C C . GLN A 1 333 ? -19.727 -9.554 24.283 1.00 97.62 333 GLN A C 1
ATOM 2468 O O . GLN A 1 333 ? -20.852 -9.674 23.800 1.00 97.62 333 GLN A O 1
ATOM 2473 N N . ILE A 1 334 ? -18.709 -9.015 23.623 1.00 96.81 334 ILE A N 1
ATOM 2474 C CA . ILE A 1 334 ? -18.759 -8.588 22.228 1.00 96.81 334 ILE A CA 1
ATOM 2475 C C . ILE A 1 334 ? -17.855 -9.522 21.436 1.00 96.81 334 ILE A C 1
ATOM 2477 O O . ILE A 1 334 ? -16.635 -9.498 21.591 1.00 96.81 334 ILE A O 1
ATOM 2481 N N . THR A 1 335 ? -18.462 -10.349 20.596 1.00 97.38 335 THR A N 1
ATOM 2482 C CA . THR A 1 335 ? -17.744 -11.210 19.665 1.00 97.38 335 THR A CA 1
ATOM 2483 C C . THR A 1 335 ? -17.560 -10.471 18.345 1.00 97.38 335 THR A C 1
ATOM 2485 O O . THR A 1 335 ? -18.538 -10.025 17.745 1.00 97.38 335 THR A O 1
ATOM 2488 N N . LEU A 1 336 ? -16.308 -10.307 17.926 1.00 97.12 336 LEU A N 1
ATOM 2489 C CA . LEU A 1 336 ? -15.884 -9.590 16.723 1.00 97.12 336 LEU A CA 1
ATOM 2490 C C . LEU A 1 336 ? -15.236 -10.567 15.733 1.00 97.12 336 LEU A C 1
ATOM 2492 O O . LEU A 1 336 ? -14.660 -11.566 16.167 1.00 97.12 336 LEU A O 1
ATOM 2496 N N . PRO A 1 337 ? -15.269 -10.290 14.418 1.00 96.81 337 PRO A N 1
ATOM 2497 C CA . PRO A 1 337 ? -14.471 -11.058 13.474 1.00 96.81 337 PRO A CA 1
ATOM 2498 C C . PRO A 1 337 ? -12.980 -10.766 13.674 1.00 96.81 337 PRO A C 1
ATOM 2500 O O . PRO A 1 337 ? -12.625 -9.680 14.142 1.00 96.81 337 PRO A O 1
ATOM 2503 N N . GLN A 1 338 ? -12.112 -11.701 13.279 1.00 97.00 338 GLN A N 1
ATOM 2504 C CA . GLN A 1 338 ? -10.666 -11.464 13.263 1.00 97.00 338 GLN A CA 1
ATOM 2505 C C . GLN A 1 338 ? -10.338 -10.198 12.448 1.00 97.00 338 GLN A C 1
ATOM 2507 O O . GLN A 1 338 ? -10.968 -9.967 11.403 1.00 97.00 338 GLN A O 1
ATOM 2512 N N . PRO A 1 339 ? -9.372 -9.369 12.881 1.00 97.31 339 PRO A N 1
ATOM 2513 C CA . PRO A 1 339 ? -8.870 -8.291 12.052 1.00 97.31 339 PRO A CA 1
ATOM 2514 C C . PRO A 1 339 ? -8.285 -8.825 10.748 1.00 97.31 339 PRO A C 1
ATOM 2516 O O . PRO A 1 339 ? -7.770 -9.938 10.666 1.00 97.31 339 PRO A O 1
ATOM 2519 N N . TYR A 1 340 ? -8.355 -8.000 9.717 1.00 96.81 340 TYR A N 1
ATOM 2520 C CA . TYR A 1 340 ? -7.892 -8.338 8.384 1.00 96.81 340 TYR A CA 1
ATOM 2521 C C . TYR A 1 340 ? -7.157 -7.149 7.774 1.00 96.81 340 TYR A C 1
ATOM 2523 O O . TYR A 1 340 ? -7.328 -5.999 8.201 1.00 96.81 340 TYR A O 1
ATOM 2531 N N . ILE A 1 341 ? -6.312 -7.416 6.781 1.00 97.19 341 ILE A N 1
ATOM 2532 C CA . ILE A 1 341 ? -5.558 -6.356 6.116 1.00 97.19 341 ILE A CA 1
ATOM 2533 C C . ILE A 1 341 ? -6.508 -5.615 5.174 1.00 97.19 341 ILE A C 1
ATOM 2535 O O . ILE A 1 341 ? -6.962 -6.177 4.182 1.00 97.19 341 ILE A O 1
ATOM 2539 N N . THR A 1 342 ? -6.813 -4.354 5.489 1.00 96.62 342 THR A N 1
ATOM 2540 C CA . THR A 1 342 ? -7.776 -3.532 4.740 1.00 96.62 342 THR A CA 1
ATOM 2541 C C . THR A 1 342 ? -7.156 -2.812 3.555 1.00 96.62 342 THR A C 1
ATOM 2543 O O . THR A 1 342 ? -7.877 -2.426 2.642 1.00 96.62 342 THR A O 1
ATOM 2546 N N . SER A 1 343 ? -5.851 -2.536 3.599 1.00 96.81 343 SER A N 1
ATOM 2547 C CA . SER A 1 343 ? -5.140 -1.945 2.465 1.00 96.81 343 SER A CA 1
ATOM 2548 C C . SER A 1 343 ? -3.633 -2.098 2.588 1.00 96.81 343 SER A C 1
ATOM 2550 O O . SER A 1 343 ? -3.092 -1.954 3.688 1.00 96.81 343 SER A O 1
ATOM 2552 N N . CYS A 1 344 ? -2.959 -2.229 1.450 1.00 97.25 344 CYS A N 1
ATOM 2553 C CA . CYS A 1 344 ? -1.508 -2.154 1.354 1.00 97.25 344 CYS A CA 1
ATOM 2554 C C . CYS A 1 344 ? -1.093 -1.041 0.399 1.00 97.25 344 CYS A C 1
ATOM 2556 O O . CYS A 1 344 ? -1.738 -0.781 -0.616 1.00 97.25 344 CYS A O 1
ATOM 2558 N N . SER A 1 345 ? 0.013 -0.376 0.709 1.00 96.50 345 SER A N 1
ATOM 2559 C CA . SER A 1 345 ? 0.633 0.565 -0.214 1.00 96.50 345 SER A CA 1
ATOM 2560 C C . SER A 1 345 ? 2.147 0.464 -0.144 1.00 96.50 345 SER A C 1
ATOM 2562 O O . SER A 1 345 ? 2.720 0.262 0.923 1.00 96.50 345 SER A O 1
ATOM 2564 N N . LEU A 1 346 ? 2.798 0.612 -1.294 1.00 96.31 346 LEU A N 1
ATOM 2565 C CA . LEU A 1 346 ? 4.249 0.693 -1.403 1.00 96.31 346 LEU A CA 1
ATOM 2566 C C . LEU A 1 346 ? 4.640 2.089 -1.876 1.00 96.31 346 LEU A C 1
ATOM 2568 O O . LEU A 1 346 ? 4.051 2.637 -2.810 1.00 96.31 346 LEU A O 1
ATOM 2572 N N . THR A 1 347 ? 5.667 2.660 -1.257 1.00 95.38 347 THR A N 1
ATOM 2573 C CA . THR A 1 347 ? 6.360 3.822 -1.813 1.00 95.38 347 THR A CA 1
ATOM 2574 C C . THR A 1 347 ? 7.147 3.411 -3.061 1.00 95.38 347 THR A C 1
ATOM 2576 O O . THR A 1 347 ? 7.519 2.239 -3.165 1.00 95.38 347 THR A O 1
ATOM 2579 N N . PRO A 1 348 ? 7.485 4.354 -3.962 1.00 96.25 348 PRO A N 1
ATOM 2580 C CA . PRO A 1 348 ? 8.376 4.068 -5.083 1.00 96.25 348 PRO A CA 1
ATOM 2581 C C . PRO A 1 348 ? 9.652 3.349 -4.631 1.00 96.25 348 PRO A C 1
ATOM 2583 O O . PRO A 1 348 ? 10.248 3.722 -3.614 1.00 96.25 348 PRO A O 1
ATOM 2586 N N . LEU A 1 349 ? 10.047 2.318 -5.379 1.00 95.94 349 LEU A N 1
ATOM 2587 C CA . LEU A 1 349 ? 11.232 1.524 -5.076 1.00 95.94 349 LEU A CA 1
ATOM 2588 C C . LEU A 1 349 ? 12.490 2.391 -5.169 1.00 95.94 349 LEU A C 1
ATOM 2590 O O . LEU A 1 349 ? 12.623 3.241 -6.049 1.00 95.94 349 LEU A O 1
ATOM 2594 N N . ILE A 1 350 ? 13.433 2.160 -4.260 1.00 96.50 350 ILE A N 1
ATOM 2595 C CA . ILE A 1 350 ? 14.741 2.815 -4.289 1.00 96.50 350 ILE A CA 1
ATOM 2596 C C . ILE A 1 350 ? 15.756 1.819 -4.840 1.00 96.50 350 ILE A C 1
ATOM 2598 O O . ILE A 1 350 ? 16.165 0.896 -4.136 1.00 96.50 350 ILE A O 1
ATOM 2602 N N . GLU A 1 351 ? 16.172 2.010 -6.089 1.00 96.69 351 GLU A N 1
ATOM 2603 C CA . GLU A 1 351 ? 17.292 1.276 -6.685 1.00 96.69 351 GLU A CA 1
ATOM 2604 C C . GLU A 1 351 ? 18.617 1.786 -6.104 1.00 96.69 351 GLU A C 1
ATOM 2606 O O . GLU A 1 351 ? 18.868 2.994 -6.062 1.00 96.69 351 GLU A O 1
ATOM 2611 N N . TRP A 1 352 ? 19.479 0.874 -5.654 1.00 94.25 352 TRP A N 1
ATOM 2612 C CA . TRP A 1 352 ? 20.799 1.229 -5.118 1.00 94.25 352 TRP A CA 1
ATOM 2613 C C . TRP A 1 352 ? 21.959 0.488 -5.786 1.00 94.25 352 TRP A C 1
ATOM 2615 O O . TRP A 1 352 ? 23.098 0.947 -5.689 1.00 94.25 352 TRP A O 1
ATOM 2625 N N . ASP A 1 353 ? 21.690 -0.614 -6.487 1.00 94.25 353 ASP A N 1
ATOM 2626 C CA . ASP A 1 353 ? 22.678 -1.313 -7.306 1.00 94.25 353 ASP A CA 1
ATOM 2627 C C . ASP A 1 353 ? 22.021 -1.899 -8.556 1.00 94.25 353 ASP A C 1
ATOM 2629 O O . ASP A 1 353 ? 20.909 -2.424 -8.497 1.00 94.25 353 ASP A O 1
ATOM 2633 N N . ARG A 1 354 ? 22.729 -1.837 -9.684 1.00 93.75 354 ARG A N 1
ATOM 2634 C CA . ARG A 1 354 ? 22.302 -2.440 -10.946 1.00 93.75 354 ARG A CA 1
ATOM 2635 C C . ARG A 1 354 ? 23.494 -2.932 -11.755 1.00 93.75 354 ARG A C 1
ATOM 2637 O O . ARG A 1 354 ? 24.533 -2.278 -11.856 1.00 93.75 354 ARG A O 1
ATOM 2644 N N . SER A 1 355 ? 23.322 -4.081 -12.397 1.00 91.88 355 SER A N 1
ATOM 2645 C CA . SER A 1 355 ? 24.296 -4.597 -13.361 1.00 91.88 355 SER A CA 1
ATOM 2646 C C . SER A 1 355 ? 24.380 -3.712 -14.618 1.00 91.88 355 SER A C 1
ATOM 2648 O O . SER A 1 355 ? 23.486 -2.930 -14.922 1.00 91.88 355 SER A O 1
ATOM 2650 N N . THR A 1 356 ? 25.464 -3.821 -15.387 1.00 89.75 356 THR A N 1
ATOM 2651 C CA . THR A 1 356 ? 25.723 -2.968 -16.566 1.00 89.75 356 THR A CA 1
ATOM 2652 C C . THR A 1 356 ? 25.273 -3.589 -17.895 1.00 89.75 356 THR A C 1
ATOM 2654 O O . THR A 1 356 ? 25.790 -3.239 -18.957 1.00 89.75 356 THR A O 1
ATOM 2657 N N . SER A 1 357 ? 24.321 -4.526 -17.868 1.00 88.75 357 SER A N 1
ATOM 2658 C CA . SER A 1 357 ? 23.865 -5.216 -19.079 1.00 88.75 357 SER A CA 1
ATOM 2659 C C . SER A 1 357 ? 23.100 -4.275 -20.017 1.00 88.75 357 SER A C 1
ATOM 2661 O O . SER A 1 357 ? 22.125 -3.637 -19.631 1.00 88.75 357 SER A O 1
ATOM 2663 N N . ILE A 1 358 ? 23.535 -4.211 -21.278 1.00 83.31 358 ILE A N 1
ATOM 2664 C CA . ILE A 1 358 ? 22.918 -3.379 -22.328 1.00 83.31 358 ILE A CA 1
ATOM 2665 C C . ILE A 1 358 ? 21.622 -3.969 -22.898 1.00 83.31 358 ILE A C 1
ATOM 2667 O O . ILE A 1 358 ? 20.890 -3.270 -23.590 1.00 83.31 358 ILE A O 1
ATOM 2671 N N . ALA A 1 359 ? 21.370 -5.254 -22.646 1.00 85.75 359 ALA A N 1
ATOM 2672 C CA . ALA A 1 359 ? 20.183 -5.972 -23.103 1.00 85.75 359 ALA A CA 1
ATOM 2673 C C . ALA A 1 359 ? 19.203 -6.247 -21.949 1.00 85.75 359 ALA A C 1
ATOM 2675 O O . ALA A 1 359 ? 18.335 -7.104 -22.082 1.00 85.75 359 ALA A O 1
ATOM 2676 N N . ALA A 1 360 ? 19.386 -5.573 -20.810 1.00 87.06 360 ALA A N 1
ATOM 2677 C CA . ALA A 1 360 ? 18.506 -5.705 -19.662 1.00 87.06 360 ALA A CA 1
ATOM 2678 C C . ALA A 1 360 ? 17.170 -5.003 -19.907 1.00 87.06 360 ALA A C 1
ATOM 2680 O O . ALA A 1 360 ? 17.133 -3.858 -20.366 1.00 87.06 360 ALA A O 1
ATOM 2681 N N . ASP A 1 361 ? 16.096 -5.701 -19.559 1.00 88.62 361 ASP A N 1
ATOM 2682 C CA . ASP A 1 361 ? 14.760 -5.134 -19.449 1.00 88.62 361 ASP A CA 1
ATOM 2683 C C . ASP A 1 361 ? 14.565 -4.651 -18.006 1.00 88.62 361 ASP A C 1
ATOM 2685 O O . ASP A 1 361 ? 14.221 -5.421 -17.107 1.00 88.62 361 ASP A O 1
ATOM 2689 N N . TRP A 1 362 ? 14.922 -3.388 -17.763 1.00 89.88 362 TRP A N 1
ATOM 2690 C CA . TRP A 1 362 ? 14.895 -2.804 -16.420 1.00 89.88 362 TRP A CA 1
ATOM 2691 C C . TRP A 1 362 ? 13.478 -2.584 -15.901 1.00 89.88 362 TRP A C 1
ATOM 2693 O O . TRP A 1 362 ? 13.266 -2.734 -14.702 1.00 89.88 362 TRP A O 1
ATOM 2703 N N . ASP A 1 363 ? 12.527 -2.311 -16.795 1.00 90.62 363 ASP A N 1
ATOM 2704 C CA . ASP A 1 363 ? 11.116 -2.163 -16.438 1.00 90.62 363 ASP A CA 1
ATOM 2705 C C . ASP A 1 363 ? 10.598 -3.499 -15.879 1.00 90.62 363 ASP A C 1
ATOM 2707 O O . ASP A 1 363 ? 9.988 -3.556 -14.814 1.00 90.62 363 ASP A O 1
ATOM 2711 N N . ALA A 1 364 ? 10.962 -4.609 -16.527 1.00 85.94 364 ALA A N 1
ATOM 2712 C CA . ALA A 1 364 ? 10.573 -5.940 -16.080 1.00 85.94 364 ALA A CA 1
ATOM 2713 C C . ALA A 1 364 ? 11.222 -6.337 -14.730 1.00 85.94 364 ALA A C 1
ATOM 2715 O O . ALA A 1 364 ? 10.593 -7.024 -13.922 1.00 85.94 364 ALA A O 1
ATOM 2716 N N . ALA A 1 365 ? 12.457 -5.895 -14.451 1.00 89.00 365 ALA A N 1
ATOM 2717 C CA . ALA A 1 365 ? 13.085 -6.091 -13.139 1.00 89.00 365 ALA A CA 1
ATOM 2718 C C . ALA A 1 365 ? 12.449 -5.235 -12.034 1.00 89.00 365 ALA A C 1
ATOM 2720 O O . ALA A 1 365 ? 12.311 -5.723 -10.910 1.00 89.00 365 ALA A O 1
A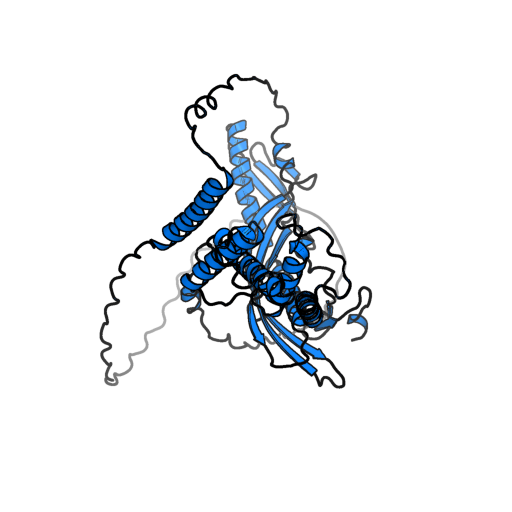TOM 2721 N N . GLU A 1 366 ? 12.060 -3.996 -12.339 1.00 92.25 366 GLU A N 1
ATOM 2722 C CA . GLU A 1 366 ? 11.339 -3.126 -11.406 1.00 92.25 366 GLU A CA 1
ATOM 2723 C C . GLU A 1 366 ? 9.963 -3.715 -11.063 1.00 92.25 366 GLU A C 1
ATOM 2725 O O . GLU A 1 366 ? 9.619 -3.813 -9.885 1.00 92.25 366 GLU A O 1
ATOM 2730 N N . ASP A 1 367 ? 9.229 -4.214 -12.062 1.00 89.94 367 ASP A N 1
ATOM 2731 C CA . ASP A 1 367 ? 7.951 -4.908 -11.873 1.00 89.94 367 ASP A CA 1
ATOM 2732 C C . ASP A 1 367 ? 8.106 -6.137 -10.963 1.00 89.94 367 ASP A C 1
ATOM 2734 O O . ASP A 1 367 ? 7.385 -6.285 -9.974 1.00 89.94 367 ASP A O 1
ATOM 2738 N N . ALA A 1 368 ? 9.090 -7.002 -11.231 1.00 87.56 368 ALA A N 1
ATOM 2739 C CA . ALA A 1 368 ? 9.358 -8.176 -10.397 1.00 87.56 368 ALA A CA 1
ATOM 2740 C C . ALA A 1 368 ? 9.744 -7.791 -8.954 1.00 87.56 368 ALA A C 1
ATOM 2742 O O . ALA A 1 368 ? 9.322 -8.445 -7.990 1.00 87.56 368 ALA A O 1
ATOM 2743 N N . ALA A 1 369 ?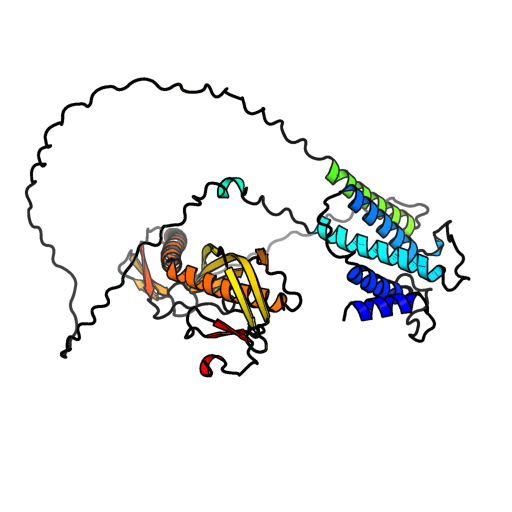 10.516 -6.712 -8.786 1.00 92.62 369 ALA A N 1
ATOM 2744 C CA . ALA A 1 369 ? 10.869 -6.179 -7.475 1.00 92.62 369 ALA A CA 1
ATOM 2745 C C . ALA A 1 369 ? 9.636 -5.660 -6.728 1.00 92.62 369 ALA A C 1
ATOM 2747 O O . ALA A 1 369 ? 9.494 -5.936 -5.538 1.00 92.62 369 ALA A O 1
ATOM 2748 N N . TYR A 1 370 ? 8.732 -4.957 -7.415 1.00 94.31 370 TYR A N 1
ATOM 2749 C CA . TYR A 1 370 ? 7.502 -4.419 -6.837 1.00 94.31 370 TYR A CA 1
ATOM 2750 C C . TYR A 1 370 ? 6.584 -5.534 -6.340 1.00 94.31 370 TYR A C 1
ATOM 2752 O O . TYR A 1 370 ? 6.110 -5.496 -5.205 1.00 94.31 370 TYR A O 1
ATOM 2760 N N . ILE A 1 371 ? 6.381 -6.567 -7.158 1.00 91.69 371 ILE A N 1
ATOM 2761 C CA . ILE A 1 371 ? 5.542 -7.708 -6.789 1.00 91.69 371 ILE A CA 1
ATOM 2762 C C . ILE A 1 371 ? 6.122 -8.437 -5.574 1.00 91.69 371 ILE A C 1
ATOM 2764 O O . ILE A 1 371 ? 5.403 -8.748 -4.623 1.00 91.69 371 ILE A O 1
ATOM 2768 N N . THR A 1 372 ? 7.434 -8.685 -5.594 1.00 91.31 372 THR A N 1
ATOM 2769 C CA . THR A 1 372 ? 8.135 -9.328 -4.477 1.00 91.31 372 THR A CA 1
ATOM 2770 C C . THR A 1 372 ? 8.025 -8.481 -3.211 1.00 91.31 372 THR A C 1
ATOM 2772 O O . THR A 1 372 ? 7.728 -9.012 -2.145 1.00 91.31 372 THR A O 1
ATOM 2775 N N . ALA A 1 373 ? 8.192 -7.160 -3.325 1.00 94.94 373 ALA A N 1
ATOM 2776 C CA . ALA A 1 373 ? 8.024 -6.232 -2.215 1.00 94.94 373 ALA A CA 1
ATOM 2777 C C . ALA A 1 373 ? 6.613 -6.294 -1.623 1.00 94.94 373 ALA A C 1
ATOM 2779 O O . ALA A 1 373 ? 6.480 -6.311 -0.406 1.00 94.94 373 ALA A O 1
ATOM 2780 N N . MET A 1 374 ? 5.568 -6.347 -2.455 1.00 95.31 374 MET A N 1
ATOM 2781 C CA . MET A 1 374 ? 4.184 -6.369 -1.973 1.00 95.31 374 MET A CA 1
ATOM 2782 C C . MET A 1 374 ? 3.882 -7.659 -1.210 1.00 95.31 374 MET A C 1
ATOM 2784 O O . MET A 1 374 ? 3.291 -7.628 -0.135 1.00 95.31 374 MET A O 1
ATOM 2788 N N . ARG A 1 375 ? 4.358 -8.799 -1.713 1.00 93.12 375 ARG A N 1
ATOM 2789 C CA . ARG A 1 375 ? 4.191 -10.081 -1.018 1.00 93.12 375 ARG A CA 1
ATOM 2790 C C . ARG A 1 375 ? 4.952 -10.132 0.293 1.00 93.12 375 ARG A C 1
ATOM 2792 O O . ARG A 1 375 ? 4.396 -10.552 1.298 1.00 93.12 375 ARG A O 1
ATOM 2799 N N . GLU A 1 376 ? 6.194 -9.659 0.300 1.00 94.19 376 GLU A N 1
ATOM 2800 C CA . GLU A 1 376 ? 6.985 -9.558 1.526 1.00 94.19 376 GLU A CA 1
ATOM 2801 C C . GLU A 1 376 ? 6.376 -8.573 2.529 1.00 94.19 376 GLU A C 1
ATOM 2803 O O . GLU A 1 376 ? 6.476 -8.793 3.732 1.00 94.19 376 GLU A O 1
ATOM 2808 N N . LEU A 1 377 ? 5.718 -7.512 2.053 1.00 95.25 377 LEU A N 1
ATOM 2809 C CA . LEU A 1 377 ? 4.998 -6.560 2.894 1.00 95.25 377 LEU A CA 1
ATOM 2810 C C . LEU A 1 377 ? 3.850 -7.248 3.641 1.00 95.25 377 LEU A C 1
ATOM 2812 O O . LEU A 1 377 ? 3.766 -7.147 4.864 1.00 95.25 377 LEU A O 1
ATOM 2816 N N . VAL A 1 378 ? 2.999 -7.965 2.906 1.00 95.94 378 VAL A N 1
ATOM 2817 C CA . VAL A 1 378 ? 1.852 -8.702 3.456 1.00 95.94 378 VAL A CA 1
ATOM 2818 C C . VAL A 1 378 ? 2.319 -9.830 4.369 1.00 95.94 378 VAL A C 1
ATOM 2820 O O . VAL A 1 378 ? 1.851 -9.935 5.499 1.00 95.94 378 VAL A O 1
ATOM 2823 N N . ARG A 1 379 ? 3.286 -10.634 3.912 1.00 95.12 379 ARG A N 1
ATOM 2824 C CA . ARG A 1 379 ? 3.839 -11.753 4.678 1.00 95.12 379 ARG A CA 1
ATOM 2825 C C . ARG A 1 379 ? 4.410 -11.281 6.009 1.00 95.12 379 ARG A C 1
ATOM 2827 O O . ARG A 1 379 ? 4.049 -11.832 7.037 1.00 95.12 379 ARG A O 1
ATOM 2834 N N . LYS A 1 380 ? 5.234 -10.226 6.013 1.00 95.69 380 LYS A N 1
ATOM 2835 C CA . LYS A 1 380 ? 5.756 -9.649 7.261 1.00 95.69 380 LYS A CA 1
ATOM 2836 C C . LYS A 1 380 ? 4.653 -9.140 8.173 1.00 95.69 380 LYS A C 1
ATOM 2838 O O . LYS A 1 380 ? 4.758 -9.320 9.374 1.00 95.69 380 LYS A O 1
ATOM 2843 N N . ALA A 1 381 ? 3.604 -8.527 7.628 1.00 95.00 381 ALA A N 1
ATOM 2844 C CA . ALA A 1 381 ? 2.505 -8.058 8.462 1.00 95.00 381 ALA A CA 1
ATOM 2845 C C . ALA A 1 381 ? 1.788 -9.205 9.190 1.00 95.00 381 ALA A C 1
ATOM 2847 O O . ALA A 1 381 ? 1.409 -9.051 10.348 1.00 95.00 381 ALA A O 1
ATOM 2848 N N . VAL A 1 382 ? 1.631 -10.352 8.529 1.00 95.75 382 VAL A N 1
ATOM 2849 C CA . VAL A 1 382 ? 1.047 -11.551 9.141 1.00 95.75 382 VAL A CA 1
ATOM 2850 C C . VAL A 1 382 ? 2.034 -12.207 10.114 1.00 95.75 382 VAL A C 1
ATOM 2852 O O . VAL A 1 382 ? 1.678 -12.460 11.259 1.00 95.75 382 VAL A O 1
ATOM 2855 N N . ASP A 1 383 ? 3.281 -12.427 9.693 1.00 95.69 383 ASP A N 1
ATOM 2856 C CA . ASP A 1 383 ? 4.288 -13.163 10.470 1.00 95.69 383 ASP A CA 1
ATOM 2857 C C . ASP A 1 383 ? 4.775 -12.402 11.717 1.00 95.69 383 ASP A C 1
ATOM 2859 O O . ASP A 1 383 ? 5.096 -13.024 12.731 1.00 95.69 383 ASP A O 1
ATOM 2863 N N . ASP A 1 384 ? 4.834 -11.065 11.665 1.00 95.94 384 ASP A N 1
ATOM 2864 C CA . ASP A 1 384 ? 5.318 -10.227 12.772 1.00 95.94 384 ASP A CA 1
ATOM 2865 C C . ASP A 1 384 ? 4.236 -9.967 13.845 1.00 95.94 384 ASP A C 1
ATOM 2867 O O . ASP A 1 384 ? 4.495 -9.253 14.816 1.00 95.94 384 ASP A O 1
ATOM 2871 N N . GLY A 1 385 ? 3.040 -10.550 13.700 1.00 95.62 385 GLY A N 1
ATOM 2872 C CA . GLY A 1 385 ? 1.966 -10.483 14.694 1.00 95.62 385 GLY A CA 1
ATOM 2873 C C . GLY A 1 385 ? 1.129 -9.197 14.661 1.00 95.62 385 GLY A C 1
ATOM 2874 O O . GLY A 1 385 ? 0.557 -8.786 15.673 1.00 95.62 385 GLY A O 1
ATOM 2875 N N . TYR A 1 386 ? 1.069 -8.501 13.517 1.00 95.25 386 TYR A N 1
ATOM 2876 C CA . TYR A 1 386 ? 0.314 -7.242 13.425 1.00 95.25 386 TYR A CA 1
ATOM 2877 C C . TYR A 1 386 ? -1.205 -7.434 13.447 1.00 95.25 386 TYR A C 1
ATOM 2879 O O . TYR A 1 386 ? -1.935 -6.469 13.687 1.00 95.25 386 TYR A O 1
ATOM 2887 N N . ILE A 1 387 ? -1.693 -8.654 13.213 1.00 96.69 387 ILE A N 1
ATOM 2888 C CA . ILE A 1 387 ? -3.116 -8.984 13.342 1.00 96.69 387 ILE A CA 1
ATOM 2889 C C . ILE A 1 387 ? -3.507 -9.015 14.822 1.00 96.69 387 ILE A C 1
ATOM 2891 O O . ILE A 1 387 ? -4.492 -8.390 15.204 1.00 96.69 387 ILE A O 1
ATOM 2895 N N . GLU A 1 388 ? -2.694 -9.634 15.671 1.00 96.50 388 GLU A N 1
ATOM 2896 C CA . GLU A 1 388 ? -2.878 -9.692 17.122 1.00 96.50 388 GLU A CA 1
ATOM 2897 C C . GLU A 1 388 ? -2.738 -8.302 17.754 1.00 96.50 388 GLU A C 1
ATOM 2899 O O . GLU A 1 388 ? -3.546 -7.902 18.597 1.00 96.50 388 GLU A O 1
ATOM 2904 N N . ASP A 1 389 ? -1.763 -7.508 17.300 1.00 96.50 389 ASP A N 1
ATOM 2905 C CA . ASP A 1 389 ? -1.650 -6.107 17.716 1.00 96.50 389 ASP A CA 1
ATOM 2906 C C . ASP A 1 389 ? -2.909 -5.312 17.333 1.00 96.50 389 ASP A C 1
ATOM 2908 O O . ASP A 1 389 ? -3.383 -4.474 18.107 1.00 96.50 389 ASP A O 1
ATOM 2912 N N . ALA A 1 390 ? -3.485 -5.580 16.157 1.00 96.69 390 ALA A N 1
ATOM 2913 C CA . ALA A 1 390 ? -4.722 -4.952 15.713 1.00 96.69 390 ALA A CA 1
ATOM 2914 C C . ALA A 1 390 ? -5.938 -5.379 16.552 1.00 96.69 390 ALA A C 1
ATOM 2916 O O . ALA A 1 390 ? -6.788 -4.529 16.820 1.00 96.69 390 ALA A O 1
ATOM 2917 N N . GLU A 1 391 ? -6.018 -6.628 17.024 1.00 97.19 391 GLU A N 1
ATOM 2918 C CA . GLU A 1 391 ? -7.056 -7.075 17.971 1.00 97.19 391 GLU A CA 1
ATOM 2919 C C . GLU A 1 391 ? -7.022 -6.237 19.250 1.00 97.19 391 GLU A C 1
ATOM 2921 O O . GLU A 1 391 ? -8.038 -5.675 19.668 1.00 97.19 391 GLU A O 1
ATOM 2926 N N . TYR A 1 392 ? -5.829 -6.062 19.819 1.00 97.50 392 TYR A N 1
ATOM 2927 C CA . TYR A 1 392 ? -5.642 -5.251 21.018 1.00 97.50 392 TYR A CA 1
ATOM 2928 C C . TYR A 1 392 ? -6.010 -3.775 20.788 1.00 97.50 392 TYR A C 1
ATOM 2930 O O . TYR A 1 392 ? -6.697 -3.163 21.610 1.00 97.50 392 TYR A O 1
ATOM 2938 N N . GLN A 1 393 ? -5.609 -3.184 19.656 1.00 97.31 393 GLN A N 1
ATOM 2939 C CA . GLN A 1 393 ? -6.001 -1.806 19.322 1.00 97.31 393 GLN A CA 1
ATOM 2940 C C . GLN A 1 393 ? -7.514 -1.671 19.094 1.00 97.31 393 GLN A C 1
ATOM 2942 O O . GLN A 1 393 ? -8.105 -0.661 19.485 1.00 97.31 393 GLN A O 1
ATOM 2947 N N . ALA A 1 394 ? -8.153 -2.678 18.493 1.00 96.94 394 ALA A N 1
ATOM 2948 C CA . ALA A 1 394 ? -9.597 -2.712 18.291 1.00 96.94 394 ALA A CA 1
ATOM 2949 C C . ALA A 1 394 ? -10.347 -2.733 19.625 1.00 96.94 394 ALA A C 1
ATOM 2951 O O . ALA A 1 394 ? -11.286 -1.956 19.805 1.00 96.94 394 ALA A O 1
ATOM 2952 N N . GLU A 1 395 ? -9.910 -3.575 20.564 1.00 97.38 395 GLU A N 1
ATOM 2953 C CA . GLU A 1 395 ? -10.461 -3.645 21.918 1.00 97.38 395 GLU A CA 1
ATOM 2954 C C . GLU A 1 395 ? -10.378 -2.284 22.618 1.00 97.38 395 GLU A C 1
ATOM 2956 O O . GLU A 1 395 ? -11.393 -1.786 23.107 1.00 97.38 395 GLU A O 1
ATOM 2961 N N . LEU A 1 396 ? -9.208 -1.637 22.614 1.00 96.44 396 LEU A N 1
ATOM 2962 C CA . LEU A 1 396 ? -9.040 -0.319 23.231 1.00 96.44 396 LEU A CA 1
ATOM 2963 C C . LEU A 1 396 ? -9.957 0.734 22.594 1.00 96.44 396 LEU A C 1
ATOM 2965 O O . LEU A 1 396 ? -10.664 1.452 23.304 1.00 96.44 396 LEU A O 1
ATOM 2969 N N . ALA A 1 397 ? -9.978 0.803 21.261 1.00 95.81 397 ALA A N 1
ATOM 2970 C CA . ALA A 1 397 ? -10.779 1.778 20.530 1.00 95.81 397 ALA A CA 1
ATOM 2971 C C . ALA A 1 397 ? -12.285 1.583 20.765 1.00 95.81 397 ALA A C 1
ATOM 2973 O O . ALA A 1 397 ? -13.015 2.554 20.980 1.00 95.81 397 ALA A O 1
ATOM 2974 N N . LEU A 1 398 ? -12.764 0.337 20.744 1.00 95.81 398 LEU A N 1
ATOM 2975 C CA . LEU A 1 398 ? -14.169 0.022 20.988 1.00 95.81 398 LEU A CA 1
ATOM 2976 C C . LEU A 1 398 ? -14.553 0.241 22.448 1.00 95.81 398 LEU A C 1
ATOM 2978 O O . LEU A 1 398 ? -15.631 0.780 22.702 1.00 95.81 398 LEU A O 1
ATOM 2982 N N . ASN A 1 399 ? -13.681 -0.099 23.398 1.00 96.19 399 ASN A N 1
ATOM 2983 C CA . ASN A 1 399 ? -13.947 0.105 24.816 1.00 96.19 399 ASN A CA 1
ATOM 2984 C C . ASN A 1 399 ? -14.104 1.589 25.148 1.00 96.19 399 ASN A C 1
ATOM 2986 O O . ASN A 1 399 ? -15.066 1.963 25.816 1.00 96.19 399 ASN A O 1
ATOM 2990 N N . ASP A 1 400 ? -13.237 2.450 24.615 1.00 94.50 400 ASP A N 1
ATOM 2991 C CA . ASP A 1 400 ? -13.350 3.897 24.808 1.00 94.50 400 ASP A CA 1
ATOM 2992 C C . ASP A 1 400 ? -14.668 4.448 24.237 1.00 94.50 400 ASP A C 1
ATOM 2994 O O . ASP A 1 400 ? -15.371 5.207 24.913 1.00 94.50 400 ASP A O 1
ATOM 2998 N N . ILE A 1 401 ? -15.056 4.023 23.028 1.00 93.81 401 ILE A N 1
ATOM 2999 C CA . ILE A 1 401 ? -16.298 4.465 22.374 1.00 93.81 401 ILE A CA 1
ATOM 3000 C C . ILE A 1 401 ? -17.534 3.967 23.133 1.00 93.81 401 ILE A C 1
ATOM 3002 O O . ILE A 1 401 ? -18.441 4.744 23.446 1.00 93.81 401 ILE A O 1
ATOM 3006 N N . LEU A 1 402 ? -17.601 2.668 23.425 1.00 94.69 402 LEU A N 1
ATOM 3007 C CA . LEU A 1 402 ? -18.776 2.053 24.036 1.00 94.69 402 LEU A CA 1
ATOM 3008 C C . LEU A 1 402 ? -18.948 2.484 25.484 1.00 94.69 402 LEU A C 1
ATOM 3010 O O . LEU A 1 402 ? -20.082 2.699 25.917 1.00 94.69 402 LEU A O 1
ATOM 3014 N N . ARG A 1 403 ? -17.857 2.676 26.226 1.00 93.25 403 ARG A N 1
ATOM 3015 C CA . ARG A 1 403 ? -17.917 3.177 27.597 1.00 93.25 403 ARG A CA 1
ATOM 3016 C C . ARG A 1 403 ? -18.461 4.601 27.653 1.00 93.25 403 ARG A C 1
ATOM 3018 O O . ARG A 1 403 ? -19.311 4.867 28.501 1.00 93.25 403 ARG A O 1
ATOM 3025 N N . ASP A 1 404 ? -18.031 5.487 26.754 1.00 92.81 404 ASP A N 1
ATOM 3026 C CA . ASP A 1 404 ? -18.526 6.869 26.692 1.00 92.81 404 ASP A CA 1
ATOM 3027 C C . ASP A 1 404 ? -20.024 6.930 26.346 1.00 92.81 404 ASP A C 1
ATOM 3029 O O . ASP A 1 404 ? -20.823 7.537 27.070 1.00 92.81 404 ASP A O 1
ATOM 3033 N N . ILE A 1 405 ? -20.435 6.213 25.293 1.00 93.19 405 ILE A N 1
ATOM 3034 C CA . ILE A 1 405 ? -21.841 6.141 24.865 1.00 93.19 405 ILE A CA 1
ATOM 3035 C C . ILE A 1 405 ? -22.709 5.554 25.978 1.00 93.19 405 ILE A C 1
ATOM 3037 O O . ILE A 1 405 ? -23.754 6.106 26.329 1.00 93.19 405 ILE A O 1
ATOM 3041 N N . THR A 1 406 ? -22.278 4.440 26.559 1.00 93.44 406 THR A N 1
ATOM 3042 C CA . THR A 1 406 ? -23.083 3.712 27.535 1.00 93.44 406 THR A CA 1
ATOM 3043 C C . THR A 1 406 ? -23.205 4.482 28.838 1.00 93.44 406 THR A C 1
ATOM 3045 O O . THR A 1 406 ? -24.313 4.600 29.358 1.00 93.44 406 THR A O 1
ATOM 3048 N N . TYR A 1 407 ? -22.118 5.083 29.329 1.00 92.69 407 TYR A N 1
ATOM 3049 C CA . TYR A 1 407 ? -22.165 5.924 30.523 1.00 92.69 407 TYR A CA 1
ATOM 3050 C C . TYR A 1 407 ? -23.099 7.124 30.328 1.00 92.69 407 TYR A C 1
ATOM 3052 O O . TYR A 1 407 ? -23.880 7.456 31.222 1.00 92.69 407 TYR A O 1
ATOM 3060 N N . THR A 1 408 ? -23.082 7.729 29.138 1.00 94.62 408 THR A N 1
ATOM 3061 C CA . THR A 1 408 ? -23.960 8.853 28.788 1.00 94.62 408 THR A CA 1
ATOM 3062 C C . THR A 1 408 ? -25.438 8.457 28.801 1.00 94.62 408 THR A C 1
ATOM 3064 O O . THR A 1 408 ? -26.284 9.241 29.233 1.00 94.62 408 THR A O 1
ATOM 3067 N N . VAL A 1 409 ? -25.762 7.241 28.356 1.00 93.69 409 VAL A N 1
ATOM 3068 C CA . VAL A 1 409 ? -27.149 6.765 28.240 1.00 93.69 409 VAL A CA 1
ATOM 3069 C C . VAL A 1 409 ? -27.678 6.185 29.554 1.00 93.69 409 VAL A C 1
ATOM 3071 O O . VAL A 1 409 ? -28.809 6.477 29.938 1.00 93.69 409 VAL A O 1
ATOM 3074 N N . THR A 1 410 ? -26.895 5.359 30.247 1.00 93.62 410 THR A N 1
ATOM 3075 C CA . THR A 1 410 ? -27.368 4.574 31.400 1.00 93.62 410 THR A CA 1
ATOM 3076 C C . THR A 1 410 ? -26.978 5.176 32.748 1.00 93.62 410 THR A C 1
ATOM 3078 O O . THR A 1 410 ? -27.558 4.800 33.765 1.00 93.62 410 THR A O 1
ATOM 3081 N N . GLN A 1 411 ? -26.006 6.099 32.777 1.00 95.12 411 GLN A N 1
ATOM 3082 C CA . GLN A 1 411 ? -25.329 6.574 33.994 1.00 95.12 411 GLN A CA 1
ATOM 3083 C C . GLN A 1 411 ? -24.696 5.448 34.831 1.00 95.12 411 GLN A C 1
ATOM 3085 O O . GLN A 1 411 ? -24.436 5.621 36.024 1.00 95.12 411 GLN A O 1
ATOM 3090 N N . GLN A 1 412 ? -24.439 4.291 34.220 1.00 94.00 412 GLN A N 1
ATOM 3091 C CA . GLN A 1 412 ? -23.793 3.145 34.846 1.00 94.00 412 GLN A CA 1
ATOM 3092 C C . GLN A 1 412 ? -22.512 2.796 34.092 1.00 94.00 412 GLN A C 1
ATOM 3094 O O . GLN A 1 412 ? -22.419 2.958 32.875 1.00 94.00 412 GLN A O 1
ATOM 3099 N N . ALA A 1 413 ? -21.506 2.331 34.831 1.00 93.38 413 ALA A N 1
ATOM 3100 C CA . ALA A 1 413 ? -20.326 1.734 34.226 1.00 93.38 413 ALA A CA 1
ATOM 3101 C C . ALA A 1 413 ? -20.693 0.317 33.773 1.00 93.38 413 ALA A C 1
ATOM 3103 O O . ALA A 1 413 ? -21.059 -0.509 34.607 1.00 93.38 413 ALA A O 1
ATOM 3104 N N . ILE A 1 414 ? -20.626 0.079 32.465 1.00 95.69 414 ILE A N 1
ATOM 3105 C CA . ILE A 1 414 ? -20.794 -1.241 31.860 1.00 95.69 414 ILE A CA 1
ATOM 3106 C C . ILE A 1 414 ? -19.413 -1.750 31.457 1.00 95.69 414 ILE A C 1
ATOM 3108 O O . ILE A 1 414 ? -18.604 -0.976 30.943 1.00 95.69 414 ILE A O 1
ATOM 3112 N N . ASP A 1 415 ? -19.154 -3.021 31.739 1.00 96.62 415 ASP A N 1
ATOM 3113 C CA . ASP A 1 415 ? -17.922 -3.715 31.382 1.00 96.62 415 ASP A CA 1
ATOM 3114 C C . ASP A 1 415 ? -18.111 -4.489 30.071 1.00 96.62 415 ASP A C 1
ATOM 3116 O O . ASP A 1 415 ? -19.132 -5.154 29.871 1.00 96.62 415 ASP A O 1
ATOM 3120 N N . PHE A 1 416 ? -17.141 -4.391 29.167 1.00 97.38 416 PHE A N 1
ATOM 3121 C CA . PHE A 1 416 ? -17.193 -5.021 27.850 1.00 97.38 416 PHE A CA 1
ATOM 3122 C C . PHE A 1 416 ? -16.032 -6.001 27.720 1.00 97.38 416 PHE A C 1
ATOM 3124 O O . PHE A 1 416 ? -14.876 -5.606 27.823 1.00 97.38 416 PHE A O 1
ATOM 3131 N N . ASN A 1 417 ? -16.352 -7.273 27.490 1.00 97.56 417 ASN A N 1
ATOM 3132 C CA . ASN A 1 417 ? -15.378 -8.327 27.237 1.00 97.56 417 ASN A CA 1
ATOM 3133 C C . ASN A 1 417 ? -15.356 -8.652 25.741 1.00 97.56 417 ASN A C 1
ATOM 3135 O O . ASN A 1 417 ? -16.388 -9.034 25.188 1.00 97.56 417 ASN A O 1
ATOM 3139 N N . TYR A 1 418 ? -14.204 -8.519 25.096 1.00 97.69 418 TYR A N 1
ATOM 3140 C CA . TYR A 1 418 ? -14.063 -8.717 23.656 1.00 97.69 418 TYR A CA 1
ATOM 3141 C C . TYR A 1 418 ? -13.534 -10.117 23.355 1.00 97.69 418 TYR A C 1
ATOM 3143 O O . TYR A 1 418 ? -12.626 -10.611 24.018 1.00 97.69 418 TYR A O 1
ATOM 3151 N N . VAL A 1 419 ? -14.122 -10.773 22.357 1.00 97.81 419 VAL A N 1
ATOM 3152 C CA . VAL A 1 419 ? -13.655 -12.068 21.852 1.00 97.81 419 VAL A CA 1
ATOM 3153 C C . VAL A 1 419 ? -13.577 -11.995 20.338 1.00 97.81 419 VAL A C 1
ATOM 3155 O O . VAL A 1 419 ? -14.583 -11.732 19.687 1.00 97.81 419 VAL A O 1
ATOM 3158 N N . PHE A 1 420 ? -12.405 -12.254 19.773 1.00 97.31 420 PHE A N 1
ATOM 3159 C CA . PHE A 1 420 ? -12.231 -12.334 18.327 1.00 97.31 420 PHE A CA 1
ATOM 3160 C C . PHE A 1 420 ? -12.467 -13.771 17.857 1.00 97.31 420 PHE A C 1
ATOM 3162 O O . PHE A 1 420 ? -12.030 -14.727 18.500 1.00 97.31 420 PHE A O 1
ATOM 3169 N N . THR A 1 421 ? -13.215 -13.950 16.770 1.00 96.56 421 THR A N 1
ATOM 3170 C CA . THR A 1 421 ? -13.380 -15.269 16.152 1.00 96.56 421 THR A CA 1
ATOM 3171 C C . THR A 1 421 ? -12.105 -15.629 15.405 1.00 96.56 421 THR A C 1
ATOM 3173 O O . THR A 1 421 ? -11.734 -14.907 14.484 1.00 96.56 421 THR A O 1
ATOM 3176 N N . GLU A 1 422 ? -11.476 -16.750 15.739 1.00 95.25 422 GLU A N 1
ATOM 3177 C CA . GLU A 1 422 ? -10.325 -17.256 14.986 1.00 95.25 422 GLU A CA 1
ATOM 3178 C C . GLU A 1 422 ? -10.746 -17.609 13.550 1.00 95.25 422 GLU A C 1
ATOM 3180 O O . GLU A 1 422 ? -11.695 -18.376 13.346 1.00 95.25 422 GLU A O 1
ATOM 3185 N N . ALA A 1 423 ? -10.056 -17.053 12.551 1.00 91.69 423 ALA A N 1
ATOM 3186 C CA . ALA A 1 423 ? -10.177 -17.503 11.170 1.00 91.69 423 ALA A CA 1
ATOM 3187 C C . ALA A 1 423 ? -9.042 -18.482 10.846 1.00 91.69 423 ALA A C 1
ATOM 3189 O O . ALA A 1 423 ? -7.928 -18.358 11.347 1.00 91.69 423 ALA A O 1
ATOM 3190 N N . GLU A 1 424 ? -9.322 -19.457 9.980 1.00 94.25 424 GLU A N 1
ATOM 3191 C CA . GLU A 1 424 ? -8.305 -20.411 9.515 1.00 94.25 424 GLU A CA 1
ATOM 3192 C C . GLU A 1 424 ? -7.220 -19.721 8.671 1.00 94.25 424 GLU A C 1
ATOM 3194 O O . GLU A 1 424 ? -6.083 -20.184 8.613 1.00 94.25 424 GLU A O 1
ATOM 3199 N N . GLN A 1 425 ? -7.571 -18.605 8.023 1.00 93.69 425 GLN A N 1
ATOM 3200 C CA . GLN A 1 425 ? -6.678 -17.801 7.197 1.00 93.69 425 GLN A CA 1
ATOM 3201 C C . GLN A 1 425 ? -6.984 -16.316 7.382 1.00 93.69 425 GLN A C 1
ATOM 3203 O O . GLN A 1 425 ? -8.151 -15.915 7.417 1.00 93.69 425 GLN A O 1
ATOM 3208 N N . VAL A 1 426 ? -5.927 -15.503 7.452 1.00 93.75 426 VAL A N 1
ATOM 3209 C CA . VAL A 1 426 ? -6.043 -14.043 7.481 1.00 93.75 426 VAL A CA 1
ATOM 3210 C C . VAL A 1 426 ? -6.614 -13.576 6.148 1.00 93.75 426 VAL A C 1
ATOM 3212 O O . VAL A 1 426 ? -6.071 -13.878 5.085 1.00 93.75 426 VAL A O 1
ATOM 3215 N N . VAL A 1 427 ? -7.714 -12.830 6.202 1.00 95.12 427 VAL A N 1
ATOM 3216 C CA . VAL A 1 427 ? -8.304 -12.220 5.009 1.00 95.12 427 VAL A CA 1
ATOM 3217 C C . VAL A 1 427 ? -7.429 -11.039 4.576 1.00 95.12 427 VAL A C 1
ATOM 3219 O O . VAL A 1 427 ? -7.005 -10.218 5.391 1.00 95.12 427 VAL A O 1
ATOM 3222 N N . ILE A 1 428 ? -7.143 -10.958 3.282 1.00 94.75 428 ILE A N 1
ATOM 3223 C CA . ILE A 1 428 ? -6.308 -9.917 2.684 1.00 94.75 428 ILE A CA 1
ATOM 3224 C C . ILE A 1 428 ? -7.156 -9.215 1.621 1.00 94.75 428 ILE A C 1
ATOM 3226 O O . ILE A 1 428 ? -7.798 -9.883 0.816 1.00 94.75 428 ILE A O 1
ATOM 3230 N N . ASP A 1 429 ? -7.209 -7.884 1.658 1.00 95.19 429 ASP A N 1
ATOM 3231 C CA . ASP A 1 429 ? -7.911 -7.080 0.651 1.00 95.19 429 ASP A CA 1
ATOM 3232 C C . ASP A 1 429 ? -7.202 -7.130 -0.714 1.00 95.19 429 ASP A C 1
ATOM 3234 O O . ASP A 1 429 ? -5.972 -7.138 -0.776 1.00 95.19 429 ASP A O 1
ATOM 3238 N N . ASP A 1 430 ? -7.973 -7.079 -1.805 1.00 93.06 430 ASP A N 1
ATOM 3239 C CA . ASP A 1 430 ? -7.472 -7.118 -3.188 1.00 93.06 430 ASP A CA 1
ATOM 3240 C C . ASP A 1 430 ? -6.405 -6.040 -3.474 1.00 93.06 430 ASP A C 1
ATOM 3242 O O . ASP A 1 430 ? -5.550 -6.210 -4.340 1.00 93.06 430 ASP A O 1
ATOM 3246 N N . SER A 1 431 ? -6.404 -4.916 -2.746 1.00 92.00 431 SER A N 1
ATOM 3247 C CA . SER A 1 431 ? -5.370 -3.876 -2.882 1.00 92.00 431 SER A CA 1
ATOM 3248 C C . SER A 1 431 ? -3.969 -4.314 -2.440 1.00 92.00 431 SER A C 1
ATOM 3250 O O . SER A 1 431 ? -2.981 -3.666 -2.792 1.00 92.00 431 SER A O 1
ATOM 3252 N N . CYS A 1 432 ? -3.873 -5.393 -1.669 1.00 94.31 432 CYS A N 1
ATOM 3253 C CA . CYS A 1 432 ? -2.624 -6.033 -1.278 1.00 94.31 432 CYS A CA 1
ATOM 3254 C C . CYS A 1 432 ? -2.163 -7.092 -2.278 1.00 94.31 432 CYS A C 1
ATOM 3256 O O . CYS A 1 432 ? -1.043 -7.599 -2.160 1.00 94.31 432 CYS A O 1
ATOM 3258 N N . GLU A 1 433 ? -2.992 -7.420 -3.267 1.00 92.19 433 GLU A N 1
ATOM 3259 C CA . GLU A 1 433 ? -2.580 -8.279 -4.358 1.00 92.19 433 GLU A CA 1
ATOM 3260 C C . GLU A 1 433 ? -1.775 -7.475 -5.392 1.00 92.19 433 GLU A C 1
ATOM 3262 O O . GLU A 1 433 ? -2.092 -6.322 -5.708 1.00 92.19 433 GLU A O 1
ATOM 3267 N N . PRO A 1 434 ? -0.691 -8.052 -5.933 1.00 87.00 434 PRO A N 1
ATOM 3268 C CA . PRO A 1 434 ? 0.032 -7.428 -7.025 1.00 87.00 434 PRO A CA 1
ATOM 3269 C C . PRO A 1 434 ? -0.891 -7.217 -8.236 1.00 87.00 434 PRO A C 1
ATOM 3271 O O . PRO A 1 434 ? -1.717 -8.081 -8.528 1.00 87.00 434 PRO A O 1
ATOM 3274 N N . PRO A 1 435 ? -0.732 -6.122 -8.996 1.00 84.19 435 PRO A N 1
ATOM 3275 C CA . PRO A 1 435 ? -1.585 -5.860 -10.146 1.00 84.19 435 PRO A CA 1
ATOM 3276 C C . PRO A 1 435 ? -1.547 -6.996 -11.183 1.00 84.19 435 PRO A C 1
ATOM 3278 O O . PRO A 1 435 ? -0.475 -7.353 -11.668 1.00 84.19 435 PRO A O 1
ATOM 3281 N N . GLU A 1 436 ? -2.715 -7.486 -11.615 1.00 77.12 436 GLU A N 1
ATOM 3282 C CA . GLU A 1 436 ? -2.836 -8.593 -12.589 1.00 77.12 436 GLU A CA 1
ATOM 3283 C C . GLU A 1 436 ? -2.147 -8.335 -13.943 1.00 77.12 436 GLU A C 1
ATOM 3285 O O . GLU A 1 436 ? -1.867 -9.263 -14.699 1.00 77.12 436 GLU A O 1
ATOM 3290 N N . HIS A 1 437 ? -1.895 -7.070 -14.295 1.00 76.06 437 HIS A N 1
ATOM 3291 C CA . HIS A 1 437 ? -1.269 -6.718 -15.573 1.00 76.06 437 HIS A CA 1
ATOM 3292 C C . HIS A 1 437 ? 0.231 -7.029 -15.626 1.00 76.06 437 HIS A C 1
ATOM 3294 O O . HIS A 1 437 ? 0.833 -6.950 -16.702 1.00 76.06 437 HIS A O 1
ATOM 3300 N N . LEU A 1 438 ? 0.836 -7.366 -14.488 1.00 73.88 438 LEU A N 1
ATOM 3301 C CA . LEU A 1 438 ? 2.234 -7.744 -14.415 1.00 73.88 438 LEU A CA 1
ATOM 3302 C C . LEU A 1 438 ? 2.375 -9.203 -14.864 1.00 73.88 438 LEU A C 1
ATOM 3304 O O . LEU A 1 438 ? 1.806 -10.114 -14.272 1.00 73.88 438 LEU A O 1
ATOM 3308 N N . LYS A 1 439 ? 3.129 -9.421 -15.945 1.00 75.50 439 LYS A N 1
ATOM 3309 C CA . LYS A 1 439 ? 3.279 -10.712 -16.649 1.00 75.50 439 LYS A CA 1
ATOM 3310 C C . LYS A 1 439 ? 4.161 -11.725 -15.913 1.00 75.50 439 LYS A C 1
ATOM 3312 O O . LYS A 1 439 ? 4.863 -12.506 -16.537 1.00 75.50 439 LYS A O 1
ATOM 3317 N N . TRP A 1 440 ? 4.192 -11.686 -14.591 1.00 79.75 440 TRP A N 1
ATOM 3318 C CA . TRP A 1 440 ? 5.120 -12.485 -13.807 1.00 79.75 440 TRP A CA 1
ATOM 3319 C C . TRP A 1 440 ? 4.356 -13.505 -12.975 1.00 79.75 440 TRP A C 1
ATOM 3321 O O . TRP A 1 440 ? 3.458 -13.157 -12.210 1.00 79.75 440 TRP A O 1
ATOM 3331 N N . THR A 1 441 ? 4.734 -14.774 -13.092 1.00 81.19 441 THR A N 1
ATOM 3332 C CA . THR A 1 441 ? 4.226 -15.856 -12.245 1.00 81.19 441 THR A CA 1
ATOM 3333 C C . THR A 1 441 ? 5.334 -16.327 -11.321 1.00 81.19 441 THR A C 1
ATOM 3335 O O . THR A 1 441 ? 6.452 -16.590 -11.755 1.00 81.19 441 THR A O 1
ATOM 3338 N N . TYR A 1 442 ? 5.021 -16.416 -10.034 1.00 80.25 442 TYR A N 1
ATOM 3339 C CA . TYR A 1 442 ? 5.945 -16.917 -9.026 1.00 80.25 442 TYR A CA 1
ATOM 3340 C C . TYR A 1 442 ? 5.753 -18.407 -8.825 1.00 80.25 442 TYR A C 1
ATOM 3342 O O . TYR A 1 442 ? 4.644 -18.847 -8.518 1.00 80.25 442 TYR A O 1
ATOM 3350 N N . CYS A 1 443 ? 6.841 -19.153 -8.922 1.00 82.06 443 CYS A N 1
ATOM 3351 C CA . CYS A 1 443 ? 6.868 -20.579 -8.675 1.00 82.06 443 CYS A CA 1
ATOM 3352 C C . CYS A 1 443 ? 7.496 -20.835 -7.307 1.00 82.06 443 CYS A C 1
ATOM 3354 O O . CYS A 1 443 ? 8.713 -20.947 -7.173 1.00 82.06 443 CYS A O 1
ATOM 3356 N N . GLU A 1 444 ? 6.641 -20.911 -6.285 1.00 81.19 444 GLU A N 1
ATOM 3357 C CA . GLU A 1 444 ? 7.040 -21.138 -4.887 1.00 81.19 444 GLU A CA 1
ATOM 3358 C C . GLU A 1 444 ? 7.745 -22.489 -4.685 1.00 81.19 444 GLU A C 1
ATOM 3360 O O . GLU A 1 444 ? 8.614 -22.621 -3.829 1.00 81.19 444 GLU A O 1
ATOM 3365 N N . ASN A 1 445 ? 7.428 -23.478 -5.527 1.00 84.56 445 ASN A N 1
ATOM 3366 C CA . ASN A 1 445 ? 8.033 -24.810 -5.475 1.00 84.56 445 ASN A CA 1
ATOM 3367 C C . ASN A 1 445 ? 9.505 -24.836 -5.930 1.00 84.56 445 ASN A C 1
ATOM 3369 O O . ASN A 1 445 ? 10.200 -25.825 -5.691 1.00 84.56 445 ASN A O 1
ATOM 3373 N N . GLU A 1 446 ? 9.994 -23.787 -6.597 1.00 81.94 446 GLU A N 1
ATOM 3374 C CA . GLU A 1 446 ? 11.391 -23.715 -7.022 1.00 81.94 446 GLU A CA 1
ATOM 3375 C C . GLU A 1 446 ? 12.296 -23.231 -5.873 1.00 81.94 446 GLU A C 1
ATOM 3377 O O . GLU A 1 446 ? 11.899 -22.356 -5.100 1.00 81.94 446 GLU A O 1
ATOM 3382 N N . PRO A 1 447 ? 13.535 -23.748 -5.738 1.00 73.75 447 PRO A N 1
ATOM 3383 C CA . PRO A 1 447 ? 14.443 -23.337 -4.671 1.00 73.75 447 PRO A CA 1
ATOM 3384 C C . PRO A 1 447 ? 14.685 -21.822 -4.670 1.00 73.75 447 PRO A C 1
ATOM 3386 O O . PRO A 1 447 ? 15.322 -21.281 -5.572 1.00 73.75 447 PRO A O 1
ATOM 3389 N N . GLY A 1 448 ? 14.205 -21.148 -3.623 1.00 70.50 448 GLY A N 1
ATOM 3390 C CA . GLY A 1 448 ? 14.320 -19.696 -3.468 1.00 70.50 448 GLY A CA 1
ATOM 3391 C C . GLY A 1 448 ? 13.205 -18.884 -4.131 1.00 70.50 448 GLY A C 1
ATOM 3392 O O . GLY A 1 448 ? 13.262 -17.661 -4.051 1.00 70.50 448 GLY A O 1
ATOM 3393 N N . GLY A 1 449 ? 12.205 -19.539 -4.732 1.00 77.38 449 GLY A N 1
ATOM 3394 C CA . GLY A 1 449 ? 11.048 -18.905 -5.352 1.00 77.38 449 GLY A CA 1
ATOM 3395 C C . GLY A 1 449 ? 11.413 -18.106 -6.598 1.00 77.38 449 GLY A C 1
ATOM 3396 O O . GLY A 1 449 ? 11.934 -16.994 -6.517 1.00 77.38 449 GLY A O 1
ATOM 3397 N N . VAL A 1 450 ? 11.131 -18.664 -7.771 1.00 79.19 450 VAL A N 1
ATOM 3398 C CA . VAL A 1 450 ? 11.549 -18.067 -9.046 1.00 79.19 450 VAL A CA 1
ATOM 3399 C C . VAL A 1 450 ? 10.366 -17.398 -9.730 1.00 79.19 450 VAL A C 1
ATOM 3401 O O . VAL A 1 450 ? 9.258 -17.929 -9.759 1.00 79.19 450 VAL A O 1
ATOM 3404 N N . TRP A 1 451 ? 10.612 -16.214 -10.286 1.00 78.19 451 TRP A N 1
ATOM 3405 C CA . TRP A 1 451 ? 9.656 -15.500 -11.122 1.00 78.19 451 TRP A CA 1
ATOM 3406 C C . TRP A 1 451 ? 9.901 -15.820 -12.594 1.00 78.19 451 TRP A C 1
ATOM 3408 O O . TRP A 1 451 ? 11.011 -15.636 -13.095 1.00 78.19 451 TRP A O 1
ATOM 3418 N N . HIS A 1 452 ? 8.850 -16.241 -13.290 1.00 81.56 452 HIS A N 1
ATOM 3419 C CA . HIS A 1 452 ? 8.861 -16.491 -14.729 1.00 81.56 452 HIS A CA 1
ATOM 3420 C C . HIS A 1 452 ? 7.960 -15.495 -15.451 1.00 81.56 452 HIS A C 1
ATOM 3422 O O . HIS A 1 452 ? 6.873 -15.176 -14.968 1.00 81.56 452 HIS A O 1
ATOM 3428 N N . ASP A 1 453 ? 8.408 -15.022 -16.615 1.00 78.94 453 ASP A N 1
ATOM 3429 C CA . ASP A 1 453 ? 7.558 -14.263 -17.537 1.00 78.94 453 ASP A CA 1
ATOM 3430 C C . ASP A 1 453 ? 6.511 -15.224 -18.113 1.00 78.94 453 ASP A C 1
ATOM 3432 O O . ASP A 1 453 ? 6.853 -16.225 -18.750 1.00 78.94 453 ASP A O 1
ATOM 3436 N N . SER A 1 454 ? 5.239 -14.953 -17.843 1.00 77.19 454 SER A N 1
ATOM 3437 C CA . SER A 1 454 ? 4.115 -15.780 -18.247 1.00 77.19 454 SER A CA 1
ATOM 3438 C C . SER A 1 454 ? 3.147 -14.997 -19.116 1.00 77.19 454 SER A C 1
ATOM 3440 O O . SER A 1 454 ? 2.841 -13.817 -18.914 1.00 77.19 454 SER A O 1
ATOM 3442 N N . LYS A 1 455 ? 2.606 -15.679 -20.122 1.00 78.50 455 LYS A N 1
ATOM 3443 C CA . LYS A 1 455 ? 1.406 -15.184 -20.787 1.00 78.50 455 LYS A CA 1
ATOM 3444 C C . LYS A 1 455 ? 0.218 -15.507 -19.898 1.00 78.50 455 LYS A C 1
ATOM 3446 O O . LYS A 1 455 ? 0.144 -16.591 -19.331 1.00 78.50 455 LYS A O 1
ATOM 3451 N N . VAL A 1 456 ? -0.740 -14.586 -19.831 1.00 72.62 456 VAL A N 1
ATOM 3452 C CA . VAL A 1 456 ? -2.001 -14.793 -19.108 1.00 72.62 456 VAL A CA 1
ATOM 3453 C C . VAL A 1 456 ? -2.606 -16.151 -19.498 1.00 72.62 456 VAL A C 1
ATOM 3455 O O . VAL A 1 456 ? -2.929 -16.371 -20.668 1.00 72.62 456 VAL A O 1
ATOM 3458 N N . GLY A 1 457 ? -2.733 -17.053 -18.520 1.00 74.56 457 GLY A N 1
ATOM 3459 C CA . GLY A 1 457 ? -3.263 -18.412 -18.693 1.00 74.56 457 GLY A CA 1
ATOM 3460 C C . GLY A 1 457 ? -2.228 -19.521 -18.939 1.00 74.56 457 GLY A C 1
ATOM 3461 O O . GLY A 1 457 ? -2.631 -20.662 -19.157 1.00 74.56 457 GLY A O 1
ATOM 3462 N N . GLU A 1 458 ? -0.928 -19.223 -18.917 1.00 82.44 458 GLU A N 1
ATOM 3463 C CA . GLU A 1 458 ? 0.150 -20.216 -19.005 1.00 82.44 458 GLU A CA 1
ATOM 3464 C C . GLU A 1 458 ? 0.627 -20.625 -17.602 1.00 82.44 458 GLU A C 1
ATOM 3466 O O . GLU A 1 458 ? 1.052 -19.784 -16.813 1.00 82.44 458 GLU A O 1
ATOM 3471 N N . ASP A 1 459 ? 0.562 -21.923 -17.290 1.00 82.31 459 ASP A N 1
ATOM 3472 C CA . ASP A 1 459 ? 1.089 -22.478 -16.038 1.00 82.31 459 ASP A CA 1
ATOM 3473 C C . ASP A 1 459 ? 2.587 -22.778 -16.188 1.00 82.31 459 ASP A C 1
ATOM 3475 O O . ASP A 1 459 ? 3.007 -23.903 -16.467 1.00 82.31 459 ASP A O 1
ATOM 3479 N N . VAL A 1 460 ? 3.400 -21.728 -16.068 1.00 84.19 460 VAL A N 1
ATOM 3480 C CA . VAL A 1 460 ? 4.869 -21.818 -16.155 1.00 84.19 460 VAL A CA 1
ATOM 3481 C C . VAL A 1 460 ? 5.478 -22.628 -15.011 1.00 84.19 460 VAL A C 1
ATOM 3483 O O . VAL A 1 460 ? 6.553 -23.191 -15.190 1.00 84.19 460 VAL A O 1
ATOM 3486 N N . CYS A 1 461 ? 4.787 -22.745 -13.875 1.00 84.88 461 CYS A N 1
ATOM 3487 C CA . CYS A 1 461 ? 5.288 -23.473 -12.709 1.00 84.88 461 CYS A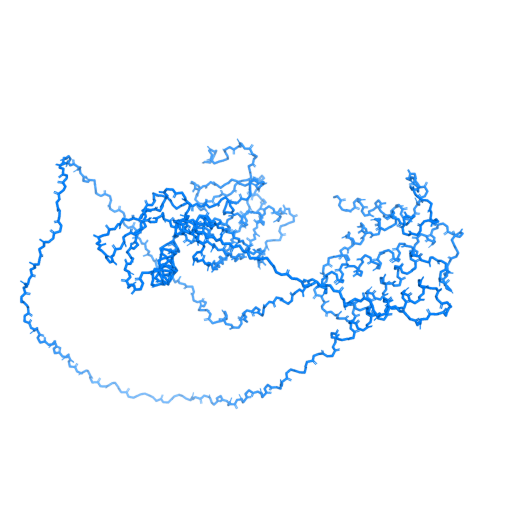 CA 1
ATOM 3488 C C . CYS A 1 461 ? 5.097 -24.989 -12.804 1.00 84.88 461 CYS A C 1
ATOM 3490 O O . CYS A 1 461 ? 5.686 -25.722 -12.018 1.00 84.88 461 CYS A O 1
ATOM 3492 N N . ALA A 1 462 ? 4.283 -25.475 -13.745 1.00 83.19 462 ALA A N 1
ATOM 3493 C CA . ALA A 1 462 ? 4.112 -26.907 -13.989 1.00 83.19 462 ALA A CA 1
ATOM 3494 C C . ALA A 1 462 ? 5.218 -27.517 -14.873 1.00 83.19 462 ALA A C 1
ATOM 3496 O O . ALA A 1 462 ? 5.273 -28.739 -15.027 1.00 83.19 462 ALA A O 1
ATOM 3497 N N . ALA A 1 463 ? 6.044 -26.684 -15.514 1.00 68.75 463 ALA A N 1
ATOM 3498 C CA . ALA A 1 463 ? 7.069 -27.117 -16.464 1.00 68.75 463 ALA A CA 1
ATOM 3499 C C . ALA A 1 463 ? 8.477 -27.259 -15.853 1.00 68.75 463 ALA A C 1
ATOM 3501 O O . ALA A 1 463 ? 9.354 -27.825 -16.517 1.00 68.75 463 ALA A O 1
ATOM 3502 N N . SER A 1 464 ? 8.689 -26.751 -14.635 1.00 58.59 464 SER A N 1
ATOM 3503 C CA . SER A 1 464 ? 9.906 -26.911 -13.829 1.00 58.59 464 SER A CA 1
ATOM 3504 C C . SER A 1 464 ? 9.802 -28.085 -12.860 1.00 58.59 464 SER A C 1
ATOM 3506 O O . SER A 1 464 ? 10.873 -28.690 -12.607 1.00 58.59 464 SER A O 1
#

Secondary structure (DSSP, 8-state):
-HHHHHHHHHHHHH-TTSS---SS-TTSTTTTTHHHHHHHHHHHHHTTTTSPPS---HHHHHHHHHHHHHHHHHHH-GGG-TT-SS-TTSTTTHHHHHHHHHHHHHHHHHHHHHHHH------PPPGGGTTTS---PPP------------PPP------------------PPPPPPPPPPPPPPPPP------------PPPP-PPP---THHHHHHHHHHHHHHHHHHHHT---S---S-SS-S--------------SS-TTTTGGG-SEEEEEEEEEEEEEEEEEEEESGGG-EEEEEEEEEEEEEEEEEE--GGG-EEEE-SSSEEEEEEEPPEEEEEEEPPPEEEEE---TT--HHHHHHHHHHHHHHHHHHHHHHTTHHHHHHHHHHHHHHHHHHHHHHHHHSS--EEEEEEEPPSS--B-GGGSPPTTS-EEEETTSTT-EEEE--TT--GGG--

Solvent-accessible surface area (backbone atoms only — not comparable to full-atom values): 29355 Å² total; per-residue (Å²): 114,63,68,59,51,22,51,49,24,52,48,40,63,70,42,67,85,80,76,65,78,79,88,41,62,71,88,39,64,53,62,33,49,44,66,50,38,52,26,25,48,41,37,36,54,61,71,41,63,72,49,83,70,91,70,84,51,64,67,59,53,53,52,40,40,52,46,8,51,51,18,46,50,39,57,62,37,69,84,73,49,101,59,68,84,57,64,67,89,40,85,69,55,46,47,46,57,52,35,50,20,34,37,32,28,54,48,18,50,65,49,47,53,48,67,73,65,57,63,79,72,72,82,70,80,62,68,77,70,61,73,73,59,79,86,70,76,79,74,86,71,87,76,78,80,80,80,82,83,78,89,78,82,86,81,89,82,89,85,83,88,83,83,87,88,80,91,74,92,75,93,77,82,87,79,81,84,86,81,84,83,84,86,79,82,84,85,81,90,81,83,90,78,89,79,83,86,77,79,88,75,80,80,80,82,82,73,82,82,79,80,73,74,64,68,58,54,56,54,52,50,54,50,49,52,53,50,49,52,47,58,64,70,59,68,73,81,84,89,89,86,88,86,88,84,84,89,84,85,87,86,88,88,88,85,89,85,88,81,88,86,78,79,63,84,70,57,67,52,62,78,45,50,56,47,76,47,42,78,46,79,48,78,46,77,73,46,70,40,74,49,75,37,68,83,88,57,72,48,56,37,39,40,30,31,32,38,42,32,41,43,32,31,22,32,58,54,47,80,88,46,56,47,77,45,75,74,55,100,48,34,35,36,39,36,35,44,51,44,27,40,67,38,45,48,70,53,84,69,45,75,80,47,68,57,89,54,91,84,56,62,60,68,62,47,52,51,54,45,50,44,52,47,42,50,52,50,53,50,46,42,60,75,74,43,50,48,62,53,26,46,55,40,39,52,54,56,49,50,56,52,51,45,52,55,42,33,72,74,68,75,45,85,61,48,79,45,78,43,67,45,87,63,98,61,82,55,70,35,75,65,49,48,68,67,83,86,56,50,64,44,74,25,73,89,40,94,86,49,47,76,40,87,38,58,96,91,54,72,68,64,78,78,114

Radius of gyration: 36.32 Å; Cα contacts (8 Å, |Δi|>4): 464; chains: 1; bounding box: 90×101×100 Å

pLDDT: mean 71.28, std 21.16, range [23.53, 97.81]

Mean predicted aligned error: 20.09 Å

Foldseek 3Di:
DLVVLLVVLVVCLQCVPPDDDQPDPLVDQPSSCVSLLVSLLSNCVSVCLLPDDPDPDPVVLVVLLVLQLVLNVCSRCVPPDPPPVDDVVPVNVVSVSNNSSSNSVNSNVSSVCCVVPVDPDDPDDPCVVVVPDDPDPPPPDPPPPPDPPDDDDDDDDDDDDDDDDDDDDDDDDDDDDDDDDDDDDDDDDDDDDDDDDDDDDDDDDDDDDDDDPVVVVVVVVVCVSVVVVCVVVVPDDDDDDDDDDPPDDDDDDDDDDDDDDDPPPLPVLAVDQKAFQDKDKDKDAWQKDKDQDDDPSPDIKIWTKIKIKIWIKIFGSDDPQWDWADPDPFEIEIETAQIATPAMDIDQIGTDDIDPDPPDPVVLNSLVSVQVVLVVVVVCCVVVCVSVVSQVSVCVVVQVVCQVVCCVPPVDGHHYHYHYDDDPDHDYDPNSHRDPVNQWDWQPVDVVIDIDRHDVPDPPNVVD

Nearest PDB structures (foldseek):
  7f6d-assembly1_G  TM=2.075E-01  e=5.326E+00  Deinococcus radiodurans R1 = ATCC 13939 = DSM 20539